Protein 2MT7 (pdb70)

Organism: NCBI:txid118971

Secondary structure (DSSP, 8-state):
----B-TT-B--SSS--BSTT-EE-TTT-BEE---

Sequence (35 aa):
GNDCLGFWSACNPKNDKCCANLVCSSKHKWCKGKLGNDCLGFWSACNPKNDKCCANLVCSSKHKWCKGKLGNDCLGFWSACNPKNDKCCANLVCSSKHKWCKGKLGNDCLGFWSACNPKNDKCCANLVCSSKHKWCKGKLGNDCLGFWSACNPKNDKCCANLVCSSKHKWCKGKLGNDCLGFWSACNPKNDKCCANLVCSSKHKWCKGKLGNDCLGFWSACNPKNDKCCANLVCSSKHKWCKGKLGNDCLGFWSACNPKNDKCCANLVCSSKHKWCKGKLGNDCLGFWSACNPKNDKCCANLVCSSKHKWCKGKLGNDCLGFWSACNPKNDKCCANLVCSSKHKWCKGKLGNDCLGFWSACNPKNDKCCANLVCSSKHKWCKGKLGNDCLGFWSACNPKNDKCCANLVCSSKHKWCKGKLGNDCLGFWSACNPKNDKCCANLVCSSKHKWCKGKLGNDCLGFWSACNPKNDKCCANLVCSSKHKWCKGKLGNDCLGFWSACNPKNDKCCANLVCSSKHKWCKGKLGNDCLGFWSACNPKNDKCCANLVCSSKHKWCKGKLGNDCLGFWSACNPKNDKCCANLVCSSKHKWCKGKLGNDCLGFWSACNPKNDKCCANLVCSSKHKWCKGKLGNDCLGFWSACNPKNDKCCANLVCSSKHKWCKGKLGNDCLGFWSACNPKNDKCCANLVCSSKHKWCKGKL

InterPro domains:
  IPR013140 Huwentoxin, conserved site-1 [PS60021] (4-31)

Foldseek 3Di:
DAFADEEQAAAAQVDHRHPPPFHQDNVSRGGHHDD

B-factor: mean 37.68, std 22.91, range [0.12, 75.34]

Nearest PDB structures (foldseek):
  2mt7-assembly1_A  TM=1.016E+00  e=3.000E-07  Hysterocrates
  5epm-assembly2_D  TM=8.662E-01  e=1.986E-03  Ceratogyrus marshalli
  5i2p-assembly1_A  TM=8.631E-01  e=3.472E-03  Psalmopoeus
  5i1x-assembly1_A  TM=8.156E-01  e=4.282E-03  Psalmopoeus
  6btv-assembly1_A  TM=8.253E-01  e=6.510E-03  Ceratogyrus marshalli

Solvent-accessible surface area: 2968 Å² total; per-residue (Å²): 123,160,94,66,61,44,104,149,33,81,23,74,67,188,88,69,97,19,50,81,149,24,37,14,21,88,187,128,118,64,0,61,28,168,210

Structure (mmCIF, N/CA/C/O backbone):
data_2MT7
#
_entry.id   2MT7
#
loop_
_atom_site.group_PDB
_atom_site.id
_atom_site.type_symbol
_atom_site.label_atom_id
_atom_site.label_alt_id
_atom_site.label_comp_id
_atom_site.label_asym_id
_atom_site.label_entity_id
_atom_site.label_seq_id
_atom_site.pdbx_PDB_ins_code
_atom_site.Cartn_x
_atom_site.Cartn_y
_atom_site.Cartn_z
_atom_site.occupancy
_atom_site.B_iso_or_equiv
_atom_site.auth_seq_id
_atom_site.auth_comp_id
_atom_site.auth_asym_id
_atom_site.auth_atom_id
_atom_site.pdbx_PDB_model_num
ATOM 1 N N . GLY A 1 1 ? 0.462 -0.262 1.412 1.00 44.13 1 GLY A N 1
ATOM 2 C CA . GLY A 1 1 ? 0.944 -0.465 0.058 1.00 43.21 1 GLY A CA 1
ATOM 3 C C . GLY A 1 1 ? 1.013 -1.931 -0.319 1.00 61.33 1 GLY A C 1
ATOM 4 O O . GLY A 1 1 ? 0.027 -2.657 -0.198 1.00 41.02 1 GLY A O 1
ATOM 8 N N . ASN A 1 2 ? 2.181 -2.368 -0.780 1.00 31.35 2 ASN A N 1
ATOM 9 C CA . ASN A 1 2 ? 2.374 -3.758 -1.178 1.00 53.21 2 ASN A CA 1
ATOM 10 C C . ASN A 1 2 ? 2.133 -4.700 -0.002 1.00 44.51 2 ASN A C 1
ATOM 11 O O . ASN A 1 2 ? 2.112 -4.274 1.153 1.00 45.10 2 ASN A O 1
ATOM 22 N N . ASP A 1 3 ? 1.953 -5.980 -0.304 1.00 62.53 3 ASP A N 1
ATOM 23 C CA . ASP A 1 3 ? 1.716 -6.983 0.727 1.00 21.54 3 ASP A CA 1
ATOM 24 C C . ASP A 1 3 ? 2.115 -8.372 0.237 1.00 2.13 3 ASP A C 1
ATOM 25 O O . ASP A 1 3 ? 1.527 -8.902 -0.705 1.00 74.33 3 ASP A O 1
ATOM 34 N N . CYS A 1 4 ? 3.120 -8.955 0.883 1.00 74.44 4 CYS A N 1
ATOM 35 C CA . CYS A 1 4 ? 3.599 -10.281 0.513 1.00 65.45 4 CYS A CA 1
ATOM 36 C C . CYS A 1 4 ? 3.942 -11.102 1.753 1.00 53.21 4 CYS A C 1
ATOM 37 O O . CYS A 1 4 ? 3.851 -10.612 2.879 1.00 5.24 4 CYS A O 1
ATOM 44 N N . LEU A 1 5 ? 4.335 -12.352 1.538 1.00 31.30 5 LEU A N 1
ATOM 45 C CA . LEU A 1 5 ? 4.692 -13.242 2.638 1.00 55.11 5 LEU A CA 1
ATOM 46 C C . LEU A 1 5 ? 6.174 -13.599 2.591 1.00 74.35 5 LEU A C 1
ATOM 47 O O . LEU A 1 5 ? 6.838 -13.402 1.574 1.00 20.31 5 LEU A O 1
ATOM 63 N N . GLY A 1 6 ? 6.685 -14.128 3.698 1.00 64.41 6 GLY A N 1
ATOM 64 C CA . GLY A 1 6 ? 8.085 -14.507 3.761 1.00 71.11 6 GLY A CA 1
ATOM 65 C C . GLY A 1 6 ? 8.320 -15.935 3.308 1.00 2.55 6 GLY A C 1
ATOM 66 O O . GLY A 1 6 ? 7.575 -16.463 2.483 1.00 41.31 6 GLY A O 1
ATOM 70 N N . PHE A 1 7 ? 9.360 -16.561 3.849 1.00 43.03 7 PHE A N 1
ATOM 71 C CA . PHE A 1 7 ? 9.694 -17.935 3.494 1.00 73.53 7 PHE A CA 1
ATOM 72 C C . PHE A 1 7 ? 8.933 -18.924 4.373 1.00 62.02 7 PHE A C 1
ATOM 73 O O . PHE A 1 7 ? 8.598 -18.622 5.518 1.00 51.20 7 PHE A O 1
ATOM 90 N N . TRP A 1 8 ? 8.664 -20.105 3.828 1.00 25.01 8 TRP A N 1
ATOM 91 C CA . TRP A 1 8 ? 7.943 -21.139 4.562 1.00 11.51 8 TRP A CA 1
ATOM 92 C C . TRP A 1 8 ? 6.637 -20.593 5.129 1.00 50.43 8 TRP A C 1
ATOM 93 O O . TRP A 1 8 ? 6.158 -21.054 6.165 1.00 43.13 8 TRP A O 1
ATOM 114 N N . SER A 1 9 ? 6.065 -19.608 4.443 1.00 71.11 9 SER A N 1
ATOM 115 C CA . SER A 1 9 ? 4.815 -18.997 4.881 1.00 64.14 9 SER A CA 1
ATOM 116 C C . SER A 1 9 ? 3.626 -19.603 4.142 1.00 61.51 9 SER A C 1
ATOM 117 O O . SER A 1 9 ? 3.575 -19.593 2.912 1.00 35.55 9 SER A O 1
ATOM 125 N N . ALA A 1 10 ? 2.672 -20.131 4.902 1.00 61.11 10 ALA A N 1
ATOM 126 C CA . ALA A 1 10 ? 1.482 -20.740 4.321 1.00 21.30 10 ALA A CA 1
ATOM 127 C C . ALA A 1 10 ? 0.818 -19.802 3.319 1.00 44.10 10 ALA A C 1
ATOM 128 O O . ALA A 1 10 ? 0.721 -18.597 3.552 1.00 43.44 10 ALA A O 1
ATOM 135 N N . CYS A 1 11 ? 0.363 -20.362 2.203 1.00 43.50 11 CYS A N 1
ATOM 136 C CA . CYS A 1 11 ? -0.291 -19.575 1.164 1.00 25.11 11 CYS A CA 1
ATOM 137 C C . CYS A 1 11 ? -1.250 -20.439 0.351 1.00 50.14 11 CYS A C 1
ATOM 138 O O . CYS A 1 11 ? -1.457 -21.612 0.658 1.00 73.04 11 CYS A O 1
ATOM 145 N N . ASN A 1 12 ? -1.832 -19.849 -0.688 1.00 73.25 12 ASN A N 1
ATOM 146 C CA . ASN A 1 12 ? -2.770 -20.564 -1.546 1.00 72.34 12 ASN A CA 1
ATOM 147 C C . ASN A 1 12 ? -2.157 -20.833 -2.917 1.00 61.52 12 ASN A C 1
ATOM 148 O O . ASN A 1 12 ? -1.456 -19.996 -3.486 1.00 70.55 12 ASN A O 1
ATOM 159 N N . PRO A 1 13 ? -2.426 -22.029 -3.461 1.00 74.45 13 PRO A N 1
ATOM 160 C CA . PRO A 1 13 ? -1.912 -22.436 -4.772 1.00 60.54 13 PRO A CA 1
ATOM 161 C C . PRO A 1 13 ? -2.559 -21.661 -5.915 1.00 63.22 13 PRO A C 1
ATOM 162 O O . PRO A 1 13 ? -2.033 -21.622 -7.028 1.00 55.31 13 PRO A O 1
ATOM 173 N N . LYS A 1 14 ? -3.702 -21.045 -5.634 1.00 3.04 14 LYS A N 1
ATOM 174 C CA . LYS A 1 14 ? -4.420 -20.269 -6.637 1.00 13.40 14 LYS A CA 1
ATOM 175 C C . LYS A 1 14 ? -4.089 -18.784 -6.516 1.00 72.53 14 LYS A C 1
ATOM 176 O O . LYS A 1 14 ? -4.269 -18.020 -7.463 1.00 60.13 14 LYS A O 1
ATOM 195 N N . ASN A 1 15 ? -3.603 -18.384 -5.346 1.00 35.44 15 ASN A N 1
ATOM 196 C CA . ASN A 1 15 ? -3.246 -16.992 -5.102 1.00 53.41 15 ASN A CA 1
ATOM 197 C C . ASN A 1 15 ? -1.937 -16.894 -4.326 1.00 5.51 15 ASN A C 1
ATOM 198 O O . ASN A 1 15 ? -1.936 -16.794 -3.099 1.00 12.22 15 ASN A O 1
ATOM 209 N N . ASP A 1 16 ? -0.823 -16.922 -5.050 1.00 21.04 16 ASP A N 1
ATOM 210 C CA . ASP A 1 16 ? 0.494 -16.835 -4.430 1.00 2.32 16 ASP A CA 1
ATOM 211 C C . ASP A 1 16 ? 0.813 -15.397 -4.031 1.00 71.12 16 ASP A C 1
ATOM 212 O O . ASP A 1 16 ? 1.015 -14.534 -4.886 1.00 24.50 16 ASP A O 1
ATOM 221 N N . LYS A 1 17 ? 0.855 -15.146 -2.727 1.00 52.41 17 LYS A N 1
ATOM 222 C CA . LYS A 1 17 ? 1.149 -13.813 -2.213 1.00 72.15 17 LYS A CA 1
ATOM 223 C C . LYS A 1 17 ? 2.505 -13.786 -1.516 1.00 41.21 17 LYS A C 1
ATOM 224 O O . LYS A 1 17 ? 2.721 -13.008 -0.586 1.00 32.32 17 LYS A O 1
ATOM 243 N N . CYS A 1 18 ? 3.417 -14.638 -1.972 1.00 30.10 18 CYS A N 1
ATOM 244 C CA . CYS A 1 18 ? 4.753 -14.711 -1.393 1.00 70.40 18 CYS A CA 1
ATOM 245 C C . CYS A 1 18 ? 5.632 -13.574 -1.907 1.00 34.41 18 CYS A C 1
ATOM 246 O O . CYS A 1 18 ? 5.283 -12.892 -2.871 1.00 34.13 18 CYS A O 1
ATOM 253 N N . CYS A 1 19 ? 6.774 -13.377 -1.257 1.00 15.52 19 CYS A N 1
ATOM 254 C CA . CYS A 1 19 ? 7.703 -12.323 -1.646 1.00 61.13 19 CYS A CA 1
ATOM 255 C C . CYS A 1 19 ? 9.051 -12.911 -2.056 1.00 14.24 19 CYS A C 1
ATOM 256 O O . CYS A 1 19 ? 9.212 -14.129 -2.129 1.00 55.55 19 CYS A O 1
ATOM 263 N N . ALA A 1 20 ? 10.015 -12.036 -2.320 1.00 44.04 20 ALA A N 1
ATOM 264 C CA . ALA A 1 20 ? 11.349 -12.467 -2.720 1.00 22.42 20 ALA A CA 1
ATOM 265 C C . ALA A 1 20 ? 11.284 -13.432 -3.899 1.00 31.43 20 ALA A C 1
ATOM 266 O O . ALA A 1 20 ? 12.147 -14.295 -4.055 1.00 41.23 20 ALA A O 1
ATOM 273 N N . ASN A 1 21 ? 10.254 -13.281 -4.725 1.00 70.10 21 ASN A N 1
ATOM 274 C CA . ASN A 1 21 ? 10.076 -14.141 -5.890 1.00 13.24 21 ASN A CA 1
ATOM 275 C C . ASN A 1 21 ? 9.908 -15.598 -5.470 1.00 13.25 21 ASN A C 1
ATOM 276 O O . ASN A 1 21 ? 10.296 -16.514 -6.196 1.00 5.42 21 ASN A O 1
ATOM 287 N N . LEU A 1 22 ? 9.326 -15.805 -4.294 1.00 31.35 22 LEU A N 1
ATOM 288 C CA . LEU A 1 22 ? 9.105 -17.151 -3.776 1.00 21.30 22 LEU A CA 1
ATOM 289 C C . LEU A 1 22 ? 8.049 -17.884 -4.597 1.00 14.21 22 LEU A C 1
ATOM 290 O O . LEU A 1 22 ? 7.510 -17.341 -5.562 1.00 2.23 22 LEU A O 1
ATOM 306 N N . VAL A 1 23 ? 7.755 -19.120 -4.206 1.00 13.21 23 VAL A N 1
ATOM 307 C CA . VAL A 1 23 ? 6.760 -19.926 -4.903 1.00 70.12 23 VAL A CA 1
ATOM 308 C C . VAL A 1 23 ? 5.832 -20.627 -3.918 1.00 14.24 23 VAL A C 1
ATOM 309 O O . VAL A 1 23 ? 6.263 -21.082 -2.858 1.00 33.21 23 VAL A O 1
ATOM 322 N N . CYS A 1 24 ? 4.554 -20.710 -4.274 1.00 21.33 24 CYS A N 1
ATOM 323 C CA . CYS A 1 24 ? 3.563 -21.356 -3.422 1.00 12.35 24 CYS A CA 1
ATOM 324 C C . CYS A 1 24 ? 3.352 -22.809 -3.837 1.00 54.30 24 CYS A C 1
ATOM 325 O O . CYS A 1 24 ? 2.597 -23.096 -4.766 1.00 64.14 24 CYS A O 1
ATOM 332 N N . SER A 1 25 ? 4.023 -23.721 -3.141 1.00 40.13 25 SER A N 1
ATOM 333 C CA . SER A 1 25 ? 3.912 -25.144 -3.440 1.00 1.14 25 SER A CA 1
ATOM 334 C C . SER A 1 25 ? 2.475 -25.625 -3.265 1.00 71.22 25 SER A C 1
ATOM 335 O O . SER A 1 25 ? 1.900 -25.518 -2.182 1.00 52.21 25 SER A O 1
ATOM 343 N N . SER A 1 26 ? 1.901 -26.156 -4.340 1.00 33.10 26 SER A N 1
ATOM 344 C CA . SER A 1 26 ? 0.529 -26.651 -4.308 1.00 43.23 26 SER A CA 1
ATOM 345 C C . SER A 1 26 ? 0.422 -27.898 -3.436 1.00 72.14 26 SER A C 1
ATOM 346 O O . SER A 1 26 ? -0.676 -28.350 -3.111 1.00 32.20 26 SER A O 1
ATOM 354 N N . LYS A 1 27 ? 1.570 -28.451 -3.061 1.00 4.40 27 LYS A N 1
ATOM 355 C CA . LYS A 1 27 ? 1.609 -29.645 -2.226 1.00 35.13 27 LYS A CA 1
ATOM 356 C C . LYS A 1 27 ? 1.711 -29.274 -0.750 1.00 4.02 27 LYS A C 1
ATOM 357 O O . LYS A 1 27 ? 0.796 -29.535 0.031 1.00 12.54 27 LYS A O 1
ATOM 376 N N . HIS A 1 28 ? 2.831 -28.663 -0.374 1.00 53.04 28 HIS A N 1
ATOM 377 C CA . HIS A 1 28 ? 3.052 -28.254 1.008 1.00 13.11 28 HIS A CA 1
ATOM 378 C C . HIS A 1 28 ? 2.196 -27.040 1.359 1.00 63.21 28 HIS A C 1
ATOM 379 O O . HIS A 1 28 ? 1.977 -26.740 2.533 1.00 62.03 28 HIS A O 1
ATOM 393 N N . LYS A 1 29 ? 1.716 -26.345 0.334 1.00 53.13 29 LYS A N 1
ATOM 394 C CA . LYS A 1 29 ? 0.884 -25.164 0.532 1.00 31.03 29 LYS A CA 1
ATOM 395 C C . LYS A 1 29 ? 1.617 -24.115 1.362 1.00 24.11 29 LYS A C 1
ATOM 396 O O . LYS A 1 29 ? 1.157 -23.727 2.436 1.00 64.10 29 LYS A O 1
ATOM 415 N N . TRP A 1 30 ? 2.758 -23.660 0.857 1.00 41.11 30 TRP A N 1
ATOM 416 C CA . TRP A 1 30 ? 3.554 -22.654 1.552 1.00 60.33 30 TRP A CA 1
ATOM 417 C C . TRP A 1 30 ? 4.511 -21.958 0.590 1.00 13.33 30 TRP A C 1
ATOM 418 O O . TRP A 1 30 ? 4.687 -22.391 -0.549 1.00 20.34 30 TRP A O 1
ATOM 439 N N . CYS A 1 31 ? 5.127 -20.876 1.055 1.00 33.14 31 CYS A N 1
ATOM 440 C CA . CYS A 1 31 ? 6.066 -20.119 0.237 1.00 52.12 31 CYS A CA 1
ATOM 441 C C . CYS A 1 31 ? 7.463 -20.728 0.307 1.00 21.24 31 CYS A C 1
ATOM 442 O O . CYS A 1 31 ? 8.275 -20.352 1.153 1.00 41.32 31 CYS A O 1
ATOM 449 N N . LYS A 1 32 ? 7.737 -21.672 -0.587 1.00 34.11 32 LYS A N 1
ATOM 450 C CA . LYS A 1 32 ? 9.035 -22.334 -0.629 1.00 2.31 32 LYS A CA 1
ATOM 451 C C . LYS A 1 32 ? 9.887 -21.788 -1.771 1.00 21.44 32 LYS A C 1
ATOM 452 O O . LYS A 1 32 ? 9.462 -20.898 -2.505 1.00 14.43 32 LYS A O 1
ATOM 471 N N . GLY A 1 33 ? 11.093 -22.331 -1.915 1.00 54.41 33 GLY A N 1
ATOM 472 C CA . GLY A 1 33 ? 11.984 -21.886 -2.971 1.00 21.54 33 GLY A CA 1
ATOM 473 C C . GLY A 1 33 ? 11.861 -22.728 -4.226 1.00 1.44 33 GLY A C 1
ATOM 474 O O . GLY A 1 33 ? 12.077 -23.939 -4.194 1.00 32.31 33 GLY A O 1
ATOM 478 N N . LYS A 1 34 ? 11.512 -22.085 -5.335 1.00 12.22 34 LYS A N 1
ATOM 479 C CA . LYS A 1 34 ? 11.359 -22.781 -6.607 1.00 44.40 34 LYS A CA 1
ATOM 480 C C . LYS A 1 34 ? 12.688 -23.375 -7.064 1.00 75.24 34 LYS A C 1
ATOM 481 O O . LYS A 1 34 ? 13.564 -22.661 -7.553 1.00 1.34 34 LYS A O 1
ATOM 500 N N . LEU A 1 35 ? 12.830 -24.686 -6.905 1.00 34.41 35 LEU A N 1
ATOM 501 C CA . LEU A 1 35 ? 14.051 -25.378 -7.303 1.00 51.32 35 LEU A CA 1
ATOM 502 C C . LEU A 1 35 ? 14.131 -25.512 -8.820 1.00 54.25 35 LEU A C 1
ATOM 503 O O . LEU A 1 35 ? 13.298 -26.173 -9.440 1.00 72.30 35 LEU A O 1
ATOM 519 N N . GLY A 1 1 ? 2.117 0.429 0.262 1.00 72.24 1 GLY A N 2
ATOM 520 C CA . GLY A 1 1 ? 3.517 0.077 0.112 1.00 52.30 1 GLY A CA 2
ATOM 521 C C . GLY A 1 1 ? 3.710 -1.229 -0.633 1.00 2.32 1 GLY A C 2
ATOM 522 O O . GLY A 1 1 ? 3.965 -1.233 -1.836 1.00 54.33 1 GLY A O 2
ATOM 526 N N . ASN A 1 2 ? 3.591 -2.341 0.085 1.00 10.22 2 ASN A N 2
ATOM 527 C CA . ASN A 1 2 ? 3.757 -3.660 -0.515 1.00 52.41 2 ASN A CA 2
ATOM 528 C C . ASN A 1 2 ? 2.932 -4.704 0.230 1.00 31.35 2 ASN A C 2
ATOM 529 O O . ASN A 1 2 ? 2.683 -4.574 1.429 1.00 0.21 2 ASN A O 2
ATOM 540 N N . ASP A 1 3 ? 2.512 -5.740 -0.487 1.00 75.20 3 ASP A N 2
ATOM 541 C CA . ASP A 1 3 ? 1.716 -6.809 0.106 1.00 1.22 3 ASP A CA 2
ATOM 542 C C . ASP A 1 3 ? 2.185 -8.174 -0.388 1.00 54.34 3 ASP A C 2
ATOM 543 O O . ASP A 1 3 ? 1.974 -8.532 -1.548 1.00 11.33 3 ASP A O 2
ATOM 552 N N . CYS A 1 4 ? 2.822 -8.932 0.498 1.00 50.44 4 CYS A N 2
ATOM 553 C CA . CYS A 1 4 ? 3.322 -10.257 0.152 1.00 43.42 4 CYS A CA 2
ATOM 554 C C . CYS A 1 4 ? 3.696 -11.041 1.406 1.00 35.42 4 CYS A C 2
ATOM 555 O O . CYS A 1 4 ? 3.610 -10.527 2.522 1.00 30.22 4 CYS A O 2
ATOM 562 N N . LEU A 1 5 ? 4.110 -12.289 1.215 1.00 32.00 5 LEU A N 2
ATOM 563 C CA . LEU A 1 5 ? 4.497 -13.146 2.330 1.00 30.03 5 LEU A CA 2
ATOM 564 C C . LEU A 1 5 ? 5.986 -13.472 2.276 1.00 41.45 5 LEU A C 2
ATOM 565 O O . LEU A 1 5 ? 6.632 -13.299 1.243 1.00 70.53 5 LEU A O 2
ATOM 581 N N . GLY A 1 6 ? 6.525 -13.945 3.395 1.00 31.30 6 GLY A N 2
ATOM 582 C CA . GLY A 1 6 ? 7.933 -14.290 3.453 1.00 45.35 6 GLY A CA 2
ATOM 583 C C . GLY A 1 6 ? 8.197 -15.724 3.040 1.00 31.42 6 GLY A C 2
ATOM 584 O O . GLY A 1 6 ? 7.450 -16.297 2.247 1.00 73.12 6 GLY A O 2
ATOM 588 N N . PHE A 1 7 ? 9.263 -16.307 3.579 1.00 42.25 7 PHE A N 2
ATOM 589 C CA . PHE A 1 7 ? 9.625 -17.683 3.260 1.00 61.01 7 PHE A CA 2
ATOM 590 C C . PHE A 1 7 ? 8.900 -18.663 4.178 1.00 3.42 7 PHE A C 2
ATOM 591 O O . PHE A 1 7 ? 8.575 -18.335 5.320 1.00 65.34 7 PHE A O 2
ATOM 608 N N . TRP A 1 8 ? 8.650 -19.864 3.671 1.00 20.33 8 TRP A N 2
ATOM 609 C CA . TRP A 1 8 ? 7.963 -20.892 4.445 1.00 31.02 8 TRP A CA 2
ATOM 610 C C . TRP A 1 8 ? 6.651 -20.361 5.011 1.00 14.03 8 TRP A C 2
ATOM 611 O O . TRP A 1 8 ? 6.199 -20.798 6.070 1.00 54.23 8 TRP A O 2
ATOM 632 N N . SER A 1 9 ? 6.043 -19.417 4.300 1.00 41.22 9 SER A N 2
ATOM 633 C CA . SER A 1 9 ? 4.784 -18.824 4.734 1.00 13.21 9 SER A CA 2
ATOM 634 C C . SER A 1 9 ? 3.602 -19.483 4.030 1.00 54.44 9 SER A C 2
ATOM 635 O O . SER A 1 9 ? 3.526 -19.496 2.801 1.00 31.15 9 SER A O 2
ATOM 643 N N . ALA A 1 10 ? 2.681 -20.028 4.817 1.00 31.44 10 ALA A N 2
ATOM 644 C CA . ALA A 1 10 ? 1.501 -20.687 4.271 1.00 62.42 10 ALA A CA 2
ATOM 645 C C . ALA A 1 10 ? 0.789 -19.791 3.264 1.00 53.02 10 ALA A C 2
ATOM 646 O O . ALA A 1 10 ? 0.642 -18.588 3.483 1.00 73.21 10 ALA A O 2
ATOM 653 N N . CYS A 1 11 ? 0.348 -20.383 2.159 1.00 63.51 11 CYS A N 2
ATOM 654 C CA . CYS A 1 11 ? -0.348 -19.639 1.117 1.00 40.12 11 CYS A CA 2
ATOM 655 C C . CYS A 1 11 ? -1.299 -20.547 0.342 1.00 23.02 11 CYS A C 2
ATOM 656 O O . CYS A 1 11 ? -1.461 -21.720 0.675 1.00 75.12 11 CYS A O 2
ATOM 663 N N . ASN A 1 12 ? -1.924 -19.995 -0.693 1.00 2.13 12 ASN A N 2
ATOM 664 C CA . ASN A 1 12 ? -2.859 -20.755 -1.515 1.00 4.41 12 ASN A CA 2
ATOM 665 C C . ASN A 1 12 ? -2.259 -21.054 -2.885 1.00 43.34 12 ASN A C 2
ATOM 666 O O . ASN A 1 12 ? -1.584 -20.220 -3.491 1.00 33.32 12 ASN A O 2
ATOM 677 N N . PRO A 1 13 ? -2.510 -22.272 -3.388 1.00 4.30 13 PRO A N 2
ATOM 678 C CA . PRO A 1 13 ? -2.005 -22.709 -4.693 1.00 24.01 13 PRO A CA 2
ATOM 679 C C . PRO A 1 13 ? -2.684 -21.984 -5.850 1.00 20.32 13 PRO A C 2
ATOM 680 O O . PRO A 1 13 ? -2.169 -21.958 -6.968 1.00 31.01 13 PRO A O 2
ATOM 691 N N . LYS A 1 14 ? -3.843 -21.396 -5.574 1.00 71.14 14 LYS A N 2
ATOM 692 C CA . LYS A 1 14 ? -4.593 -20.669 -6.591 1.00 53.24 14 LYS A CA 2
ATOM 693 C C . LYS A 1 14 ? -4.296 -19.174 -6.522 1.00 35.25 14 LYS A C 2
ATOM 694 O O . LYS A 1 14 ? -4.549 -18.437 -7.473 1.00 45.14 14 LYS A O 2
ATOM 713 N N . ASN A 1 15 ? -3.758 -18.735 -5.389 1.00 12.25 15 ASN A N 2
ATOM 714 C CA . ASN A 1 15 ? -3.426 -17.328 -5.195 1.00 52.24 15 ASN A CA 2
ATOM 715 C C . ASN A 1 15 ? -2.110 -17.178 -4.438 1.00 73.50 15 ASN A C 2
ATOM 716 O O . ASN A 1 15 ? -2.096 -17.081 -3.211 1.00 31.02 15 ASN A O 2
ATOM 727 N N . ASP A 1 16 ? -1.007 -17.161 -5.178 1.00 11.22 16 ASP A N 2
ATOM 728 C CA . ASP A 1 16 ? 0.314 -17.022 -4.577 1.00 4.51 16 ASP A CA 2
ATOM 729 C C . ASP A 1 16 ? 0.600 -15.565 -4.224 1.00 61.11 16 ASP A C 2
ATOM 730 O O . ASP A 1 16 ? 0.771 -14.723 -5.106 1.00 61.21 16 ASP A O 2
ATOM 739 N N . LYS A 1 17 ? 0.650 -15.274 -2.929 1.00 33.34 17 LYS A N 2
ATOM 740 C CA . LYS A 1 17 ? 0.915 -13.920 -2.458 1.00 33.15 17 LYS A CA 2
ATOM 741 C C . LYS A 1 17 ? 2.276 -13.838 -1.774 1.00 60.43 17 LYS A C 2
ATOM 742 O O . LYS A 1 17 ? 2.482 -13.024 -0.874 1.00 21.55 17 LYS A O 2
ATOM 761 N N . CYS A 1 18 ? 3.203 -14.685 -2.209 1.00 70.42 18 CYS A N 2
ATOM 762 C CA . CYS A 1 18 ? 4.545 -14.709 -1.641 1.00 2.33 18 CYS A CA 2
ATOM 763 C C . CYS A 1 18 ? 5.388 -13.560 -2.188 1.00 33.10 18 CYS A C 2
ATOM 764 O O . CYS A 1 18 ? 4.996 -12.888 -3.143 1.00 21.04 18 CYS A O 2
ATOM 771 N N . CYS A 1 19 ? 6.547 -13.341 -1.577 1.00 1.32 19 CYS A N 2
ATOM 772 C CA . CYS A 1 19 ? 7.446 -12.274 -2.001 1.00 70.21 19 CYS A CA 2
ATOM 773 C C . CYS A 1 19 ? 8.803 -12.838 -2.412 1.00 2.03 19 CYS A C 2
ATOM 774 O O . CYS A 1 19 ? 8.996 -14.053 -2.450 1.00 5.32 19 CYS A O 2
ATOM 781 N N . ALA A 1 20 ? 9.740 -11.946 -2.718 1.00 30.31 20 ALA A N 2
ATOM 782 C CA . ALA A 1 20 ? 11.079 -12.354 -3.123 1.00 64.02 20 ALA A CA 2
ATOM 783 C C . ALA A 1 20 ? 11.024 -13.353 -4.274 1.00 64.10 20 ALA A C 2
ATOM 784 O O . ALA A 1 20 ? 11.912 -14.192 -4.423 1.00 33.13 20 ALA A O 2
ATOM 791 N N . ASN A 1 21 ? 9.976 -13.257 -5.085 1.00 61.04 21 ASN A N 2
ATOM 792 C CA . ASN A 1 21 ? 9.805 -14.154 -6.223 1.00 1.14 21 ASN A CA 2
ATOM 793 C C . ASN A 1 21 ? 9.672 -15.601 -5.759 1.00 33.22 21 ASN A C 2
ATOM 794 O O . ASN A 1 21 ? 10.068 -16.530 -6.464 1.00 50.13 21 ASN A O 2
ATOM 805 N N . LEU A 1 22 ? 9.111 -15.786 -4.569 1.00 12.21 22 LEU A N 2
ATOM 806 C CA . LEU A 1 22 ? 8.924 -17.120 -4.010 1.00 32.30 22 LEU A CA 2
ATOM 807 C C . LEU A 1 22 ? 7.870 -17.896 -4.794 1.00 21.22 22 LEU A C 2
ATOM 808 O O . LEU A 1 22 ? 7.302 -17.389 -5.761 1.00 10.21 22 LEU A O 2
ATOM 824 N N . VAL A 1 23 ? 7.612 -19.129 -4.369 1.00 23.04 23 VAL A N 2
ATOM 825 C CA . VAL A 1 23 ? 6.624 -19.974 -5.028 1.00 63.22 23 VAL A CA 2
ATOM 826 C C . VAL A 1 23 ? 5.723 -20.663 -4.010 1.00 33.01 23 VAL A C 2
ATOM 827 O O . VAL A 1 23 ? 6.172 -21.058 -2.933 1.00 54.44 23 VAL A O 2
ATOM 840 N N . CYS A 1 24 ? 4.448 -20.805 -4.357 1.00 71.12 24 CYS A N 2
ATOM 841 C CA . CYS A 1 24 ? 3.481 -21.446 -3.474 1.00 63.52 24 CYS A CA 2
ATOM 842 C C . CYS A 1 24 ? 3.299 -22.916 -3.843 1.00 25.13 24 CYS A C 2
ATOM 843 O O . CYS A 1 24 ? 2.538 -23.250 -4.751 1.00 3.42 24 CYS A O 2
ATOM 850 N N . SER A 1 25 ? 4.004 -23.790 -3.131 1.00 72.30 25 SER A N 2
ATOM 851 C CA . SER A 1 25 ? 3.923 -25.224 -3.385 1.00 24.01 25 SER A CA 2
ATOM 852 C C . SER A 1 25 ? 2.500 -25.733 -3.178 1.00 22.44 25 SER A C 2
ATOM 853 O O . SER A 1 25 ? 1.936 -25.606 -2.091 1.00 73.12 25 SER A O 2
ATOM 861 N N . SER A 1 26 ? 1.926 -26.311 -4.228 1.00 42.33 26 SER A N 2
ATOM 862 C CA . SER A 1 26 ? 0.568 -26.836 -4.164 1.00 74.42 26 SER A CA 2
ATOM 863 C C . SER A 1 26 ? 0.500 -28.058 -3.253 1.00 64.53 26 SER A C 2
ATOM 864 O O . SER A 1 26 ? -0.583 -28.526 -2.901 1.00 25.33 26 SER A O 2
ATOM 872 N N . LYS A 1 27 ? 1.666 -28.572 -2.875 1.00 43.53 27 LYS A N 2
ATOM 873 C CA . LYS A 1 27 ? 1.743 -29.738 -2.004 1.00 70.45 27 LYS A CA 2
ATOM 874 C C . LYS A 1 27 ? 1.854 -29.320 -0.542 1.00 2.50 27 LYS A C 2
ATOM 875 O O . LYS A 1 27 ? 0.954 -29.577 0.258 1.00 23.32 27 LYS A O 2
ATOM 894 N N . HIS A 1 28 ? 2.963 -28.671 -0.199 1.00 71.15 28 HIS A N 2
ATOM 895 C CA . HIS A 1 28 ? 3.190 -28.214 1.167 1.00 23.50 28 HIS A CA 2
ATOM 896 C C . HIS A 1 28 ? 2.311 -27.010 1.491 1.00 63.13 28 HIS A C 2
ATOM 897 O O . HIS A 1 28 ? 2.099 -26.679 2.657 1.00 10.53 28 HIS A O 2
ATOM 911 N N . LYS A 1 29 ? 1.803 -26.358 0.451 1.00 60.25 29 LYS A N 2
ATOM 912 C CA . LYS A 1 29 ? 0.947 -25.191 0.623 1.00 54.32 29 LYS A CA 2
ATOM 913 C C . LYS A 1 29 ? 1.665 -24.101 1.412 1.00 13.12 29 LYS A C 2
ATOM 914 O O . LYS A 1 29 ? 1.208 -23.692 2.480 1.00 50.44 29 LYS A O 2
ATOM 933 N N . TRP A 1 30 ? 2.789 -23.635 0.880 1.00 14.30 30 TRP A N 2
ATOM 934 C CA . TRP A 1 30 ? 3.569 -22.591 1.535 1.00 14.30 30 TRP A CA 2
ATOM 935 C C . TRP A 1 30 ? 4.497 -21.901 0.542 1.00 64.11 30 TRP A C 2
ATOM 936 O O . TRP A 1 30 ? 4.671 -22.364 -0.586 1.00 15.00 30 TRP A O 2
ATOM 957 N N . CYS A 1 31 ? 5.093 -20.792 0.967 1.00 24.24 31 CYS A N 2
ATOM 958 C CA . CYS A 1 31 ? 6.005 -20.038 0.115 1.00 31.24 31 CYS A CA 2
ATOM 959 C C . CYS A 1 31 ? 7.417 -20.614 0.186 1.00 55.53 31 CYS A C 2
ATOM 960 O O . CYS A 1 31 ? 8.230 -20.194 1.009 1.00 1.10 31 CYS A O 2
ATOM 967 N N . LYS A 1 32 ? 7.701 -21.577 -0.684 1.00 35.11 32 LYS A N 2
ATOM 968 C CA . LYS A 1 32 ? 9.013 -22.210 -0.723 1.00 64.33 32 LYS A CA 2
ATOM 969 C C . LYS A 1 32 ? 9.838 -21.680 -1.892 1.00 22.32 32 LYS A C 2
ATOM 970 O O . LYS A 1 32 ? 9.383 -20.823 -2.647 1.00 52.22 32 LYS A O 2
ATOM 989 N N . GLY A 1 33 ? 11.055 -22.198 -2.035 1.00 75.20 33 GLY A N 2
ATOM 990 C CA . GLY A 1 33 ? 11.922 -21.766 -3.115 1.00 5.33 33 GLY A CA 2
ATOM 991 C C . GLY A 1 33 ? 11.804 -22.647 -4.342 1.00 70.12 33 GLY A C 2
ATOM 992 O O . GLY A 1 33 ? 12.058 -23.850 -4.279 1.00 71.23 33 GLY A O 2
ATOM 996 N N . LYS A 1 34 ? 11.415 -22.048 -5.463 1.00 64.51 34 LYS A N 2
ATOM 997 C CA . LYS A 1 34 ? 11.263 -22.786 -6.712 1.00 13.04 34 LYS A CA 2
ATOM 998 C C . LYS A 1 34 ? 12.617 -23.250 -7.239 1.00 11.24 34 LYS A C 2
ATOM 999 O O . LYS A 1 34 ? 13.464 -22.434 -7.605 1.00 62.55 34 LYS A O 2
ATOM 1018 N N . LEU A 1 35 ? 12.814 -24.563 -7.275 1.00 40.01 35 LEU A N 2
ATOM 1019 C CA . LEU A 1 35 ? 14.065 -25.136 -7.759 1.00 43.33 35 LEU A CA 2
ATOM 1020 C C . LEU A 1 35 ? 13.928 -25.598 -9.206 1.00 65.43 35 LEU A C 2
ATOM 1021 O O . LEU A 1 35 ? 14.824 -25.388 -10.023 1.00 45.45 35 LEU A O 2
ATOM 1037 N N . GLY A 1 1 ? 1.330 0.000 0.000 1.00 13.00 1 GLY A N 3
ATOM 1038 C CA . GLY A 1 1 ? 2.071 0.001 -1.247 1.00 45.03 1 GLY A CA 3
ATOM 1039 C C . GLY A 1 1 ? 2.339 -1.399 -1.764 1.00 1.32 1 GLY A C 3
ATOM 1040 O O . GLY A 1 1 ? 2.090 -1.695 -2.931 1.00 55.35 1 GLY A O 3
ATOM 1044 N N . ASN A 1 2 ? 2.850 -2.262 -0.892 1.00 3.10 2 ASN A N 3
ATOM 1045 C CA . ASN A 1 2 ? 3.154 -3.638 -1.267 1.00 43.05 2 ASN A CA 3
ATOM 1046 C C . ASN A 1 2 ? 2.567 -4.620 -0.258 1.00 50.31 2 ASN A C 3
ATOM 1047 O O . ASN A 1 2 ? 2.316 -4.266 0.894 1.00 4.31 2 ASN A O 3
ATOM 1058 N N . ASP A 1 3 ? 2.351 -5.854 -0.699 1.00 35.01 3 ASP A N 3
ATOM 1059 C CA . ASP A 1 3 ? 1.794 -6.888 0.166 1.00 63.21 3 ASP A CA 3
ATOM 1060 C C . ASP A 1 3 ? 2.238 -8.275 -0.291 1.00 15.43 3 ASP A C 3
ATOM 1061 O O . ASP A 1 3 ? 1.910 -8.711 -1.395 1.00 2.51 3 ASP A O 3
ATOM 1070 N N . CYS A 1 4 ? 2.985 -8.963 0.565 1.00 21.05 4 CYS A N 3
ATOM 1071 C CA . CYS A 1 4 ? 3.475 -10.299 0.251 1.00 62.44 4 CYS A CA 3
ATOM 1072 C C . CYS A 1 4 ? 3.806 -11.072 1.525 1.00 50.44 4 CYS A C 3
ATOM 1073 O O . CYS A 1 4 ? 3.691 -10.544 2.632 1.00 51.35 4 CYS A O 3
ATOM 1080 N N . LEU A 1 5 ? 4.217 -12.324 1.360 1.00 24.04 5 LEU A N 3
ATOM 1081 C CA . LEU A 1 5 ? 4.566 -13.170 2.497 1.00 73.13 5 LEU A CA 3
ATOM 1082 C C . LEU A 1 5 ? 6.048 -13.529 2.474 1.00 0.12 5 LEU A C 3
ATOM 1083 O O . LEU A 1 5 ? 6.705 -13.432 1.439 1.00 70.24 5 LEU A O 3
ATOM 1099 N N . GLY A 1 6 ? 6.568 -13.946 3.625 1.00 64.04 6 GLY A N 3
ATOM 1100 C CA . GLY A 1 6 ? 7.969 -14.315 3.715 1.00 71.34 6 GLY A CA 3
ATOM 1101 C C . GLY A 1 6 ? 8.217 -15.752 3.302 1.00 63.53 6 GLY A C 3
ATOM 1102 O O . GLY A 1 6 ? 7.548 -16.274 2.410 1.00 34.51 6 GLY A O 3
ATOM 1106 N N . PHE A 1 7 ? 9.184 -16.394 3.950 1.00 72.11 7 PHE A N 3
ATOM 1107 C CA . PHE A 1 7 ? 9.521 -17.779 3.643 1.00 20.32 7 PHE A CA 3
ATOM 1108 C C . PHE A 1 7 ? 8.757 -18.739 4.551 1.00 54.15 7 PHE A C 3
ATOM 1109 O O . PHE A 1 7 ? 8.405 -18.395 5.679 1.00 21.31 7 PHE A O 3
ATOM 1126 N N . TRP A 1 8 ? 8.503 -19.942 4.049 1.00 52.13 8 TRP A N 3
ATOM 1127 C CA . TRP A 1 8 ? 7.779 -20.952 4.813 1.00 5.31 8 TRP A CA 3
ATOM 1128 C C . TRP A 1 8 ? 6.451 -20.402 5.321 1.00 60.02 8 TRP A C 3
ATOM 1129 O O . TRP A 1 8 ? 5.940 -20.841 6.351 1.00 22.01 8 TRP A O 3
ATOM 1150 N N . SER A 1 9 ? 5.896 -19.439 4.591 1.00 22.43 9 SER A N 3
ATOM 1151 C CA . SER A 1 9 ? 4.628 -18.827 4.971 1.00 61.45 9 SER A CA 3
ATOM 1152 C C . SER A 1 9 ? 3.468 -19.470 4.217 1.00 33.41 9 SER A C 3
ATOM 1153 O O . SER A 1 9 ? 3.442 -19.480 2.987 1.00 74.12 9 SER A O 3
ATOM 1161 N N . ALA A 1 10 ? 2.509 -20.007 4.965 1.00 4.14 10 ALA A N 3
ATOM 1162 C CA . ALA A 1 10 ? 1.345 -20.650 4.370 1.00 61.43 10 ALA A CA 3
ATOM 1163 C C . ALA A 1 10 ? 0.685 -19.743 3.337 1.00 61.44 10 ALA A C 3
ATOM 1164 O O . ALA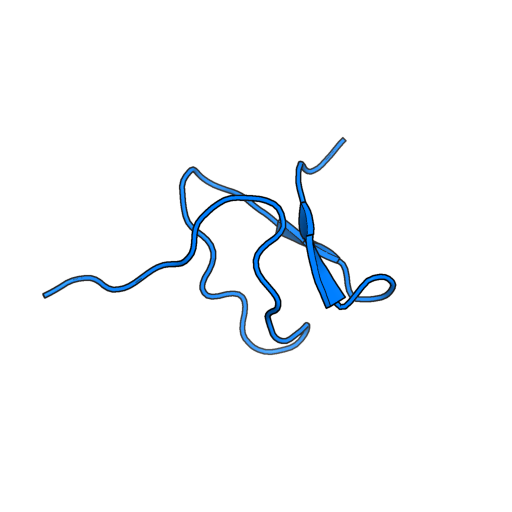 A 1 10 ? 0.547 -18.539 3.551 1.00 40.31 10 ALA A O 3
ATOM 1171 N N . CYS A 1 11 ? 0.279 -20.329 2.215 1.00 65.20 11 CYS A N 3
ATOM 1172 C CA . CYS A 1 11 ? -0.365 -19.574 1.147 1.00 31.33 11 CYS A CA 3
ATOM 1173 C C . CYS A 1 11 ? -1.308 -20.465 0.344 1.00 63.44 11 CYS A C 3
ATOM 1174 O O . CYS A 1 11 ? -1.511 -21.632 0.677 1.00 3.14 11 CYS A O 3
ATOM 1181 N N . ASN A 1 12 ? -1.880 -19.906 -0.718 1.00 34.44 12 ASN A N 3
ATOM 1182 C CA . ASN A 1 12 ? -2.802 -20.650 -1.569 1.00 42.23 12 ASN A CA 3
ATOM 1183 C C . ASN A 1 12 ? -2.167 -20.952 -2.923 1.00 72.33 12 ASN A C 3
ATOM 1184 O O . ASN A 1 12 ? -1.464 -20.126 -3.506 1.00 32.22 12 ASN A O 3
ATOM 1195 N N . PRO A 1 13 ? -2.420 -22.165 -3.438 1.00 14.22 13 PRO A N 3
ATOM 1196 C CA . PRO A 1 13 ? -1.884 -22.604 -4.730 1.00 35.35 13 PRO A CA 3
ATOM 1197 C C . PRO A 1 13 ? -2.520 -21.866 -5.902 1.00 53.14 13 PRO A C 3
ATOM 1198 O O . PRO A 1 13 ? -1.970 -21.837 -7.003 1.00 41.24 13 PRO A O 3
ATOM 1209 N N . LYS A 1 14 ? -3.683 -21.269 -5.660 1.00 25.40 14 LYS A N 3
ATOM 1210 C CA . LYS A 1 14 ? -4.394 -20.529 -6.695 1.00 44.32 14 LYS A CA 3
ATOM 1211 C C . LYS A 1 14 ? -4.069 -19.040 -6.620 1.00 24.22 14 LYS A C 3
ATOM 1212 O O . LYS A 1 14 ? -4.264 -18.303 -7.585 1.00 63.33 14 LYS A O 3
ATOM 1231 N N . ASN A 1 15 ? -3.571 -18.606 -5.467 1.00 2.53 15 ASN A N 3
ATOM 1232 C CA . ASN A 1 15 ? -3.218 -17.205 -5.266 1.00 42.22 15 ASN A CA 3
ATOM 1233 C C . ASN A 1 15 ? -1.921 -17.079 -4.472 1.00 51.22 15 ASN A C 3
ATOM 1234 O O . ASN A 1 15 ? -1.941 -16.935 -3.250 1.00 13.53 15 ASN A O 3
ATOM 1245 N N . ASP A 1 16 ? -0.796 -17.134 -5.176 1.00 4.34 16 ASP A N 3
ATOM 1246 C CA . ASP A 1 16 ? 0.511 -17.024 -4.537 1.00 61.14 16 ASP A CA 3
ATOM 1247 C C . ASP A 1 16 ? 0.816 -15.576 -4.169 1.00 12.45 16 ASP A C 3
ATOM 1248 O O . ASP A 1 16 ? 1.028 -14.733 -5.041 1.00 15.44 16 ASP A O 3
ATOM 1257 N N . LYS A 1 17 ? 0.836 -15.293 -2.870 1.00 55.44 17 LYS A N 3
ATOM 1258 C CA . LYS A 1 17 ? 1.114 -13.946 -2.384 1.00 63.55 17 LYS A CA 3
ATOM 1259 C C . LYS A 1 17 ? 2.463 -13.893 -1.675 1.00 5.31 17 LYS A C 3
ATOM 1260 O O . LYS A 1 17 ? 2.679 -13.063 -0.790 1.00 73.35 17 LYS A O 3
ATOM 1279 N N . CYS A 1 18 ? 3.370 -14.781 -2.069 1.00 11.11 18 CYS A N 3
ATOM 1280 C CA . CYS A 1 18 ? 4.699 -14.834 -1.472 1.00 32.31 18 CYS A CA 3
ATOM 1281 C C . CYS A 1 18 ? 5.576 -13.700 -1.994 1.00 13.32 18 CYS A C 3
ATOM 1282 O O . CYS A 1 18 ? 5.232 -13.033 -2.971 1.00 32.34 18 CYS A O 3
ATOM 1289 N N . CYS A 1 19 ? 6.710 -13.486 -1.336 1.00 43.12 19 CYS A N 3
ATOM 1290 C CA . CYS A 1 19 ? 7.637 -12.433 -1.732 1.00 44.31 19 CYS A CA 3
ATOM 1291 C C . CYS A 1 19 ? 9.007 -13.013 -2.072 1.00 61.31 19 CYS A C 3
ATOM 1292 O O . CYS A 1 19 ? 9.194 -14.230 -2.072 1.00 43.44 19 CYS A O 3
ATOM 1299 N N . ALA A 1 20 ? 9.961 -12.134 -2.361 1.00 20.21 20 ALA A N 3
ATOM 1300 C CA . ALA A 1 20 ? 11.314 -12.559 -2.700 1.00 54.42 20 ALA A CA 3
ATOM 1301 C C . ALA A 1 20 ? 11.301 -13.581 -3.832 1.00 14.41 20 ALA A C 3
ATOM 1302 O O . ALA A 1 20 ? 12.186 -14.430 -3.924 1.00 34.13 20 ALA A O 3
ATOM 1309 N N . ASN A 1 21 ? 10.290 -13.492 -4.691 1.00 64.32 21 ASN A N 3
ATOM 1310 C CA . ASN A 1 21 ? 10.162 -14.411 -5.817 1.00 11.14 21 ASN A CA 3
ATOM 1311 C C . ASN A 1 21 ? 9.971 -15.844 -5.330 1.00 22.21 21 ASN A C 3
ATOM 1312 O O . ASN A 1 21 ? 10.385 -16.797 -5.992 1.00 52.24 21 ASN A O 3
ATOM 1323 N N . LEU A 1 22 ? 9.342 -15.990 -4.169 1.00 61.10 22 LEU A N 3
ATOM 1324 C CA . LEU A 1 22 ? 9.095 -17.307 -3.593 1.00 23.33 22 LEU A CA 3
ATOM 1325 C C . LEU A 1 22 ? 8.069 -18.079 -4.417 1.00 4.41 22 LEU A C 3
ATOM 1326 O O . LEU A 1 22 ? 7.538 -17.567 -5.402 1.00 72.14 22 LEU A O 3
ATOM 1342 N N . VAL A 1 23 ? 7.794 -19.312 -4.005 1.00 72.23 23 VAL A N 3
ATOM 1343 C CA . VAL A 1 23 ? 6.829 -20.153 -4.703 1.00 71.42 23 VAL A CA 3
ATOM 1344 C C . VAL A 1 23 ? 5.863 -20.811 -3.724 1.00 3.04 23 VAL A C 3
ATOM 1345 O O . VAL A 1 23 ? 6.256 -21.231 -2.635 1.00 2.23 23 VAL A O 3
ATOM 1358 N N . CYS A 1 24 ? 4.597 -20.898 -4.118 1.00 23.12 24 CYS A N 3
ATOM 1359 C CA . CYS A 1 24 ? 3.574 -21.505 -3.275 1.00 53.25 24 CYS A CA 3
ATOM 1360 C C . CYS A 1 24 ? 3.376 -22.975 -3.633 1.00 23.10 24 CYS A C 3
ATOM 1361 O O . CYS A 1 24 ? 2.633 -23.306 -4.557 1.00 13.34 24 CYS A O 3
ATOM 1368 N N . SER A 1 25 ? 4.047 -23.853 -2.894 1.00 64.25 25 SER A N 3
ATOM 1369 C CA . SER A 1 25 ? 3.949 -25.288 -3.135 1.00 71.02 25 SER A CA 3
ATOM 1370 C C . SER A 1 25 ? 2.509 -25.768 -2.976 1.00 65.03 25 SER A C 3
ATOM 1371 O O . SER A 1 25 ? 1.906 -25.616 -1.914 1.00 43.52 25 SER A O 3
ATOM 1379 N N . SER A 1 26 ? 1.965 -26.349 -4.041 1.00 1.03 26 SER A N 3
ATOM 1380 C CA . SER A 1 26 ? 0.595 -26.848 -4.022 1.00 63.41 26 SER A CA 3
ATOM 1381 C C . SER A 1 26 ? 0.470 -28.056 -3.098 1.00 71.13 26 SER A C 3
ATOM 1382 O O . SER A 1 26 ? -0.635 -28.497 -2.779 1.00 4.31 26 SER A O 3
ATOM 1390 N N . LYS A 1 27 ? 1.610 -28.588 -2.672 1.00 5.42 27 LYS A N 3
ATOM 1391 C CA . LYS A 1 27 ? 1.631 -29.744 -1.783 1.00 44.44 27 LYS A CA 3
ATOM 1392 C C . LYS A 1 27 ? 1.699 -29.307 -0.324 1.00 4.14 27 LYS A C 3
ATOM 1393 O O . LYS A 1 27 ? 0.766 -29.535 0.447 1.00 3.11 27 LYS A O 3
ATOM 1412 N N . HIS A 1 28 ? 2.809 -28.677 0.050 1.00 54.30 28 HIS A N 3
ATOM 1413 C CA . HIS A 1 28 ? 2.997 -28.206 1.418 1.00 52.14 28 HIS A CA 3
ATOM 1414 C C . HIS A 1 28 ? 2.129 -26.982 1.695 1.00 33.43 28 HIS A C 3
ATOM 1415 O O . HIS A 1 28 ? 1.882 -26.632 2.849 1.00 1.35 28 HIS A O 3
ATOM 1429 N N . LYS A 1 29 ? 1.668 -26.336 0.630 1.00 43.41 29 LYS A N 3
ATOM 1430 C CA . LYS A 1 29 ? 0.827 -25.151 0.757 1.00 22.45 29 LYS A CA 3
ATOM 1431 C C . LYS A 1 29 ? 1.535 -24.066 1.563 1.00 55.14 29 LYS A C 3
ATOM 1432 O O . LYS A 1 29 ? 1.045 -23.637 2.607 1.00 11.14 29 LYS A O 3
ATOM 1451 N N . TRP A 1 30 ? 2.686 -23.626 1.069 1.00 2.22 30 TRP A N 3
ATOM 1452 C CA . TRP A 1 30 ? 3.460 -22.589 1.743 1.00 54.21 30 TRP A CA 3
ATOM 1453 C C . TRP A 1 30 ? 4.438 -21.927 0.779 1.00 24.13 30 TRP A C 3
ATOM 1454 O O . TRP A 1 30 ? 4.646 -22.406 -0.336 1.00 43.42 30 TRP A O 3
ATOM 1475 N N . CYS A 1 31 ? 5.038 -20.824 1.216 1.00 72.42 31 CYS A N 3
ATOM 1476 C CA . CYS A 1 31 ? 5.995 -20.096 0.392 1.00 61.42 31 CYS A CA 3
ATOM 1477 C C . CYS A 1 31 ? 7.392 -20.695 0.524 1.00 64.45 31 CYS A C 3
ATOM 1478 O O . CYS A 1 31 ? 8.180 -20.283 1.375 1.00 14.45 31 CYS A O 3
ATOM 1485 N N . LYS A 1 32 ? 7.694 -21.671 -0.326 1.00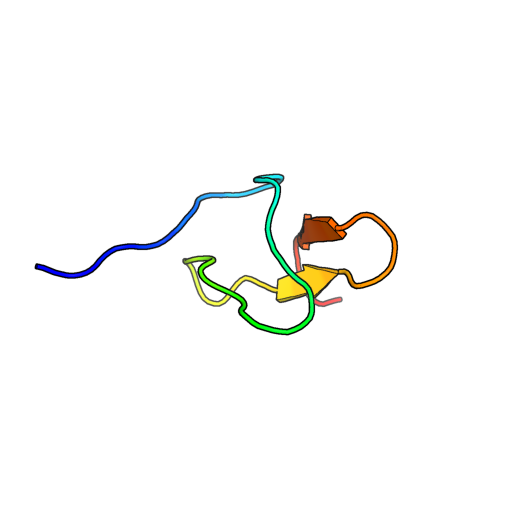 61.41 32 LYS A N 3
ATOM 1486 C CA . LYS A 1 32 ? 8.996 -22.327 -0.307 1.00 61.54 32 LYS A CA 3
ATOM 1487 C C . LYS A 1 32 ? 9.876 -21.822 -1.446 1.00 63.21 32 LYS A C 3
ATOM 1488 O O . LYS A 1 32 ? 9.488 -20.924 -2.192 1.00 61.53 32 LYS A O 3
ATOM 1507 N N . GLY A 1 33 ? 11.064 -22.407 -1.574 1.00 52.54 33 GLY A N 3
ATOM 1508 C CA . GLY A 1 33 ? 11.979 -22.003 -2.626 1.00 4.15 33 GLY A CA 3
ATOM 1509 C C . GLY A 1 33 ? 11.849 -22.860 -3.869 1.00 31.11 33 GLY A C 3
ATOM 1510 O O . GLY A 1 33 ? 11.973 -24.083 -3.805 1.00 64.31 33 GLY A O 3
ATOM 1514 N N . LYS A 1 34 ? 11.595 -22.218 -5.004 1.00 64.12 34 LYS A N 3
ATOM 1515 C CA . LYS A 1 34 ? 11.447 -22.928 -6.269 1.00 30.52 34 LYS A CA 3
ATOM 1516 C C . LYS A 1 34 ? 12.760 -23.587 -6.680 1.00 72.41 34 LYS A C 3
ATOM 1517 O O . LYS A 1 34 ? 13.716 -22.908 -7.056 1.00 23.14 34 LYS A O 3
ATOM 1536 N N . LEU A 1 35 ? 12.799 -24.913 -6.608 1.00 73.33 35 LEU A N 3
ATOM 1537 C CA . LEU A 1 35 ? 13.994 -25.665 -6.975 1.00 3.51 35 LEU A CA 3
ATOM 1538 C C . LEU A 1 35 ? 15.220 -25.128 -6.243 1.00 44.33 35 LEU A C 3
ATOM 1539 O O . LEU A 1 35 ? 16.275 -24.923 -6.845 1.00 34.02 35 LEU A O 3
ATOM 1555 N N . GLY A 1 1 ? 3.009 0.882 -1.303 1.00 31.02 1 GLY A N 4
ATOM 1556 C CA . GLY A 1 1 ? 2.129 -0.173 -0.834 1.00 42.04 1 GLY A CA 4
ATOM 1557 C C . GLY A 1 1 ? 2.595 -1.550 -1.264 1.00 4.10 1 GLY A C 4
ATOM 1558 O O . GLY A 1 1 ? 2.607 -1.865 -2.453 1.00 22.41 1 GLY A O 4
ATOM 1562 N N . ASN A 1 2 ? 2.982 -2.371 -0.293 1.00 61.55 2 ASN A N 4
ATOM 1563 C CA . ASN A 1 2 ? 3.454 -3.722 -0.578 1.00 11.11 2 ASN A CA 4
ATOM 1564 C C . ASN A 1 2 ? 2.704 -4.749 0.265 1.00 4.24 2 ASN A C 4
ATOM 1565 O O . ASN A 1 2 ? 2.441 -4.524 1.447 1.00 55.43 2 ASN A O 4
ATOM 1576 N N . ASP A 1 3 ? 2.365 -5.876 -0.349 1.00 71.53 3 ASP A N 4
ATOM 1577 C CA . ASP A 1 3 ? 1.647 -6.940 0.345 1.00 43.53 3 ASP A CA 4
ATOM 1578 C C . ASP A 1 3 ? 2.098 -8.311 -0.148 1.00 70.03 3 ASP A C 4
ATOM 1579 O O . ASP A 1 3 ? 1.787 -8.712 -1.270 1.00 61.42 3 ASP A O 4
ATOM 1588 N N . CYS A 1 4 ? 2.833 -9.026 0.697 1.00 43.41 4 CYS A N 4
ATOM 1589 C CA . CYS A 1 4 ? 3.329 -10.352 0.348 1.00 52.52 4 CYS A CA 4
ATOM 1590 C C . CYS A 1 4 ? 3.712 -11.136 1.599 1.00 11.04 4 CYS A C 4
ATOM 1591 O O . CYS A 1 4 ? 3.624 -10.625 2.717 1.00 73.41 4 CYS A O 4
ATOM 1598 N N . LEU A 1 5 ? 4.137 -12.379 1.404 1.00 25.13 5 LEU A N 4
ATOM 1599 C CA . LEU A 1 5 ? 4.535 -13.235 2.517 1.00 71.23 5 LEU A CA 4
ATOM 1600 C C . LEU A 1 5 ? 6.020 -13.573 2.440 1.00 4.13 5 LEU A C 4
ATOM 1601 O O . LEU A 1 5 ? 6.643 -13.448 1.386 1.00 15.43 5 LEU A O 4
ATOM 1617 N N . GLY A 1 6 ? 6.583 -14.004 3.565 1.00 32.33 6 GLY A N 4
ATOM 1618 C CA . GLY A 1 6 ? 7.990 -14.356 3.604 1.00 43.43 6 GLY A CA 4
ATOM 1619 C C . GLY A 1 6 ? 8.244 -15.782 3.159 1.00 21.40 6 GLY A C 4
ATOM 1620 O O . GLY A 1 6 ? 7.549 -16.301 2.285 1.00 0.10 6 GLY A O 4
ATOM 1624 N N . PHE A 1 7 ? 9.244 -16.419 3.760 1.00 14.04 7 PHE A N 4
ATOM 1625 C CA . PHE A 1 7 ? 9.589 -17.794 3.419 1.00 5.04 7 PHE A CA 4
ATOM 1626 C C . PHE A 1 7 ? 8.869 -18.779 4.335 1.00 32.11 7 PHE A C 4
ATOM 1627 O O . PHE A 1 7 ? 8.551 -18.459 5.480 1.00 33.35 7 PHE A O 4
ATOM 1644 N N . TRP A 1 8 ? 8.615 -19.977 3.821 1.00 34.15 8 TRP A N 4
ATOM 1645 C CA . TRP A 1 8 ? 7.931 -21.009 4.592 1.00 32.53 8 TRP A CA 4
ATOM 1646 C C . TRP A 1 8 ? 6.613 -20.487 5.154 1.00 4.40 8 TRP A C 4
ATOM 1647 O O . TRP A 1 8 ? 6.145 -20.948 6.195 1.00 71.35 8 TRP A O 4
ATOM 1668 N N . SER A 1 9 ? 6.020 -19.521 4.459 1.00 21.31 9 SER A N 4
ATOM 1669 C CA . SER A 1 9 ? 4.758 -18.933 4.891 1.00 33.34 9 SER A CA 4
ATOM 1670 C C . SER A 1 9 ? 3.581 -19.583 4.170 1.00 34.23 9 SER A C 4
ATOM 1671 O O . SER A 1 9 ? 3.510 -19.575 2.942 1.00 41.02 9 SER A O 4
ATOM 1679 N N . ALA A 1 10 ? 2.658 -20.146 4.944 1.00 3.33 10 ALA A N 4
ATOM 1680 C CA . ALA A 1 10 ? 1.483 -20.798 4.381 1.00 21.50 10 ALA A CA 4
ATOM 1681 C C . ALA A 1 10 ? 0.772 -19.886 3.388 1.00 75.13 10 ALA A C 4
ATOM 1682 O O . ALA A 1 10 ? 0.615 -18.689 3.630 1.00 5.03 10 ALA A O 4
ATOM 1689 N N . CYS A 1 11 ? 0.342 -20.459 2.268 1.00 2.31 11 CYS A N 4
ATOM 1690 C CA . CYS A 1 11 ? -0.352 -19.697 1.237 1.00 70.33 11 CYS A CA 4
ATOM 1691 C C . CYS A 1 11 ? -1.311 -20.590 0.455 1.00 52.14 11 CYS A C 4
ATOM 1692 O O . CYS A 1 11 ? -1.483 -21.765 0.776 1.00 55.21 11 CYS A O 4
ATOM 1699 N N . ASN A 1 12 ? -1.933 -20.023 -0.574 1.00 42.42 12 ASN A N 4
ATOM 1700 C CA . ASN A 1 12 ? -2.875 -20.766 -1.403 1.00 20.35 12 ASN A CA 4
ATOM 1701 C C . ASN A 1 12 ? -2.286 -21.043 -2.782 1.00 44.34 12 ASN A C 4
ATOM 1702 O O . ASN A 1 12 ? -1.615 -20.200 -3.379 1.00 1.25 12 ASN A O 4
ATOM 1713 N N . PRO A 1 13 ? -2.541 -22.252 -3.304 1.00 14.24 13 PRO A N 4
ATOM 1714 C CA . PRO A 1 13 ? -2.047 -22.667 -4.619 1.00 63.44 13 PRO A CA 4
ATOM 1715 C C . PRO A 1 13 ? -2.734 -21.923 -5.759 1.00 1.42 13 PRO A C 4
ATOM 1716 O O . PRO A 1 13 ? -2.231 -21.884 -6.882 1.00 21.00 13 PRO A O 4
ATOM 1727 N N . LYS A 1 14 ? -3.886 -21.331 -5.463 1.00 32.12 14 LYS A N 4
ATOM 1728 C CA . LYS A 1 14 ? -4.643 -20.585 -6.461 1.00 63.25 14 LYS A CA 4
ATOM 1729 C C . LYS A 1 14 ? -4.335 -19.094 -6.375 1.00 12.33 14 LYS A C 4
ATOM 1730 O O . LYS A 1 14 ? -4.576 -18.345 -7.320 1.00 55.24 14 LYS A O 4
ATOM 1749 N N . ASN A 1 15 ? -3.800 -18.670 -5.234 1.00 50.24 15 ASN A N 4
ATOM 1750 C CA . ASN A 1 15 ? -3.459 -17.267 -5.025 1.00 64.41 15 ASN A CA 4
ATOM 1751 C C . ASN A 1 15 ? -2.135 -17.135 -4.279 1.00 25.42 15 ASN A C 4
ATOM 1752 O O . ASN A 1 15 ? -2.110 -17.012 -3.054 1.00 51.31 15 ASN A O 4
ATOM 1763 N N . ASP A 1 16 ? -1.036 -17.162 -5.025 1.00 60.11 16 ASP A N 4
ATOM 1764 C CA . ASP A 1 16 ? 0.292 -17.044 -4.435 1.00 44.31 16 ASP A CA 4
ATOM 1765 C C . ASP A 1 16 ? 0.591 -15.597 -4.054 1.00 33.01 16 ASP A C 4
ATOM 1766 O O . ASP A 1 16 ? 0.758 -14.737 -4.919 1.00 74.21 16 ASP A O 4
ATOM 1775 N N . LYS A 1 17 ? 0.655 -15.335 -2.753 1.00 4.31 17 LYS A N 4
ATOM 1776 C CA . LYS A 1 17 ? 0.934 -13.993 -2.255 1.00 54.44 17 LYS A CA 4
ATOM 1777 C C . LYS A 1 17 ? 2.307 -13.931 -1.595 1.00 43.03 17 LYS A C 4
ATOM 1778 O O . LYS A 1 17 ? 2.546 -13.109 -0.710 1.00 52.44 17 LYS A O 4
ATOM 1797 N N . CYS A 1 18 ? 3.208 -14.805 -2.032 1.00 3.40 18 CYS A N 4
ATOM 1798 C CA . CYS A 1 18 ? 4.559 -14.849 -1.485 1.00 32.23 18 CYS A CA 4
ATOM 1799 C C . CYS A 1 18 ? 5.402 -13.696 -2.021 1.00 54.25 18 CYS A C 4
ATOM 1800 O O . CYS A 1 18 ? 5.018 -13.025 -2.980 1.00 75.11 18 CYS A O 4
ATOM 1807 N N . CYS A 1 19 ? 6.553 -13.471 -1.397 1.00 13.21 19 CYS A N 4
ATOM 1808 C CA . CYS A 1 19 ? 7.451 -12.399 -1.810 1.00 72.40 19 CYS A CA 4
ATOM 1809 C C . CYS A 1 19 ? 8.816 -12.956 -2.204 1.00 41.31 19 CYS A C 4
ATOM 1810 O O . CYS A 1 19 ? 9.020 -14.169 -2.228 1.00 71.14 19 CYS A O 4
ATOM 1817 N N . ALA A 1 20 ? 9.748 -12.059 -2.512 1.00 32.23 20 ALA A N 4
ATOM 1818 C CA . ALA A 1 20 ? 11.094 -12.460 -2.902 1.00 52.41 20 ALA A CA 4
ATOM 1819 C C . ALA A 1 20 ? 11.057 -13.466 -4.047 1.00 32.30 20 ALA A C 4
ATOM 1820 O O . ALA A 1 20 ? 11.948 -14.304 -4.179 1.00 2.35 20 ALA A O 4
ATOM 1827 N N . ASN A 1 21 ? 10.019 -13.379 -4.873 1.00 12.45 21 ASN A N 4
ATOM 1828 C CA . ASN A 1 21 ? 9.865 -14.283 -6.006 1.00 63.40 21 ASN A CA 4
ATOM 1829 C C . ASN A 1 21 ? 9.708 -15.726 -5.534 1.00 5.54 21 ASN A C 4
ATOM 1830 O O . ASN A 1 21 ? 10.112 -16.664 -6.223 1.00 13.44 21 ASN A O 4
ATOM 1841 N N . LEU A 1 22 ? 9.120 -15.895 -4.355 1.00 31.32 22 LEU A N 4
ATOM 1842 C CA . LEU A 1 22 ? 8.908 -17.223 -3.789 1.00 65.34 22 LEU A CA 4
ATOM 1843 C C . LEU A 1 22 ? 7.865 -17.996 -4.590 1.00 64.32 22 LEU A C 4
ATOM 1844 O O . LEU A 1 22 ? 7.290 -17.476 -5.546 1.00 12.43 22 LEU A O 4
ATOM 1860 N N . VAL A 1 23 ? 7.625 -19.242 -4.193 1.00 2.25 23 VAL A N 4
ATOM 1861 C CA . VAL A 1 23 ? 6.649 -20.086 -4.871 1.00 12.13 23 VAL A CA 4
ATOM 1862 C C . VAL A 1 23 ? 5.726 -20.772 -3.870 1.00 12.32 23 VAL A C 4
ATOM 1863 O O . VAL A 1 23 ? 6.162 -21.209 -2.804 1.00 41.24 23 VAL A O 4
ATOM 1876 N N . CYS A 1 24 ? 4.447 -20.863 -4.219 1.00 60.41 24 CYS A N 4
ATOM 1877 C CA . CYS A 1 24 ? 3.460 -21.496 -3.352 1.00 64.21 24 CYS A CA 4
ATOM 1878 C C . CYS A 1 24 ? 3.270 -22.964 -3.725 1.00 5.23 24 CYS A C 4
ATOM 1879 O O . CYS A 1 24 ? 2.501 -23.291 -4.628 1.00 44.05 24 CYS A O 4
ATOM 1886 N N . SER A 1 25 ? 3.977 -23.843 -3.022 1.00 33.34 25 SER A N 4
ATOM 1887 C CA . SER A 1 25 ? 3.889 -25.276 -3.280 1.00 40.32 25 SER A CA 4
ATOM 1888 C C . SER A 1 25 ? 2.462 -25.777 -3.081 1.00 60.32 25 SER A C 4
ATOM 1889 O O . SER A 1 25 ? 1.893 -25.649 -1.997 1.00 72.43 25 SER A O 4
ATOM 1897 N N . SER A 1 26 ? 1.890 -26.349 -4.136 1.00 51.11 26 SER A N 4
ATOM 1898 C CA . SER A 1 26 ? 0.528 -26.867 -4.080 1.00 11.20 26 SER A CA 4
ATOM 1899 C C . SER A 1 26 ? 0.449 -28.090 -3.171 1.00 51.05 26 SER A C 4
ATOM 1900 O O . SER A 1 26 ? -0.638 -28.549 -2.821 1.00 14.11 26 SER A O 4
ATOM 1908 N N . LYS A 1 27 ? 1.610 -28.614 -2.793 1.00 71.14 27 LYS A N 4
ATOM 1909 C CA . LYS A 1 27 ? 1.675 -29.783 -1.925 1.00 23.43 27 LYS A CA 4
ATOM 1910 C C . LYS A 1 27 ? 1.789 -29.368 -0.461 1.00 62.33 27 LYS A C 4
ATOM 1911 O O . LYS A 1 27 ? 0.886 -29.619 0.338 1.00 65.43 27 LYS A O 4
ATOM 1930 N N . HIS A 1 28 ? 2.903 -28.731 -0.117 1.00 5.52 28 HIS A N 4
ATOM 1931 C CA . HIS A 1 28 ? 3.134 -28.279 1.251 1.00 50.42 28 HIS A CA 4
ATOM 1932 C C . HIS A 1 28 ? 2.259 -27.072 1.579 1.00 65.21 28 HIS A C 4
ATOM 1933 O O . HIS A 1 28 ? 2.049 -26.743 2.747 1.00 62.44 28 HIS A O 4
ATOM 1947 N N . LYS A 1 29 ? 1.753 -26.415 0.541 1.00 34.21 29 LYS A N 4
ATOM 1948 C CA . LYS A 1 29 ? 0.900 -25.245 0.718 1.00 64.43 29 LYS A CA 4
ATOM 1949 C C . LYS A 1 29 ? 1.621 -24.163 1.515 1.00 40.45 29 LYS A C 4
ATOM 1950 O O . LYS A 1 29 ? 1.163 -23.757 2.583 1.00 40.44 29 LYS A O 4
ATOM 1969 N N . TRP A 1 30 ? 2.748 -23.699 0.988 1.00 45.21 30 TRP A N 4
ATOM 1970 C CA . TRP A 1 30 ? 3.531 -22.661 1.650 1.00 22.43 30 TRP A CA 4
ATOM 1971 C C . TRP A 1 30 ? 4.466 -21.972 0.663 1.00 5.44 30 TRP A C 4
ATOM 1972 O O . TRP A 1 30 ? 4.641 -22.430 -0.466 1.00 25.31 30 TRP A O 4
ATOM 1993 N N . CYS A 1 31 ? 5.066 -20.867 1.096 1.00 72.22 31 CYS A N 4
ATOM 1994 C CA . CYS A 1 31 ? 5.984 -20.113 0.250 1.00 35.52 31 CYS A CA 4
ATOM 1995 C C . CYS A 1 31 ? 7.393 -20.694 0.325 1.00 10.41 31 CYS A C 4
ATOM 1996 O O . CYS A 1 31 ? 8.203 -20.282 1.156 1.00 33.34 31 CYS A O 4
ATOM 2003 N N . LYS A 1 32 ? 7.680 -21.652 -0.550 1.00 15.23 32 LYS A N 4
ATOM 2004 C CA . LYS A 1 32 ? 8.991 -22.289 -0.585 1.00 53.35 32 LYS A CA 4
ATOM 2005 C C . LYS A 1 32 ? 9.824 -21.753 -1.745 1.00 62.13 32 LYS A C 4
ATOM 2006 O O . LYS A 1 32 ? 9.398 -20.849 -2.463 1.00 63.30 32 LYS A O 4
ATOM 2025 N N . GLY A 1 33 ? 11.014 -22.318 -1.924 1.00 24.44 33 GLY A N 4
ATOM 2026 C CA . GLY A 1 33 ? 11.888 -21.885 -2.999 1.00 33.42 33 GLY A CA 4
ATOM 2027 C C . GLY A 1 33 ? 11.726 -22.725 -4.250 1.00 45.15 33 GLY A C 4
ATOM 2028 O O . GLY A 1 33 ? 11.864 -23.948 -4.209 1.00 44.34 33 GLY A O 4
ATOM 2032 N N . LYS A 1 34 ? 11.432 -22.068 -5.367 1.00 72.44 34 LYS A N 4
ATOM 2033 C CA . LYS A 1 34 ? 11.251 -22.761 -6.638 1.00 33.14 34 LYS A CA 4
ATOM 2034 C C . LYS A 1 34 ? 12.568 -23.354 -7.127 1.00 22.03 34 LYS A C 4
ATOM 2035 O O . LYS A 1 34 ? 13.467 -22.628 -7.553 1.00 42.12 34 LYS A O 4
ATOM 2054 N N . LEU A 1 35 ? 12.676 -24.677 -7.064 1.00 10.54 35 LEU A N 4
ATOM 2055 C CA . LEU A 1 35 ? 13.884 -25.368 -7.502 1.00 13.52 35 LEU A CA 4
ATOM 2056 C C . LEU A 1 35 ? 13.643 -26.106 -8.814 1.00 74.14 35 LEU A C 4
ATOM 2057 O O . LEU A 1 35 ? 14.232 -25.774 -9.843 1.00 13.32 35 LEU A O 4
ATOM 2073 N N . GLY A 1 1 ? 0.761 -0.048 0.853 1.00 43.32 1 GLY A N 5
ATOM 2074 C CA . GLY A 1 1 ? 1.672 -0.140 -0.273 1.00 50.34 1 GLY A CA 5
ATOM 2075 C C . GLY A 1 1 ? 1.842 -1.563 -0.767 1.00 11.21 1 GLY A C 5
ATOM 2076 O O . GLY A 1 1 ? 0.934 -2.129 -1.374 1.00 12.23 1 GLY A O 5
ATOM 2080 N N . ASN A 1 2 ? 3.010 -2.142 -0.507 1.00 53.14 2 ASN A N 5
ATOM 2081 C CA . ASN A 1 2 ? 3.297 -3.507 -0.932 1.00 33.42 2 ASN A CA 5
ATOM 2082 C C . ASN A 1 2 ? 2.579 -4.516 -0.041 1.00 34.35 2 ASN A C 5
ATOM 2083 O O . ASN A 1 2 ? 2.069 -4.167 1.024 1.00 11.03 2 ASN A O 5
ATOM 2094 N N . ASP A 1 3 ? 2.543 -5.768 -0.483 1.00 63.31 3 ASP A N 5
ATOM 2095 C CA . ASP A 1 3 ? 1.890 -6.829 0.275 1.00 55.13 3 ASP A CA 5
ATOM 2096 C C . ASP A 1 3 ? 2.333 -8.202 -0.219 1.00 24.40 3 ASP A C 5
ATOM 2097 O O . ASP A 1 3 ? 2.030 -8.597 -1.345 1.00 75.31 3 ASP A O 5
ATOM 2106 N N . CYS A 1 4 ? 3.055 -8.926 0.630 1.00 10.04 4 CYS A N 5
ATOM 2107 C CA . CYS A 1 4 ? 3.543 -10.255 0.281 1.00 12.32 4 CYS A CA 5
ATOM 2108 C C . CYS A 1 4 ? 3.921 -11.042 1.533 1.00 52.32 4 CYS A C 5
ATOM 2109 O O . CYS A 1 4 ? 3.843 -10.528 2.650 1.00 65.03 4 CYS A O 5
ATOM 2116 N N . LEU A 1 5 ? 4.330 -12.291 1.338 1.00 12.53 5 LEU A N 5
ATOM 2117 C CA . LEU A 1 5 ? 4.721 -13.150 2.451 1.00 53.43 5 LEU A CA 5
ATOM 2118 C C . LEU A 1 5 ? 6.204 -13.497 2.375 1.00 31.31 5 LEU A C 5
ATOM 2119 O O . LEU A 1 5 ? 6.832 -13.358 1.326 1.00 31.14 5 LEU A O 5
ATOM 2135 N N . GLY A 1 6 ? 6.758 -13.953 3.495 1.00 53.11 6 GLY A N 5
ATOM 2136 C CA . GLY A 1 6 ? 8.162 -14.316 3.533 1.00 3.34 6 GLY A CA 5
ATOM 2137 C C . GLY A 1 6 ? 8.405 -15.742 3.082 1.00 63.13 6 GLY A C 5
ATOM 2138 O O . GLY A 1 6 ? 7.706 -16.251 2.205 1.00 23.02 6 GLY A O 5
ATOM 2142 N N . PHE A 1 7 ? 9.400 -16.389 3.680 1.00 60.22 7 PHE A N 5
ATOM 2143 C CA . PHE A 1 7 ? 9.735 -17.765 3.332 1.00 65.11 7 PHE A CA 5
ATOM 2144 C C . PHE A 1 7 ? 9.006 -18.749 4.241 1.00 32.44 7 PHE A C 5
ATOM 2145 O O . PHE A 1 7 ? 8.688 -18.433 5.388 1.00 51.13 7 PHE A O 5
ATOM 2162 N N . TRP A 1 8 ? 8.744 -19.943 3.721 1.00 14.13 8 TRP A N 5
ATOM 2163 C CA . TRP A 1 8 ? 8.051 -20.974 4.486 1.00 52.13 8 TRP A CA 5
ATOM 2164 C C . TRP A 1 8 ? 6.738 -20.443 5.051 1.00 1.10 8 TRP A C 5
ATOM 2165 O O . TRP A 1 8 ? 6.267 -20.905 6.090 1.00 20.11 8 TRP A O 5
ATOM 2186 N N . SER A 1 9 ? 6.152 -19.470 4.361 1.00 51.03 9 SER A N 5
ATOM 2187 C CA . SER A 1 9 ? 4.895 -18.874 4.797 1.00 54.23 9 SER A CA 5
ATOM 2188 C C . SER A 1 9 ? 3.711 -19.514 4.077 1.00 44.20 9 SER A C 5
ATOM 2189 O O . SER A 1 9 ? 3.639 -19.504 2.849 1.00 51.24 9 SER A O 5
ATOM 2197 N N . ALA A 1 10 ? 2.786 -20.070 4.852 1.00 61.11 10 ALA A N 5
ATOM 2198 C CA . ALA A 1 10 ? 1.605 -20.713 4.290 1.00 70.30 10 ALA A CA 5
ATOM 2199 C C . ALA A 1 10 ? 0.895 -19.792 3.304 1.00 51.11 10 ALA A C 5
ATOM 2200 O O . ALA A 1 10 ? 0.726 -18.600 3.563 1.00 34.15 10 ALA A O 5
ATOM 2207 N N . CYS A 1 11 ? 0.482 -20.351 2.171 1.00 12.24 11 CYS A N 5
ATOM 2208 C CA . CYS A 1 11 ? -0.209 -19.580 1.145 1.00 11.41 11 CYS A CA 5
ATOM 2209 C C . CYS A 1 11 ? -1.180 -20.461 0.364 1.00 44.43 11 CYS A C 5
ATOM 2210 O O . CYS A 1 11 ? -1.363 -21.634 0.683 1.00 31.32 11 CYS A O 5
ATOM 2217 N N . ASN A 1 12 ? -1.798 -19.885 -0.662 1.00 51.22 12 ASN A N 5
ATOM 2218 C CA . ASN A 1 12 ? -2.750 -20.617 -1.489 1.00 71.14 12 ASN A CA 5
ATOM 2219 C C . ASN A 1 12 ? -2.167 -20.897 -2.871 1.00 54.35 12 ASN A C 5
ATOM 2220 O O . ASN A 1 12 ? -1.492 -20.059 -3.469 1.00 3.42 12 ASN A O 5
ATOM 2231 N N . PRO A 1 13 ? -2.435 -22.103 -3.393 1.00 62.13 13 PRO A N 5
ATOM 2232 C CA . PRO A 1 13 ? -1.948 -22.521 -4.711 1.00 64.12 13 PRO A CA 5
ATOM 2233 C C . PRO A 1 13 ? -2.632 -21.769 -5.848 1.00 33.35 13 PRO A C 5
ATOM 2234 O O . PRO A 1 13 ? -2.129 -21.727 -6.970 1.00 61.33 13 PRO A O 5
ATOM 2245 N N . LYS A 1 14 ? -3.783 -21.176 -5.549 1.00 51.13 14 LYS A N 5
ATOM 2246 C CA . LYS A 1 14 ? -4.537 -20.423 -6.545 1.00 31.41 14 LYS A CA 5
ATOM 2247 C C . LYS A 1 14 ? -4.209 -18.936 -6.466 1.00 12.13 14 LYS A C 5
ATOM 2248 O O . LYS A 1 14 ? -4.449 -18.187 -7.412 1.00 5.02 14 LYS A O 5
ATOM 2267 N N . ASN A 1 15 ? -3.659 -18.515 -5.331 1.00 70.43 15 ASN A N 5
ATOM 2268 C CA . ASN A 1 15 ? -3.297 -17.117 -5.130 1.00 14.15 15 ASN A CA 5
ATOM 2269 C C . ASN A 1 15 ? -1.977 -17.000 -4.375 1.00 65.01 15 ASN A C 5
ATOM 2270 O O . ASN A 1 15 ? -1.957 -16.902 -3.148 1.00 53.50 15 ASN A O 5
ATOM 2281 N N . ASP A 1 16 ? -0.875 -17.011 -5.117 1.00 62.12 16 ASP A N 5
ATOM 2282 C CA . ASP A 1 16 ? 0.451 -16.905 -4.519 1.00 50.53 16 ASP A CA 5
ATOM 2283 C C . ASP A 1 16 ? 0.758 -15.461 -4.131 1.00 34.51 16 ASP A C 5
ATOM 2284 O O . ASP A 1 16 ? 0.935 -14.600 -4.992 1.00 3.40 16 ASP A O 5
ATOM 2293 N N . LYS A 1 17 ? 0.817 -15.205 -2.829 1.00 1.44 17 LYS A N 5
ATOM 2294 C CA . LYS A 1 17 ? 1.102 -13.866 -2.325 1.00 22.55 17 LYS A CA 5
ATOM 2295 C C . LYS A 1 17 ? 2.473 -13.817 -1.657 1.00 40.04 17 LYS A C 5
ATOM 2296 O O . LYS A 1 17 ? 2.706 -13.015 -0.752 1.00 73.22 17 LYS A O 5
ATOM 2315 N N . CYS A 1 18 ? 3.378 -14.678 -2.111 1.00 1.31 18 CYS A N 5
ATOM 2316 C CA . CYS A 1 18 ? 4.726 -14.732 -1.559 1.00 45.13 18 CYS A CA 5
ATOM 2317 C C . CYS A 1 18 ? 5.578 -13.583 -2.091 1.00 64.14 18 CYS A C 5
ATOM 2318 O O . CYS A 1 18 ? 5.191 -12.894 -3.035 1.00 42.44 18 CYS A O 5
ATOM 2325 N N . CYS A 1 19 ? 6.741 -13.383 -1.479 1.00 72.13 19 CYS A N 5
ATOM 2326 C CA . CYS A 1 19 ? 7.649 -12.319 -1.890 1.00 14.33 19 CYS A CA 5
ATOM 2327 C C . CYS A 1 19 ? 9.008 -12.887 -2.287 1.00 40.54 19 CYS A C 5
ATOM 2328 O O . CYS A 1 19 ? 9.200 -14.102 -2.316 1.00 43.42 19 CYS A O 5
ATOM 2335 N N . ALA A 1 20 ? 9.948 -11.998 -2.593 1.00 53.22 20 ALA A N 5
ATOM 2336 C CA . ALA A 1 20 ? 11.289 -12.409 -2.987 1.00 24.52 20 ALA A CA 5
ATOM 2337 C C . ALA A 1 20 ? 11.241 -13.411 -4.136 1.00 24.24 20 ALA A C 5
ATOM 2338 O O . ALA A 1 20 ? 12.128 -14.253 -4.275 1.00 13.22 20 ALA A O 5
ATOM 2345 N N . ASN A 1 21 ? 10.200 -13.315 -4.956 1.00 1.52 21 ASN A N 5
ATOM 2346 C CA . ASN A 1 21 ? 10.036 -14.214 -6.092 1.00 42.32 21 ASN A CA 5
ATOM 2347 C C . ASN A 1 21 ? 9.869 -15.656 -5.625 1.00 21.33 21 ASN A C 5
ATOM 2348 O O . ASN A 1 21 ? 10.266 -16.595 -6.317 1.00 3.23 21 ASN A O 5
ATOM 2359 N N . LEU A 1 22 ? 9.278 -15.826 -4.447 1.00 44.00 22 LEU A N 5
ATOM 2360 C CA . LEU A 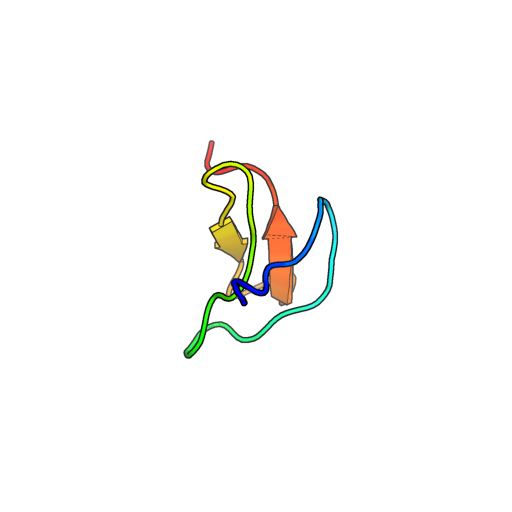1 22 ? 9.057 -17.154 -3.886 1.00 64.52 22 LEU A CA 5
ATOM 2361 C C . LEU A 1 22 ? 8.010 -17.917 -4.690 1.00 74.53 22 LEU A C 5
ATOM 2362 O O . LEU A 1 22 ? 7.446 -17.393 -5.651 1.00 71.20 22 LEU A O 5
ATOM 2378 N N . VAL A 1 23 ? 7.752 -19.159 -4.290 1.00 12.52 23 VAL A N 5
ATOM 2379 C CA . VAL A 1 23 ? 6.769 -19.993 -4.971 1.00 22.13 23 VAL A CA 5
ATOM 2380 C C . VAL A 1 23 ? 5.841 -20.676 -3.972 1.00 4.31 23 VAL A C 5
ATOM 2381 O O . VAL A 1 23 ? 6.273 -21.110 -2.903 1.00 72.05 23 VAL A O 5
ATOM 2394 N N . CYS A 1 24 ? 4.564 -20.768 -4.327 1.00 1.34 24 CYS A N 5
ATOM 2395 C CA . CYS A 1 24 ? 3.573 -21.398 -3.462 1.00 44.42 24 CYS A CA 5
ATOM 2396 C C . CYS A 1 24 ? 3.372 -22.862 -3.843 1.00 1.45 24 CYS A C 5
ATOM 2397 O O . CYS A 1 24 ? 2.595 -23.179 -4.743 1.00 42.42 24 CYS A O 5
ATOM 2404 N N . SER A 1 25 ? 4.077 -23.750 -3.149 1.00 44.33 25 SER A N 5
ATOM 2405 C CA . SER A 1 25 ? 3.979 -25.180 -3.416 1.00 43.01 25 SER A CA 5
ATOM 2406 C C . SER A 1 25 ? 2.549 -25.673 -3.216 1.00 64.02 25 SER A C 5
ATOM 2407 O O . SER A 1 25 ? 1.984 -25.547 -2.130 1.00 55.44 25 SER A O 5
ATOM 2415 N N . SER A 1 26 ? 1.971 -26.236 -4.273 1.00 0.45 26 SER A N 5
ATOM 2416 C CA . SER A 1 26 ? 0.606 -26.745 -4.216 1.00 12.33 26 SER A CA 5
ATOM 2417 C C . SER A 1 26 ? 0.521 -27.972 -3.313 1.00 53.21 26 SER A C 5
ATOM 2418 O O . SER A 1 26 ? -0.569 -28.426 -2.964 1.00 21.23 26 SER A O 5
ATOM 2426 N N . LYS A 1 27 ? 1.679 -28.504 -2.939 1.00 20.24 27 LYS A N 5
ATOM 2427 C CA . LYS A 1 27 ? 1.739 -29.678 -2.076 1.00 33.04 27 LYS A CA 5
ATOM 2428 C C . LYS A 1 27 ? 1.856 -29.271 -0.610 1.00 40.34 27 LYS A C 5
ATOM 2429 O O . LYS A 1 27 ? 0.952 -29.521 0.188 1.00 5.42 27 LYS A O 5
ATOM 2448 N N . HIS A 1 28 ? 2.974 -28.641 -0.264 1.00 1.24 28 HIS A N 5
ATOM 2449 C CA . HIS A 1 28 ? 3.208 -28.197 1.106 1.00 41.21 28 HIS A CA 5
ATOM 2450 C C . HIS A 1 28 ? 2.342 -26.986 1.440 1.00 42.21 28 HIS A C 5
ATOM 2451 O O . HIS A 1 28 ? 2.135 -26.661 2.609 1.00 11.22 28 HIS A O 5
ATOM 2465 N N . LYS A 1 29 ? 1.839 -26.321 0.405 1.00 4.23 29 LYS A N 5
ATOM 2466 C CA . LYS A 1 29 ? 0.995 -25.146 0.588 1.00 44.25 29 LYS A CA 5
ATOM 2467 C C . LYS A 1 29 ? 1.723 -24.073 1.392 1.00 52.15 29 LYS A C 5
ATOM 2468 O O . LYS A 1 29 ? 1.267 -23.671 2.462 1.00 23.23 29 LYS A O 5
ATOM 2487 N N . TRP A 1 30 ? 2.853 -23.613 0.868 1.00 41.40 30 TRP A N 5
ATOM 2488 C CA . TRP A 1 30 ? 3.642 -22.585 1.537 1.00 3.43 30 TRP A CA 5
ATOM 2489 C C . TRP A 1 30 ? 4.582 -21.894 0.555 1.00 54.21 30 TRP A C 5
ATOM 2490 O O . TRP A 1 30 ? 4.753 -22.346 -0.578 1.00 3.34 30 TRP A O 5
ATOM 2511 N N . CYS A 1 31 ? 5.188 -20.796 0.995 1.00 60.32 31 CYS A N 5
ATOM 2512 C CA . CYS A 1 31 ? 6.110 -20.043 0.154 1.00 3.53 31 CYS A CA 5
ATOM 2513 C C . CYS A 1 31 ? 7.516 -20.632 0.225 1.00 41.12 31 CYS A C 5
ATOM 2514 O O . CYS A 1 31 ? 8.330 -20.229 1.056 1.00 12.31 31 CYS A O 5
ATOM 2521 N N . LYS A 1 32 ? 7.795 -21.589 -0.654 1.00 0.22 32 LYS A N 5
ATOM 2522 C CA . LYS A 1 32 ? 9.102 -22.234 -0.694 1.00 40.10 32 LYS A CA 5
ATOM 2523 C C . LYS A 1 32 ? 9.937 -21.699 -1.853 1.00 23.20 32 LYS A C 5
ATOM 2524 O O . LYS A 1 32 ? 9.516 -20.790 -2.567 1.00 2.25 32 LYS A O 5
ATOM 2543 N N . GLY A 1 33 ? 11.124 -22.272 -2.035 1.00 54.54 33 GLY A N 5
ATOM 2544 C CA . GLY A 1 33 ? 11.998 -21.840 -3.110 1.00 40.01 33 GLY A CA 5
ATOM 2545 C C . GLY A 1 33 ? 11.833 -22.676 -4.363 1.00 73.44 33 GLY A C 5
ATOM 2546 O O . GLY A 1 33 ? 11.971 -23.899 -4.326 1.00 33.31 33 GLY A O 5
ATOM 2550 N N . LYS A 1 34 ? 11.534 -22.017 -5.478 1.00 24.03 34 LYS A N 5
ATOM 2551 C CA . LYS A 1 34 ? 11.349 -22.707 -6.749 1.00 1.40 34 LYS A CA 5
ATOM 2552 C C . LYS A 1 34 ? 12.581 -23.532 -7.105 1.00 23.22 34 LYS A C 5
ATOM 2553 O O . LYS A 1 34 ? 13.604 -22.990 -7.526 1.00 71.13 34 LYS A O 5
ATOM 2572 N N . LEU A 1 35 ? 12.477 -24.845 -6.934 1.00 63.50 35 LEU A N 5
ATOM 2573 C CA . LEU A 1 35 ? 13.583 -25.747 -7.239 1.00 2.41 35 LEU A CA 5
ATOM 2574 C C . LEU A 1 35 ? 13.645 -26.047 -8.733 1.00 43.41 35 LEU A C 5
ATOM 2575 O O . LEU A 1 35 ? 12.621 -26.066 -9.416 1.00 3.32 35 LEU A O 5
ATOM 2591 N N . GLY A 1 1 ? 1.480 0.116 0.696 1.00 11.35 1 GLY A N 6
ATOM 2592 C CA . GLY A 1 1 ? 2.530 0.093 -0.305 1.00 75.05 1 GLY A CA 6
ATOM 2593 C C . GLY A 1 1 ? 2.707 -1.278 -0.927 1.00 41.03 1 GLY A C 6
ATOM 2594 O O . GLY A 1 1 ? 2.253 -1.524 -2.044 1.00 11.22 1 GLY A O 6
ATOM 2598 N N . ASN A 1 2 ? 3.371 -2.173 -0.203 1.00 44.13 2 ASN A N 6
ATOM 2599 C CA . ASN A 1 2 ? 3.610 -3.526 -0.692 1.00 21.11 2 ASN A CA 6
ATOM 2600 C C . ASN A 1 2 ? 2.713 -4.530 0.026 1.00 3.02 2 ASN A C 6
ATOM 2601 O O . ASN A 1 2 ? 2.066 -4.200 1.020 1.00 5.14 2 ASN A O 6
ATOM 2612 N N . ASP A 1 3 ? 2.680 -5.756 -0.484 1.00 24.11 3 ASP A N 6
ATOM 2613 C CA . ASP A 1 3 ? 1.865 -6.809 0.109 1.00 35.33 3 ASP A CA 6
ATOM 2614 C C . ASP A 1 3 ? 2.316 -8.184 -0.374 1.00 50.25 3 ASP A C 6
ATOM 2615 O O . ASP A 1 3 ? 2.079 -8.558 -1.523 1.00 71.24 3 ASP A O 6
ATOM 2624 N N . CYS A 1 4 ? 2.969 -8.931 0.509 1.00 33.41 4 CYS A N 6
ATOM 2625 C CA . CYS A 1 4 ? 3.455 -10.264 0.173 1.00 3.10 4 CYS A CA 6
ATOM 2626 C C . CYS A 1 4 ? 3.818 -11.044 1.433 1.00 20.51 4 CYS A C 6
ATOM 2627 O O . CYS A 1 4 ? 3.734 -10.523 2.546 1.00 52.22 4 CYS A O 6
ATOM 2634 N N . LEU A 1 5 ? 4.222 -12.297 1.251 1.00 52.23 5 LEU A N 6
ATOM 2635 C CA . LEU A 1 5 ? 4.598 -13.150 2.372 1.00 22.42 5 LEU A CA 6
ATOM 2636 C C . LEU A 1 5 ? 6.085 -13.490 2.324 1.00 54.45 5 LEU A C 6
ATOM 2637 O O . LEU A 1 5 ? 6.737 -13.321 1.294 1.00 32.11 5 LEU A O 6
ATOM 2653 N N . GLY A 1 6 ? 6.614 -13.971 3.444 1.00 33.04 6 GLY A N 6
ATOM 2654 C CA . GLY A 1 6 ? 8.019 -14.329 3.508 1.00 52.45 6 GLY A CA 6
ATOM 2655 C C . GLY A 1 6 ? 8.269 -15.768 3.104 1.00 24.00 6 GLY A C 6
ATOM 2656 O O . GLY A 1 6 ? 7.519 -16.338 2.312 1.00 34.21 6 GLY A O 6
ATOM 2660 N N . PHE A 1 7 ? 9.329 -16.357 3.648 1.00 31.50 7 PHE A N 6
ATOM 2661 C CA . PHE A 1 7 ? 9.678 -17.739 3.338 1.00 44.10 7 PHE A CA 6
ATOM 2662 C C . PHE A 1 7 ? 8.939 -18.706 4.257 1.00 34.51 7 PHE A C 6
ATOM 2663 O O . PHE A 1 7 ? 8.610 -18.370 5.395 1.00 64.12 7 PHE A O 6
ATOM 2680 N N . TRP A 1 8 ? 8.679 -19.908 3.755 1.00 65.31 8 TRP A N 6
ATOM 2681 C CA . TRP A 1 8 ? 7.978 -20.925 4.530 1.00 32.21 8 TRP A CA 6
ATOM 2682 C C . TRP A 1 8 ? 6.669 -20.377 5.088 1.00 72.50 8 TRP A C 6
ATOM 2683 O O . TRP A 1 8 ? 6.207 -20.805 6.146 1.00 70.32 8 TRP A O 6
ATOM 2704 N N . SER A 1 9 ? 6.075 -19.429 4.370 1.00 22.21 9 SER A N 6
ATOM 2705 C CA . SER A 1 9 ? 4.820 -18.821 4.796 1.00 4.32 9 SER A CA 6
ATOM 2706 C C . SER A 1 9 ? 3.634 -19.472 4.092 1.00 61.01 9 SER A C 6
ATOM 2707 O O . SER A 1 9 ? 3.561 -19.490 2.864 1.00 61.34 9 SER A O 6
ATOM 2715 N N . ALA A 1 10 ? 2.707 -20.006 4.880 1.00 54.11 10 ALA A N 6
ATOM 2716 C CA . ALA A 1 10 ? 1.522 -20.657 4.333 1.00 3.34 10 ALA A CA 6
ATOM 2717 C C . ALA A 1 10 ? 0.821 -19.759 3.320 1.00 15.54 10 ALA A C 6
ATOM 2718 O O . ALA A 1 10 ? 0.681 -18.554 3.535 1.00 33.11 10 ALA A O 6
ATOM 2725 N N . CYS A 1 11 ? 0.381 -20.351 2.215 1.00 21.54 11 CYS A N 6
ATOM 2726 C CA . CYS A 1 11 ? -0.305 -19.605 1.168 1.00 74.42 11 CYS A CA 6
ATOM 2727 C C . CYS A 1 11 ? -1.261 -20.509 0.393 1.00 2.25 11 CYS A C 6
ATOM 2728 O O . CYS A 1 11 ? -1.437 -21.678 0.732 1.00 21.31 11 CYS A O 6
ATOM 2735 N N . ASN A 1 12 ? -1.875 -19.957 -0.648 1.00 42.21 12 ASN A N 6
ATOM 2736 C CA . ASN A 1 12 ? -2.813 -20.712 -1.471 1.00 24.22 12 ASN A CA 6
ATOM 2737 C C . ASN A 1 12 ? -2.211 -21.019 -2.839 1.00 32.11 12 ASN A C 6
ATOM 2738 O O . ASN A 1 12 ? -1.530 -20.192 -3.445 1.00 3.22 12 ASN A O 6
ATOM 2749 N N . PRO A 1 13 ? -2.469 -22.237 -3.339 1.00 3.12 13 PRO A N 6
ATOM 2750 C CA . PRO A 1 13 ? -1.963 -22.681 -4.641 1.00 72.11 13 PRO A CA 6
ATOM 2751 C C . PRO A 1 13 ? -2.635 -21.955 -5.802 1.00 22.22 13 PRO A C 6
ATOM 2752 O O . PRO A 1 13 ? -2.125 -21.950 -6.923 1.00 12.34 13 PRO A O 6
ATOM 2763 N N . LYS A 1 14 ? -3.781 -21.343 -5.527 1.00 13.44 14 LYS A N 6
ATOM 2764 C CA . LYS A 1 14 ? -4.523 -20.611 -6.547 1.00 62.41 14 LYS A CA 6
ATOM 2765 C C . LYS A 1 14 ? -4.213 -19.119 -6.481 1.00 22.43 14 LYS A C 6
ATOM 2766 O O . LYS A 1 14 ? -4.442 -18.385 -7.441 1.00 30.13 14 LYS A O 6
ATOM 2785 N N . ASN A 1 15 ? -3.689 -18.679 -5.341 1.00 40.54 15 ASN A N 6
ATOM 2786 C CA . ASN A 1 15 ? -3.347 -17.274 -5.151 1.00 5.22 15 ASN A CA 6
ATOM 2787 C C . ASN A 1 15 ? -2.029 -17.133 -4.395 1.00 2.20 15 ASN A C 6
ATOM 2788 O O . ASN A 1 15 ? -2.014 -17.012 -3.170 1.00 22.12 15 ASN A O 6
ATOM 2799 N N . ASP A 1 16 ? -0.925 -17.149 -5.134 1.00 1.42 16 ASP A N 6
ATOM 2800 C CA . ASP A 1 16 ? 0.398 -17.021 -4.534 1.00 43.22 16 ASP A CA 6
ATOM 2801 C C . ASP A 1 16 ? 0.699 -15.566 -4.186 1.00 61.33 16 ASP A C 6
ATOM 2802 O O . ASP A 1 16 ? 0.877 -14.729 -5.071 1.00 43.20 16 ASP A O 6
ATOM 2811 N N . LYS A 1 17 ? 0.753 -15.272 -2.892 1.00 22.03 17 LYS A N 6
ATOM 2812 C CA . LYS A 1 17 ? 1.032 -13.919 -2.425 1.00 64.21 17 LYS A CA 6
ATOM 2813 C C . LYS A 1 17 ? 2.396 -13.849 -1.745 1.00 11.31 17 LYS A C 6
ATOM 2814 O O . LYS A 1 17 ? 2.616 -13.024 -0.857 1.00 63.32 17 LYS A O 6
ATOM 2833 N N . CYS A 1 18 ? 3.308 -14.717 -2.167 1.00 64.34 18 CYS A N 6
ATOM 2834 C CA . CYS A 1 18 ? 4.651 -14.753 -1.600 1.00 71.43 18 CYS A CA 6
ATOM 2835 C C . CYS A 1 18 ? 5.507 -13.619 -2.156 1.00 61.24 18 CYS A C 6
ATOM 2836 O O . CYS A 1 18 ? 5.135 -12.966 -3.132 1.00 14.15 18 CYS A O 6
ATOM 2843 N N . CYS A 1 19 ? 6.656 -13.391 -1.530 1.00 4.03 19 CYS A N 6
ATOM 2844 C CA . CYS A 1 19 ? 7.566 -12.337 -1.960 1.00 44.53 19 CYS A CA 6
ATOM 2845 C C . CYS A 1 19 ? 8.920 -12.916 -2.360 1.00 61.24 19 CYS A C 6
ATOM 2846 O O . CYS A 1 19 ? 9.101 -14.133 -2.390 1.00 45.02 19 CYS A O 6
ATOM 2853 N N . ALA A 1 20 ? 9.867 -12.036 -2.667 1.00 42.21 20 ALA A N 6
ATOM 2854 C CA . ALA A 1 20 ? 11.205 -12.459 -3.063 1.00 34.20 20 ALA A CA 6
ATOM 2855 C C . ALA A 1 20 ? 11.146 -13.463 -4.210 1.00 13.33 20 ALA A C 6
ATOM 2856 O O . ALA A 1 20 ? 12.026 -14.311 -4.351 1.00 11.54 20 ALA A O 6
ATOM 2863 N N . ASN A 1 21 ? 10.102 -13.361 -5.026 1.00 40.43 21 ASN A N 6
ATOM 2864 C CA . ASN A 1 21 ? 9.928 -14.261 -6.160 1.00 40.24 21 ASN A CA 6
ATOM 2865 C C . ASN A 1 21 ? 9.779 -15.705 -5.691 1.00 1.21 21 ASN A C 6
ATOM 2866 O O . ASN A 1 21 ? 10.167 -16.640 -6.392 1.00 21.41 21 ASN A O 6
ATOM 2877 N N . LEU A 1 22 ? 9.214 -15.879 -4.501 1.00 43.12 22 LEU A N 6
ATOM 2878 C CA . LEU A 1 22 ? 9.013 -17.209 -3.937 1.00 72.11 22 LEU A CA 6
ATOM 2879 C C . LEU A 1 22 ? 7.953 -17.978 -4.720 1.00 12.52 22 LEU A C 6
ATOM 2880 O O . LEU A 1 22 ? 7.391 -17.468 -5.689 1.00 55.22 22 LEU A O 6
ATOM 2896 N N . VAL A 1 23 ? 7.683 -19.207 -4.291 1.00 50.51 23 VAL A N 6
ATOM 2897 C CA . VAL A 1 23 ? 6.688 -20.045 -4.949 1.00 51.54 23 VAL A CA 6
ATOM 2898 C C . VAL A 1 23 ? 5.775 -20.717 -3.930 1.00 53.33 23 VAL A C 6
ATOM 2899 O O . VAL A 1 23 ? 6.215 -21.110 -2.850 1.00 0.24 23 VAL A O 6
ATOM 2912 N N . CYS A 1 24 ? 4.500 -20.846 -4.282 1.00 33.45 24 CYS A N 6
ATOM 2913 C CA . CYS A 1 24 ? 3.522 -21.471 -3.398 1.00 65.24 24 CYS A CA 6
ATOM 2914 C C . CYS A 1 24 ? 3.325 -22.941 -3.759 1.00 11.22 24 CYS A C 6
ATOM 2915 O O . CYS A 1 24 ? 2.561 -23.271 -4.666 1.00 44.01 24 CYS A O 6
ATOM 2922 N N . SER A 1 25 ? 4.019 -23.819 -3.041 1.00 55.32 25 SER A N 6
ATOM 2923 C CA . SER A 1 25 ? 3.923 -25.253 -3.287 1.00 54.11 25 SER A CA 6
ATOM 2924 C C . SER A 1 25 ? 2.493 -25.745 -3.083 1.00 53.52 25 SER A C 6
ATOM 2925 O O . SER A 1 25 ? 1.925 -25.605 -2.000 1.00 22.01 25 SER A O 6
ATOM 2933 N N . SER A 1 26 ? 1.916 -26.321 -4.133 1.00 43.43 26 SER A N 6
ATOM 2934 C CA . SER A 1 26 ? 0.551 -26.830 -4.072 1.00 64.02 26 SER A CA 6
ATOM 2935 C C . SER A 1 26 ? 0.466 -28.046 -3.155 1.00 20.13 26 SER A C 6
ATOM 2936 O O . SER A 1 26 ? -0.624 -28.499 -2.804 1.00 2.35 26 SER A O 6
ATOM 2944 N N . LYS A 1 27 ? 1.624 -28.571 -2.770 1.00 22.13 27 LYS A N 6
ATOM 2945 C CA . LYS A 1 27 ? 1.684 -29.734 -1.892 1.00 75.00 27 LYS A CA 6
ATOM 2946 C C . LYS A 1 27 ? 1.795 -29.308 -0.432 1.00 30.34 27 LYS A C 6
ATOM 2947 O O . LYS A 1 27 ? 0.889 -29.550 0.367 1.00 63.41 27 LYS A O 6
ATOM 2966 N N . HIS A 1 28 ? 2.910 -28.672 -0.089 1.00 4.32 28 HIS A N 6
ATOM 2967 C CA . HIS A 1 28 ? 3.139 -28.210 1.276 1.00 72.21 28 HIS A CA 6
ATOM 2968 C C . HIS A 1 28 ? 2.272 -26.994 1.590 1.00 22.55 28 HIS A C 6
ATOM 2969 O O . HIS A 1 28 ? 2.060 -26.654 2.755 1.00 60.34 28 HIS A O 6
ATOM 2983 N N . LYS A 1 29 ? 1.774 -26.343 0.545 1.00 3.53 29 LYS A N 6
ATOM 2984 C CA . LYS A 1 29 ? 0.930 -25.165 0.709 1.00 43.23 29 LYS A CA 6
ATOM 2985 C C . LYS A 1 29 ? 1.658 -24.079 1.495 1.00 50.24 29 LYS A C 6
ATOM 2986 O O . LYS A 1 29 ? 1.202 -23.659 2.558 1.00 4.22 29 LYS A O 6
ATOM 3005 N N . TRP A 1 30 ? 2.789 -23.628 0.964 1.00 73.14 30 TRP A N 6
ATOM 3006 C CA . TRP A 1 30 ? 3.578 -22.589 1.616 1.00 62.34 30 TRP A CA 6
ATOM 3007 C C . TRP A 1 30 ? 4.518 -21.915 0.622 1.00 71.52 30 TRP A C 6
ATOM 3008 O O . TRP A 1 30 ? 4.690 -22.387 -0.503 1.00 13.51 30 TRP A O 6
ATOM 3029 N N . CYS A 1 31 ? 5.125 -20.811 1.043 1.00 15.12 31 CYS A N 6
ATOM 3030 C CA . CYS A 1 31 ? 6.047 -20.072 0.190 1.00 2.32 31 CYS A CA 6
ATOM 3031 C C . CYS A 1 31 ? 7.452 -20.662 0.269 1.00 42.03 31 CYS A C 6
ATOM 3032 O O . CYS A 1 31 ? 8.267 -20.246 1.092 1.00 25.44 31 CYS A O 6
ATOM 3039 N N . LYS A 1 32 ? 7.729 -21.634 -0.594 1.00 54.44 32 LYS A N 6
ATOM 3040 C CA . LYS A 1 32 ? 9.035 -22.281 -0.626 1.00 34.34 32 LYS A CA 6
ATOM 3041 C C . LYS A 1 32 ? 9.869 -21.767 -1.794 1.00 61.23 32 LYS A C 6
ATOM 3042 O O . LYS A 1 32 ? 9.427 -20.908 -2.555 1.00 15.51 32 LYS A O 6
ATOM 3061 N N . GLY A 1 33 ? 11.079 -22.301 -1.932 1.00 2.02 33 GLY A N 6
ATOM 3062 C CA . GLY A 1 33 ? 11.955 -21.885 -3.011 1.00 44.51 33 GLY A CA 6
ATOM 3063 C C . GLY A 1 33 ? 11.823 -22.765 -4.238 1.00 55.31 33 GLY A C 6
ATOM 3064 O O . GLY A 1 33 ? 12.036 -23.975 -4.169 1.00 73.35 33 GLY A O 6
ATOM 3068 N N . LYS A 1 34 ? 11.468 -22.157 -5.365 1.00 14.51 34 LYS A N 6
ATOM 3069 C CA . LYS A 1 34 ? 11.306 -22.892 -6.614 1.00 14.25 34 LYS A CA 6
ATOM 3070 C C . LYS A 1 34 ? 12.649 -23.409 -7.119 1.00 12.23 34 LYS A C 6
ATOM 3071 O O . LYS A 1 34 ? 13.491 -22.635 -7.576 1.00 22.11 34 LYS A O 6
ATOM 3090 N N . LEU A 1 35 ? 12.842 -24.720 -7.035 1.00 21.43 35 LEU A N 6
ATOM 3091 C CA . LEU A 1 35 ? 14.083 -25.341 -7.485 1.00 70.21 35 LEU A CA 6
ATOM 3092 C C . LEU A 1 35 ? 14.051 -25.594 -8.989 1.00 41.51 35 LEU A C 6
ATOM 3093 O O . LEU A 1 35 ? 13.028 -25.388 -9.642 1.00 11.03 35 LEU A O 6
ATOM 3109 N N . GLY A 1 1 ? -0.194 -0.174 -0.543 1.00 61.25 1 GLY A N 7
ATOM 3110 C CA . GLY A 1 1 ? 1.227 -0.346 -0.785 1.00 12.23 1 GLY A CA 7
ATOM 3111 C C . GLY A 1 1 ? 1.583 -1.770 -1.163 1.00 52.31 1 GLY A C 7
ATOM 3112 O O . GLY A 1 1 ? 0.857 -2.419 -1.915 1.00 44.23 1 GLY A O 7
ATOM 3116 N N . ASN A 1 2 ? 2.704 -2.256 -0.642 1.00 24.24 2 ASN A N 7
ATOM 3117 C CA . ASN A 1 2 ? 3.157 -3.612 -0.931 1.00 74.12 2 ASN A CA 7
ATOM 3118 C C . ASN A 1 2 ? 2.491 -4.619 0.003 1.00 44.42 2 ASN A C 7
ATOM 3119 O O . ASN A 1 2 ? 2.183 -4.304 1.152 1.00 33.24 2 ASN A O 7
ATOM 3130 N N . ASP A 1 3 ? 2.274 -5.829 -0.499 1.00 64.21 3 ASP A N 7
ATOM 3131 C CA . ASP A 1 3 ? 1.647 -6.883 0.290 1.00 25.02 3 ASP A CA 7
ATOM 3132 C C . ASP A 1 3 ? 2.098 -8.260 -0.187 1.00 31.32 3 ASP A C 7
ATOM 3133 O O . ASP A 1 3 ? 1.713 -8.712 -1.266 1.00 12.03 3 ASP A O 7
ATOM 3142 N N . CYS A 1 4 ? 2.916 -8.923 0.623 1.00 5.14 4 CYS A N 7
ATOM 3143 C CA . CYS A 1 4 ? 3.421 -10.248 0.285 1.00 44.14 4 CYS A CA 7
ATOM 3144 C C . CYS A 1 4 ? 3.769 -11.036 1.544 1.00 1.02 4 CYS A C 7
ATOM 3145 O O . CYS A 1 4 ? 3.658 -10.526 2.660 1.00 55.22 4 CYS A O 7
ATOM 3152 N N . LEU A 1 5 ? 4.191 -12.282 1.358 1.00 1.31 5 LEU A N 7
ATOM 3153 C CA . LEU A 1 5 ? 4.556 -13.141 2.479 1.00 60.43 5 LEU A CA 7
ATOM 3154 C C . LEU A 1 5 ? 6.045 -13.469 2.451 1.00 25.12 5 LEU A C 7
ATOM 3155 O O . LEU A 1 5 ? 6.711 -13.294 1.432 1.00 44.52 5 LEU A O 7
ATOM 3171 N N . GLY A 1 6 ? 6.562 -13.949 3.579 1.00 52.32 6 GLY A N 7
ATOM 3172 C CA . GLY A 1 6 ? 7.969 -14.296 3.662 1.00 55.41 6 GLY A CA 7
ATOM 3173 C C . GLY A 1 6 ? 8.237 -15.731 3.254 1.00 51.54 6 GLY A C 7
ATOM 3174 O O . GLY A 1 6 ? 7.504 -16.301 2.445 1.00 20.14 6 GLY A O 7
ATOM 3178 N N . PHE A 1 7 ? 9.291 -16.316 3.812 1.00 44.51 7 PHE A N 7
ATOM 3179 C CA . PHE A 1 7 ? 9.657 -17.692 3.499 1.00 33.21 7 PHE A CA 7
ATOM 3180 C C . PHE A 1 7 ? 8.909 -18.671 4.399 1.00 33.32 7 PHE A C 7
ATOM 3181 O O . PHE A 1 7 ? 8.558 -18.345 5.533 1.00 2.41 7 PHE A O 7
ATOM 3198 N N . TRP A 1 8 ? 8.668 -19.872 3.885 1.00 14.22 8 TRP A N 7
ATOM 3199 C CA . TRP A 1 8 ? 7.961 -20.899 4.642 1.00 55.02 8 TRP A CA 7
ATOM 3200 C C . TRP A 1 8 ? 6.640 -20.364 5.184 1.00 51.41 8 TRP A C 7
ATOM 3201 O O . TRP A 1 8 ? 6.173 -20.790 6.240 1.00 61.51 8 TRP A O 7
ATOM 3222 N N . SER A 1 9 ? 6.042 -19.427 4.455 1.00 50.32 9 SER A N 7
ATOM 3223 C CA . SER A 1 9 ? 4.776 -18.831 4.865 1.00 1.43 9 SER A CA 7
ATOM 3224 C C . SER A 1 9 ? 3.606 -19.486 4.138 1.00 31.12 9 SER A C 7
ATOM 3225 O O . SER A 1 9 ? 3.554 -19.500 2.909 1.00 63.32 9 SER A O 7
ATOM 3233 N N . ALA A 1 10 ? 2.668 -20.028 4.908 1.00 20.21 10 ALA A N 7
ATOM 3234 C CA . ALA A 1 10 ? 1.497 -20.684 4.339 1.00 42.21 10 ALA A CA 7
ATOM 3235 C C . ALA A 1 10 ? 0.806 -19.785 3.319 1.00 3.11 10 ALA A C 7
ATOM 3236 O O . ALA A 1 10 ? 0.648 -18.584 3.541 1.00 21.01 10 ALA A O 7
ATOM 3243 N N . CYS A 1 11 ? 0.397 -20.373 2.200 1.00 31.11 11 CYS A N 7
ATOM 3244 C CA . CYS A 1 11 ? -0.276 -19.626 1.145 1.00 52.22 11 CYS A CA 7
ATOM 3245 C C . CYS A 1 11 ? -1.211 -20.532 0.348 1.00 43.40 11 CYS A C 7
ATOM 3246 O O . CYS A 1 11 ? -1.382 -21.705 0.675 1.00 61.12 11 CYS A O 7
ATOM 3253 N N . ASN A 1 12 ? -1.812 -19.977 -0.699 1.00 54.04 12 ASN A N 7
ATOM 3254 C CA . ASN A 1 12 ? -2.730 -20.734 -1.543 1.00 61.21 12 ASN A CA 7
ATOM 3255 C C . ASN A 1 12 ? -2.104 -21.025 -2.904 1.00 4.43 12 ASN A C 7
ATOM 3256 O O . ASN A 1 12 ? -1.421 -20.186 -3.493 1.00 13.15 12 ASN A O 7
ATOM 3267 N N . PRO A 1 13 ? -2.340 -22.241 -3.416 1.00 75.25 13 PRO A N 7
ATOM 3268 C CA . PRO A 1 13 ? -1.810 -22.670 -4.714 1.00 22.42 13 PRO A CA 7
ATOM 3269 C C . PRO A 1 13 ? -2.470 -21.943 -5.880 1.00 14.33 13 PRO A C 7
ATOM 3270 O O . PRO A 1 13 ? -1.946 -21.929 -6.994 1.00 34.02 13 PRO A O 7
ATOM 3281 N N . LYS A 1 14 ? -3.624 -21.338 -5.617 1.00 2.15 14 LYS A N 7
ATOM 3282 C CA . LYS A 1 14 ? -4.356 -20.606 -6.643 1.00 72.01 14 LYS A CA 7
ATOM 3283 C C . LYS A 1 14 ? -4.059 -19.112 -6.563 1.00 23.10 14 LYS A C 7
ATOM 3284 O O . LYS A 1 14 ? -4.278 -18.374 -7.522 1.00 64.05 14 LYS A O 7
ATOM 3303 N N . ASN A 1 15 ? -3.557 -18.674 -5.413 1.00 34.03 15 ASN A N 7
ATOM 3304 C CA . ASN A 1 15 ? -3.229 -17.268 -5.208 1.00 40.23 15 ASN A CA 7
ATOM 3305 C C . ASN A 1 15 ? -1.926 -17.121 -4.428 1.00 32.40 15 ASN A C 7
ATOM 3306 O O . ASN A 1 15 ? -1.934 -17.006 -3.202 1.00 73.13 15 ASN A O 7
ATOM 3317 N N . ASP A 1 16 ? -0.809 -17.126 -5.147 1.00 20.24 16 ASP A N 7
ATOM 3318 C CA . ASP A 1 16 ? 0.502 -16.992 -4.523 1.00 22.25 16 ASP A CA 7
ATOM 3319 C C . ASP A 1 16 ? 0.784 -15.538 -4.158 1.00 24.02 16 ASP A C 7
ATOM 3320 O O . ASP A 1 16 ? 0.971 -14.692 -5.033 1.00 24.14 16 ASP A O 7
ATOM 3329 N N . LYS A 1 17 ? 0.813 -15.254 -2.860 1.00 54.42 17 LYS A N 7
ATOM 3330 C CA . LYS A 1 17 ? 1.072 -13.902 -2.378 1.00 72.21 17 LYS A CA 7
ATOM 3331 C C . LYS A 1 17 ? 2.422 -13.826 -1.673 1.00 44.33 17 LYS A C 7
ATOM 3332 O O . LYS A 1 17 ? 2.619 -13.009 -0.773 1.00 30.11 17 LYS A O 7
ATOM 3351 N N . CYS A 1 18 ? 3.351 -14.680 -2.089 1.00 61.25 18 CYS A N 7
ATOM 3352 C CA . CYS A 1 18 ? 4.684 -14.709 -1.499 1.00 72.13 18 CYS A CA 7
ATOM 3353 C C . CYS A 1 18 ? 5.539 -13.563 -2.032 1.00 25.32 18 CYS A C 7
ATOM 3354 O O . CYS A 1 18 ? 5.178 -12.905 -3.007 1.00 55.43 18 CYS A O 7
ATOM 3361 N N . CYS A 1 19 ? 6.676 -13.331 -1.384 1.00 65.15 19 CYS A N 7
ATOM 3362 C CA . CYS A 1 19 ? 7.585 -12.266 -1.791 1.00 54.41 19 CYS A CA 7
ATOM 3363 C C . CYS A 1 19 ? 8.949 -12.831 -2.174 1.00 43.34 19 CYS A C 7
ATOM 3364 O O . CYS A 1 19 ? 9.141 -14.046 -2.212 1.00 1.31 19 CYS A O 7
ATOM 3371 N N . ALA A 1 20 ? 9.894 -11.940 -2.458 1.00 70.01 20 ALA A N 7
ATOM 3372 C CA . ALA A 1 20 ? 11.241 -12.349 -2.836 1.00 71.11 20 ALA A CA 7
ATOM 3373 C C . ALA A 1 20 ? 11.209 -13.343 -3.992 1.00 73.01 20 ALA A C 7
ATOM 3374 O O . ALA A 1 20 ? 12.099 -14.181 -4.127 1.00 42.05 20 ALA A O 7
ATOM 3381 N N . ASN A 1 21 ? 10.176 -13.244 -4.823 1.00 41.10 21 ASN A N 7
ATOM 3382 C CA . ASN A 1 21 ? 10.028 -14.136 -5.967 1.00 55.23 21 ASN A CA 7
ATOM 3383 C C . ASN A 1 21 ? 9.886 -15.585 -5.513 1.00 21.34 21 ASN A C 7
ATOM 3384 O O . ASN A 1 21 ? 10.295 -16.511 -6.215 1.00 42.31 21 ASN A O 7
ATOM 3395 N N . LEU A 1 22 ? 9.304 -15.775 -4.334 1.00 30.42 22 LEU A N 7
ATOM 3396 C CA . LEU A 1 22 ? 9.107 -17.112 -3.784 1.00 62.54 22 LEU A CA 7
ATOM 3397 C C . LEU A 1 22 ? 8.068 -17.885 -4.591 1.00 24.11 22 LEU A C 7
ATOM 3398 O O . LEU A 1 22 ? 7.520 -17.375 -5.568 1.00 3.31 22 LEU A O 7
ATOM 3414 N N . VAL A 1 23 ? 7.801 -19.119 -4.174 1.00 14.41 23 VAL A N 7
ATOM 3415 C CA . VAL A 1 23 ? 6.825 -19.961 -4.855 1.00 52.11 23 VAL A CA 7
ATOM 3416 C C . VAL A 1 23 ? 5.899 -20.647 -3.857 1.00 23.41 23 VAL A C 7
ATOM 3417 O O . VAL A 1 23 ? 6.324 -21.044 -2.771 1.00 53.01 23 VAL A O 7
ATOM 3430 N N . CYS A 1 24 ? 4.632 -20.785 -4.232 1.00 30.34 24 CYS A N 7
ATOM 3431 C CA . CYS A 1 24 ? 3.644 -21.424 -3.370 1.00 65.11 24 CYS A CA 7
ATOM 3432 C C . CYS A 1 24 ? 3.465 -22.893 -3.744 1.00 51.42 24 CYS A C 7
ATOM 3433 O O . CYS A 1 24 ? 2.715 -23.223 -4.663 1.00 0.41 24 CYS A O 7
ATOM 3440 N N . SER A 1 25 ? 4.158 -23.770 -3.026 1.00 4.35 25 SER A N 7
ATOM 3441 C CA . SER A 1 25 ? 4.079 -25.203 -3.284 1.00 13.33 25 SER A CA 7
ATOM 3442 C C . SER A 1 25 ? 2.650 -25.707 -3.109 1.00 74.52 25 SER A C 7
ATOM 3443 O O . SER A 1 25 ? 2.062 -25.582 -2.035 1.00 21.02 25 SER A O 7
ATOM 3451 N N . SER A 1 26 ? 2.096 -26.279 -4.174 1.00 43.11 26 SER A N 7
ATOM 3452 C CA . SER A 1 26 ? 0.735 -26.800 -4.141 1.00 53.23 26 SER A CA 7
ATOM 3453 C C . SER A 1 26 ? 0.643 -28.024 -3.236 1.00 22.31 26 SER A C 7
ATOM 3454 O O . SER A 1 26 ? -0.449 -28.488 -2.907 1.00 1.13 26 SER A O 7
ATOM 3462 N N . LYS A 1 27 ? 1.799 -28.544 -2.836 1.00 73.43 27 LYS A N 7
ATOM 3463 C CA . LYS A 1 27 ? 1.852 -29.714 -1.968 1.00 22.41 27 LYS A CA 7
ATOM 3464 C C . LYS A 1 27 ? 1.936 -29.301 -0.502 1.00 41.31 27 LYS A C 7
ATOM 3465 O O . LYS A 1 27 ? 1.019 -29.556 0.279 1.00 21.50 27 LYS A O 7
ATOM 3484 N N . HIS A 1 28 ? 3.041 -28.659 -0.135 1.00 51.13 28 HIS A N 7
ATOM 3485 C CA . HIS A 1 28 ? 3.243 -28.208 1.237 1.00 41.21 28 HIS A CA 7
ATOM 3486 C C . HIS A 1 28 ? 2.361 -27.003 1.548 1.00 13.42 28 HIS A C 7
ATOM 3487 O O . HIS A 1 28 ? 2.127 -26.675 2.712 1.00 75.03 28 HIS A O 7
ATOM 3501 N N . LYS A 1 29 ? 1.874 -26.346 0.501 1.00 41.41 29 LYS A N 7
ATOM 3502 C CA . LYS A 1 29 ? 1.017 -25.177 0.661 1.00 1.10 29 LYS A CA 7
ATOM 3503 C C . LYS A 1 29 ? 1.722 -24.092 1.469 1.00 51.11 29 LYS A C 7
ATOM 3504 O O . LYS A 1 29 ? 1.245 -23.686 2.529 1.00 64.21 29 LYS A O 7
ATOM 3523 N N . TRP A 1 30 ? 2.857 -23.626 0.961 1.00 51.13 30 TRP A N 7
ATOM 3524 C CA . TRP A 1 30 ? 3.626 -22.586 1.635 1.00 22.32 30 TRP A CA 7
ATOM 3525 C C . TRP A 1 30 ? 4.576 -21.895 0.663 1.00 13.43 30 TRP A C 7
ATOM 3526 O O . TRP A 1 30 ? 4.770 -22.353 -0.463 1.00 32.21 30 TRP A O 7
ATOM 3547 N N . CYS A 1 31 ? 5.166 -20.789 1.105 1.00 13.01 31 CYS A N 7
ATOM 3548 C CA . CYS A 1 31 ? 6.095 -20.033 0.274 1.00 24.53 31 CYS A CA 7
ATOM 3549 C C . CYS A 1 31 ? 7.505 -20.610 0.373 1.00 72.14 31 CYS A C 7
ATOM 3550 O O . CYS A 1 31 ? 8.302 -20.192 1.212 1.00 1.43 31 CYS A O 7
ATOM 3557 N N . LYS A 1 32 ? 7.805 -21.573 -0.492 1.00 25.42 32 LYS A N 7
ATOM 3558 C CA . LYS A 1 32 ? 9.118 -22.208 -0.505 1.00 43.32 32 LYS A CA 7
ATOM 3559 C C . LYS A 1 32 ? 9.967 -21.677 -1.656 1.00 70.54 32 LYS A C 7
ATOM 3560 O O . LYS A 1 32 ? 9.529 -20.816 -2.418 1.00 71.41 32 LYS A O 7
ATOM 3579 N N . GLY A 1 33 ? 11.184 -22.199 -1.778 1.00 30.21 33 GLY A N 7
ATOM 3580 C CA . GLY A 1 33 ? 12.074 -21.767 -2.840 1.00 12.12 33 GLY A CA 7
ATOM 3581 C C . GLY A 1 33 ? 11.968 -22.639 -4.075 1.00 45.33 33 GLY A C 7
ATOM 3582 O O . GLY A 1 33 ? 12.185 -23.849 -4.011 1.00 43.01 33 GLY A O 7
ATOM 3586 N N . LYS A 1 34 ? 11.633 -22.024 -5.204 1.00 52.14 34 LYS A N 7
ATOM 3587 C CA . LYS A 1 34 ? 11.498 -22.751 -6.461 1.00 41.11 34 LYS A CA 7
ATOM 3588 C C . LYS A 1 34 ? 12.840 -23.325 -6.904 1.00 42.54 34 LYS A C 7
ATOM 3589 O O . LYS A 1 34 ? 13.698 -22.602 -7.414 1.00 73.14 34 LYS A O 7
ATOM 3608 N N . LEU A 1 35 ? 13.016 -24.627 -6.708 1.00 55.42 35 LEU A N 7
ATOM 3609 C CA . LEU A 1 35 ? 14.253 -25.298 -7.089 1.00 43.15 35 LEU A CA 7
ATOM 3610 C C . LEU A 1 35 ? 14.483 -25.203 -8.594 1.00 72.54 35 LEU A C 7
ATOM 3611 O O . LEU A 1 35 ? 13.547 -24.984 -9.363 1.00 34.12 35 LEU A O 7
ATOM 3627 N N . GLY A 1 1 ? 3.420 -0.777 2.949 1.00 40.32 1 GLY A N 8
ATOM 3628 C CA . GLY A 1 1 ? 3.721 -0.642 1.536 1.00 73.05 1 GLY A CA 8
ATOM 3629 C C . GLY A 1 1 ? 3.190 -1.802 0.717 1.00 63.32 1 GLY A C 8
ATOM 3630 O O . GLY A 1 1 ? 1.980 -1.974 0.583 1.00 15.13 1 GLY A O 8
ATOM 3634 N N . ASN A 1 2 ? 4.099 -2.600 0.166 1.00 63.12 2 ASN A N 8
ATOM 3635 C CA . ASN A 1 2 ? 3.716 -3.749 -0.647 1.00 30.15 2 ASN A CA 8
ATOM 3636 C C . ASN A 1 2 ? 2.978 -4.787 0.194 1.00 63.35 2 ASN A C 8
ATOM 3637 O O . ASN A 1 2 ? 2.957 -4.706 1.422 1.00 43.22 2 ASN A O 8
ATOM 3648 N N . ASP A 1 3 ? 2.375 -5.762 -0.477 1.00 61.51 3 ASP A N 8
ATOM 3649 C CA . ASP A 1 3 ? 1.638 -6.818 0.207 1.00 75.31 3 ASP A CA 8
ATOM 3650 C C . ASP A 1 3 ? 2.085 -8.194 -0.276 1.00 74.44 3 ASP A C 8
ATOM 3651 O O . ASP A 1 3 ? 1.730 -8.624 -1.375 1.00 11.05 3 ASP A O 8
ATOM 3660 N N . CYS A 1 4 ? 2.866 -8.881 0.550 1.00 2.03 4 CYS A N 8
ATOM 3661 C CA . CYS A 1 4 ? 3.364 -10.208 0.208 1.00 51.23 4 CYS A CA 8
ATOM 3662 C C . CYS A 1 4 ? 3.731 -10.992 1.464 1.00 32.22 4 CYS A C 8
ATOM 3663 O O . CYS A 1 4 ? 3.640 -10.478 2.580 1.00 53.44 4 CYS A O 8
ATOM 3670 N N . LEU A 1 5 ? 4.146 -12.240 1.276 1.00 50.15 5 LEU A N 8
ATOM 3671 C CA . LEU A 1 5 ? 4.528 -13.097 2.393 1.00 15.50 5 LEU A CA 8
ATOM 3672 C C . LEU A 1 5 ? 6.015 -13.431 2.340 1.00 72.14 5 LEU A C 8
ATOM 3673 O O . LEU A 1 5 ? 6.660 -13.275 1.304 1.00 51.32 5 LEU A O 8
ATOM 3689 N N . GLY A 1 6 ? 6.553 -13.895 3.464 1.00 53.22 6 GLY A N 8
ATOM 3690 C CA . GLY A 1 6 ? 7.959 -14.246 3.523 1.00 64.40 6 GLY A CA 8
ATOM 3691 C C . GLY A 1 6 ? 8.215 -15.684 3.117 1.00 63.15 6 GLY A C 8
ATOM 3692 O O . GLY A 1 6 ? 7.468 -16.255 2.322 1.00 53.31 6 GLY A O 8
ATOM 3696 N N . PHE A 1 7 ? 9.276 -16.272 3.661 1.00 14.42 7 PHE A N 8
ATOM 3697 C CA . PHE A 1 7 ? 9.630 -17.651 3.349 1.00 70.25 7 PHE A CA 8
ATOM 3698 C C . PHE A 1 7 ? 8.892 -18.623 4.264 1.00 30.24 7 PHE A C 8
ATOM 3699 O O . PHE A 1 7 ? 8.565 -18.292 5.404 1.00 25.12 7 PHE A O 8
ATOM 3716 N N . TRP A 1 8 ? 8.632 -19.823 3.757 1.00 3.22 8 TRP A N 8
ATOM 3717 C CA . TRP A 1 8 ? 7.932 -20.843 4.529 1.00 62.52 8 TRP A CA 8
ATOM 3718 C C . TRP A 1 8 ? 6.628 -20.296 5.099 1.00 64.12 8 TRP A C 8
ATOM 3719 O O . TRP A 1 8 ? 6.204 -20.686 6.187 1.00 51.54 8 TRP A O 8
ATOM 3740 N N . SER A 1 9 ? 5.997 -19.391 4.357 1.00 20.35 9 SER A N 8
ATOM 3741 C CA . SER A 1 9 ? 4.743 -18.788 4.792 1.00 55.13 9 SER A CA 8
ATOM 3742 C C . SER A 1 9 ? 3.555 -19.437 4.087 1.00 20.15 9 SER A C 8
ATOM 3743 O O . SER A 1 9 ? 3.484 -19.459 2.859 1.00 22.31 9 SER A O 8
ATOM 3751 N N . ALA A 1 10 ? 2.624 -19.965 4.876 1.00 42.04 10 ALA A N 8
ATOM 3752 C CA . ALA A 1 10 ? 1.438 -20.613 4.329 1.00 25.22 10 ALA A CA 8
ATOM 3753 C C . ALA A 1 10 ? 0.739 -19.714 3.316 1.00 13.40 10 ALA A C 8
ATOM 3754 O O . ALA A 1 10 ? 0.575 -18.515 3.544 1.00 14.31 10 ALA A O 8
ATOM 3761 N N . CYS A 1 11 ? 0.329 -20.299 2.196 1.00 74.11 11 CYS A N 8
ATOM 3762 C CA . CYS A 1 11 ? -0.353 -19.551 1.146 1.00 3.25 11 CYS A CA 8
ATOM 3763 C C . CYS A 1 11 ? -1.298 -20.455 0.360 1.00 42.41 11 CYS A C 8
ATOM 3764 O O . CYS A 1 11 ? -1.473 -21.626 0.693 1.00 41.15 11 CYS A O 8
ATOM 3771 N N . ASN A 1 12 ? -1.904 -19.901 -0.685 1.00 51.31 12 ASN A N 8
ATOM 3772 C CA . ASN A 1 12 ? -2.832 -20.656 -1.519 1.00 63.23 12 ASN A CA 8
ATOM 3773 C C . ASN A 1 12 ? -2.222 -20.943 -2.888 1.00 72.22 12 ASN A C 8
ATOM 3774 O O . ASN A 1 12 ? -1.545 -20.104 -3.482 1.00 23.00 12 ASN A O 8
ATOM 3785 N N . PRO A 1 13 ? -2.468 -22.157 -3.403 1.00 30.45 13 PRO A N 8
ATOM 3786 C CA . PRO A 1 13 ? -1.954 -22.583 -4.708 1.00 23.25 13 PRO A CA 8
ATOM 3787 C C . PRO A 1 13 ? -2.626 -21.850 -5.863 1.00 50.30 13 PRO A C 8
ATOM 3788 O O . PRO A 1 13 ? -2.097 -21.802 -6.974 1.00 0.23 13 PRO A O 8
ATOM 3799 N N . LYS A 1 14 ? -3.795 -21.278 -5.595 1.00 33.53 14 LYS A N 8
ATOM 3800 C CA . LYS A 1 14 ? -4.540 -20.545 -6.611 1.00 73.22 14 LYS A CA 8
ATOM 3801 C C . LYS A 1 14 ? -4.243 -19.051 -6.532 1.00 20.23 14 LYS A C 8
ATOM 3802 O O . LYS A 1 14 ? -4.489 -18.309 -7.481 1.00 54.31 14 LYS A O 8
ATOM 3821 N N . ASN A 1 15 ? -3.711 -18.618 -5.394 1.00 23.05 15 ASN A N 8
ATOM 3822 C CA . ASN A 1 15 ? -3.379 -17.212 -5.191 1.00 61.41 15 ASN A CA 8
ATOM 3823 C C . ASN A 1 15 ? -2.067 -17.068 -4.425 1.00 52.24 15 ASN A C 8
ATOM 3824 O O . ASN A 1 15 ? -2.062 -16.946 -3.200 1.00 61.23 15 ASN A O 8
ATOM 3835 N N . ASP A 1 16 ? -0.958 -17.082 -5.156 1.00 2.51 16 ASP A N 8
ATOM 3836 C CA . ASP A 1 16 ? 0.361 -16.950 -4.546 1.00 74.34 16 ASP A CA 8
ATOM 3837 C C . ASP A 1 16 ? 0.649 -15.497 -4.183 1.00 42.04 16 ASP A C 8
ATOM 3838 O O . ASP A 1 16 ? 0.828 -14.650 -5.059 1.00 75.44 16 ASP A O 8
ATOM 3847 N N . LYS A 1 17 ? 0.693 -15.214 -2.886 1.00 33.11 17 LYS A N 8
ATOM 3848 C CA . LYS A 1 17 ? 0.960 -13.864 -2.405 1.00 54.43 17 LYS A CA 8
ATOM 3849 C C . LYS A 1 17 ? 2.320 -13.789 -1.719 1.00 60.14 17 LYS A C 8
ATOM 3850 O O . LYS A 1 17 ? 2.530 -12.974 -0.821 1.00 13.14 17 LYS A O 8
ATOM 3869 N N . CYS A 1 18 ? 3.242 -14.644 -2.150 1.00 1.32 18 CYS A N 8
ATOM 3870 C CA . CYS A 1 18 ? 4.583 -14.674 -1.578 1.00 70.44 18 CYS A CA 8
ATOM 3871 C C . CYS A 1 18 ? 5.432 -13.528 -2.121 1.00 31.21 18 CYS A C 8
ATOM 3872 O O . CYS A 1 18 ? 5.048 -12.856 -3.079 1.00 25.41 18 CYS A O 8
ATOM 3879 N N . CYS A 1 19 ? 6.587 -13.311 -1.502 1.00 3.33 19 CYS A N 8
ATOM 3880 C CA . CYS A 1 19 ? 7.492 -12.247 -1.921 1.00 14.32 19 CYS A CA 8
ATOM 3881 C C . CYS A 1 19 ? 8.851 -12.814 -2.320 1.00 51.20 19 CYS A C 8
ATOM 3882 O O . CYS A 1 19 ? 9.042 -14.029 -2.354 1.00 42.12 19 CYS A O 8
ATOM 3889 N N . ALA A 1 20 ? 9.792 -11.924 -2.621 1.00 35.41 20 ALA A N 8
ATOM 3890 C CA . ALA A 1 20 ? 11.133 -12.335 -3.015 1.00 62.43 20 ALA A CA 8
ATOM 3891 C C . ALA A 1 20 ? 11.085 -13.333 -4.168 1.00 23.25 20 ALA A C 8
ATOM 3892 O O . ALA A 1 20 ? 11.973 -14.173 -4.311 1.00 40.53 20 ALA A O 8
ATOM 3899 N N . ASN A 1 21 ? 10.042 -13.236 -4.986 1.00 3.34 21 ASN A N 8
ATOM 3900 C CA . ASN A 1 21 ? 9.878 -14.131 -6.125 1.00 23.21 21 ASN A CA 8
ATOM 3901 C C . ASN A 1 21 ? 9.735 -15.578 -5.663 1.00 71.22 21 ASN A C 8
ATOM 3902 O O . ASN A 1 21 ? 10.127 -16.508 -6.369 1.00 23.51 21 ASN A O 8
ATOM 3913 N N . LEU A 1 22 ? 9.170 -15.761 -4.475 1.00 12.10 22 LEU A N 8
ATOM 3914 C CA . LEU A 1 22 ? 8.973 -17.095 -3.918 1.00 42.12 22 LEU A CA 8
ATOM 3915 C C . LEU A 1 22 ? 7.917 -17.864 -4.706 1.00 1.40 22 LEU A C 8
ATOM 3916 O O . LEU A 1 22 ? 7.351 -17.350 -5.671 1.00 42.20 22 LEU A O 8
ATOM 3932 N N . VAL A 1 23 ? 7.655 -19.097 -4.286 1.00 72.45 23 VAL A N 8
ATOM 3933 C CA . VAL A 1 23 ? 6.664 -19.936 -4.950 1.00 62.14 23 VAL A CA 8
ATOM 3934 C C . VAL A 1 23 ? 5.750 -20.614 -3.936 1.00 72.13 23 VAL A C 8
ATOM 3935 O O . VAL A 1 23 ? 6.187 -21.004 -2.853 1.00 73.01 23 VAL A O 8
ATOM 3948 N N . CYS A 1 24 ? 4.478 -20.752 -4.295 1.00 33.44 24 CYS A N 8
ATOM 3949 C CA . CYS A 1 24 ? 3.500 -21.384 -3.417 1.00 13.53 24 CYS A CA 8
ATOM 3950 C C . CYS A 1 24 ? 3.305 -22.852 -3.785 1.00 44.43 24 CYS A C 8
ATOM 3951 O O . CYS A 1 24 ? 2.547 -23.178 -4.698 1.00 34.01 24 CYS A O 8
ATOM 3958 N N . SER A 1 25 ? 3.996 -23.732 -3.069 1.00 25.34 25 SER A N 8
ATOM 3959 C CA . SER A 1 25 ? 3.903 -25.165 -3.322 1.00 61.30 25 SER A CA 8
ATOM 3960 C C . SER A 1 25 ? 2.474 -25.661 -3.121 1.00 41.41 25 SER A C 8
ATOM 3961 O O . SER A 1 25 ? 1.905 -25.526 -2.038 1.00 24.23 25 SER A O 8
ATOM 3969 N N . SER A 1 26 ? 1.900 -26.234 -4.174 1.00 12.12 26 SER A N 8
ATOM 3970 C CA . SER A 1 26 ? 0.536 -26.746 -4.116 1.00 32.33 26 SER A CA 8
ATOM 3971 C C . SER A 1 26 ? 0.452 -27.966 -3.203 1.00 1.00 26 SER A C 8
ATOM 3972 O O . SER A 1 26 ? -0.637 -28.421 -2.853 1.00 70.45 26 SER A O 8
ATOM 3980 N N . LYS A 1 27 ? 1.611 -28.491 -2.820 1.00 1.00 27 LYS A N 8
ATOM 3981 C CA . LYS A 1 27 ? 1.672 -29.657 -1.947 1.00 20.11 27 LYS A CA 8
ATOM 3982 C C . LYS A 1 27 ? 1.783 -29.237 -0.485 1.00 14.13 27 LYS A C 8
ATOM 3983 O O . LYS A 1 27 ? 0.877 -29.483 0.313 1.00 62.53 27 LYS A O 8
ATOM 4002 N N . HIS A 1 28 ? 2.897 -28.600 -0.139 1.00 41.14 28 HIS A N 8
ATOM 4003 C CA . HIS A 1 28 ? 3.125 -28.143 1.227 1.00 34.41 28 HIS A CA 8
ATOM 4004 C C . HIS A 1 28 ? 2.254 -26.932 1.547 1.00 30.13 28 HIS A C 8
ATOM 4005 O O . HIS A 1 28 ? 2.041 -26.598 2.713 1.00 51.21 28 HIS A O 8
ATOM 4019 N N . LYS A 1 29 ? 1.754 -26.277 0.505 1.00 34.21 29 LYS A N 8
ATOM 4020 C CA . LYS A 1 29 ? 0.906 -25.103 0.674 1.00 74.11 29 LYS A CA 8
ATOM 4021 C C . LYS A 1 29 ? 1.629 -24.019 1.467 1.00 33.31 29 LYS A C 8
ATOM 4022 O O . LYS A 1 29 ? 1.171 -23.608 2.533 1.00 52.50 29 LYS A O 8
ATOM 4041 N N . TRP A 1 30 ? 2.758 -23.561 0.940 1.00 61.02 30 TRP A N 8
ATOM 4042 C CA . TRP A 1 30 ? 3.543 -22.523 1.599 1.00 62.42 30 TRP A CA 8
ATOM 4043 C C . TRP A 1 30 ? 4.481 -21.840 0.610 1.00 63.10 30 TRP A C 8
ATOM 4044 O O . TRP A 1 30 ? 4.656 -22.304 -0.517 1.00 50.34 30 TRP A O 8
ATOM 4065 N N . CYS A 1 31 ? 5.083 -20.736 1.039 1.00 45.24 31 CYS A N 8
ATOM 4066 C CA . CYS A 1 31 ? 6.004 -19.988 0.191 1.00 61.01 31 CYS A CA 8
ATOM 4067 C C . CYS A 1 31 ? 7.412 -20.573 0.268 1.00 14.32 31 CYS A C 8
ATOM 4068 O O . CYS A 1 31 ? 8.224 -20.157 1.094 1.00 5.22 31 CYS A O 8
ATOM 4075 N N . LYS A 1 32 ? 7.693 -21.540 -0.598 1.00 52.23 32 LYS A N 8
ATOM 4076 C CA . LYS A 1 32 ? 9.002 -22.182 -0.631 1.00 15.21 32 LYS A CA 8
ATOM 4077 C C . LYS A 1 32 ? 9.835 -21.660 -1.797 1.00 11.41 32 LYS A C 8
ATOM 4078 O O . LYS A 1 32 ? 9.390 -20.797 -2.553 1.00 62.11 32 LYS A O 8
ATOM 4097 N N . GLY A 1 33 ? 11.046 -22.190 -1.937 1.00 43.31 33 GLY A N 8
ATOM 4098 C CA . GLY A 1 33 ? 11.921 -21.765 -3.014 1.00 64.42 33 GLY A CA 8
ATOM 4099 C C . GLY A 1 33 ? 11.789 -22.638 -4.247 1.00 0.14 33 GLY A C 8
ATOM 4100 O O . GLY A 1 33 ? 11.990 -23.851 -4.183 1.00 11.03 33 GLY A O 8
ATOM 4104 N N . LYS A 1 34 ? 11.448 -22.021 -5.373 1.00 2.42 34 LYS A N 8
ATOM 4105 C CA . LYS A 1 34 ? 11.288 -22.748 -6.626 1.00 42.13 34 LYS A CA 8
ATOM 4106 C C . LYS A 1 34 ? 12.619 -23.332 -7.090 1.00 52.23 34 LYS A C 8
ATOM 4107 O O . LYS A 1 34 ? 13.487 -22.610 -7.583 1.00 70.31 34 LYS A O 8
ATOM 4126 N N . LEU A 1 35 ? 12.772 -24.642 -6.931 1.00 43.30 35 LEU A N 8
ATOM 4127 C CA . LEU A 1 35 ? 13.997 -25.323 -7.335 1.00 62.23 35 LEU A CA 8
ATOM 4128 C C . LEU A 1 35 ? 13.759 -26.184 -8.572 1.00 12.21 35 LEU A C 8
ATOM 4129 O O . LEU A 1 35 ? 12.842 -27.004 -8.602 1.00 73.14 35 LEU A O 8
ATOM 4145 N N . GLY A 1 1 ? 1.427 0.035 0.107 1.00 43.13 1 GLY A N 9
ATOM 4146 C CA . GLY A 1 1 ? 2.376 0.108 -0.989 1.00 0.10 1 GLY A CA 9
ATOM 4147 C C . GLY A 1 1 ? 2.753 -1.260 -1.522 1.00 31.13 1 GLY A C 9
ATOM 4148 O O . GLY A 1 1 ? 3.035 -1.415 -2.709 1.00 3.11 1 GLY A O 9
ATOM 4152 N N . ASN A 1 2 ? 2.759 -2.255 -0.641 1.00 20.33 2 ASN A N 9
ATOM 4153 C CA . ASN A 1 2 ? 3.107 -3.617 -1.029 1.00 34.51 2 ASN A CA 9
ATOM 4154 C C . ASN A 1 2 ? 2.513 -4.629 -0.053 1.00 64.32 2 ASN A C 9
ATOM 4155 O O . ASN A 1 2 ? 2.331 -4.334 1.128 1.00 33.51 2 ASN A O 9
ATOM 4166 N N . ASP A 1 3 ? 2.215 -5.822 -0.555 1.00 63.44 3 ASP A N 9
ATOM 4167 C CA . ASP A 1 3 ? 1.644 -6.879 0.272 1.00 63.24 3 ASP A CA 9
ATOM 4168 C C . ASP A 1 3 ? 2.098 -8.253 -0.213 1.00 14.13 3 ASP A C 9
ATOM 4169 O O . ASP A 1 3 ? 1.722 -8.696 -1.299 1.00 15.55 3 ASP A O 9
ATOM 4178 N N . CYS A 1 4 ? 2.908 -8.923 0.599 1.00 5.13 4 CYS A N 9
ATOM 4179 C CA . CYS A 1 4 ? 3.415 -10.246 0.254 1.00 1.41 4 CYS A CA 9
ATOM 4180 C C . CYS A 1 4 ? 3.744 -11.047 1.510 1.00 32.14 4 CYS A C 9
ATOM 4181 O O . CYS A 1 4 ? 3.619 -10.547 2.629 1.00 30.54 4 CYS A O 9
ATOM 4188 N N . LEU A 1 5 ? 4.165 -12.292 1.318 1.00 74.23 5 LEU A N 9
ATOM 4189 C CA . LEU A 1 5 ? 4.512 -13.164 2.435 1.00 42.14 5 LEU A CA 9
ATOM 4190 C C . LEU A 1 5 ? 6.002 -13.490 2.428 1.00 62.03 5 LEU A C 9
ATOM 4191 O O . LEU A 1 5 ? 6.682 -13.313 1.418 1.00 41.12 5 LEU A O 9
ATOM 4207 N N . GLY A 1 6 ? 6.503 -13.970 3.562 1.00 2.10 6 GLY A N 9
ATOM 4208 C CA . GLY A 1 6 ? 7.909 -14.315 3.664 1.00 20.45 6 GLY A CA 9
ATOM 4209 C C . GLY A 1 6 ? 8.185 -15.749 3.255 1.00 2.44 6 GLY A C 9
ATOM 4210 O O . GLY A 1 6 ? 7.465 -16.317 2.434 1.00 24.11 6 GLY A O 9
ATOM 4214 N N . PHE A 1 7 ? 9.232 -16.334 3.828 1.00 73.43 7 PHE A N 9
ATOM 4215 C CA . PHE A 1 7 ? 9.603 -17.710 3.516 1.00 42.42 7 PHE A CA 9
ATOM 4216 C C . PHE A 1 7 ? 8.839 -18.693 4.397 1.00 15.22 7 PHE A C 9
ATOM 4217 O O . PHE A 1 7 ? 8.469 -18.372 5.527 1.00 73.13 7 PHE A O 9
ATOM 4234 N N . TRP A 1 8 ? 8.605 -19.890 3.872 1.00 30.12 8 TRP A N 9
ATOM 4235 C CA . TRP A 1 8 ? 7.884 -20.921 4.611 1.00 53.35 8 TRP A CA 9
ATOM 4236 C C . TRP A 1 8 ? 6.555 -20.387 5.133 1.00 13.51 8 TRP A C 9
ATOM 4237 O O . TRP A 1 8 ? 6.082 -20.801 6.191 1.00 34.02 8 TRP A O 9
ATOM 4258 N N . SER A 1 9 ? 5.957 -19.465 4.385 1.00 52.20 9 SER A N 9
ATOM 4259 C CA . SER A 1 9 ? 4.683 -18.872 4.775 1.00 3.55 9 SER A CA 9
ATOM 4260 C C . SER A 1 9 ? 3.526 -19.529 4.030 1.00 62.32 9 SER A C 9
ATOM 4261 O O . SER A 1 9 ? 3.489 -19.534 2.800 1.00 60.32 9 SER A O 9
ATOM 4269 N N . ALA A 1 10 ? 2.583 -20.084 4.784 1.00 1.35 10 ALA A N 9
ATOM 4270 C CA . ALA A 1 10 ? 1.424 -20.743 4.197 1.00 55.35 10 ALA A CA 9
ATOM 4271 C C . ALA A 1 10 ? 0.734 -19.838 3.181 1.00 42.11 10 ALA A C 9
ATOM 4272 O O . ALA A 1 10 ? 0.519 -18.652 3.435 1.00 23.43 10 ALA A O 9
ATOM 4279 N N . CYS A 1 11 ? 0.390 -20.404 2.029 1.00 43.22 11 CYS A N 9
ATOM 4280 C CA . CYS A 1 11 ? -0.274 -19.648 0.973 1.00 22.54 11 CYS A CA 9
ATOM 4281 C C . CYS A 1 11 ? -1.199 -20.549 0.160 1.00 13.21 11 CYS A C 9
ATOM 4282 O O . CYS A 1 11 ? -1.377 -21.723 0.479 1.00 33.44 11 CYS A O 9
ATOM 4289 N N . ASN A 1 12 ? -1.786 -19.988 -0.893 1.00 23.32 12 ASN A N 9
ATOM 4290 C CA . ASN A 1 12 ? -2.693 -20.740 -1.752 1.00 52.22 12 ASN A CA 9
ATOM 4291 C C . ASN A 1 12 ? -2.049 -21.027 -3.105 1.00 3.20 12 ASN A C 9
ATOM 4292 O O . ASN A 1 12 ? -1.354 -20.189 -3.680 1.00 4.34 12 ASN A O 9
ATOM 4303 N N . PRO A 1 13 ? -2.284 -22.240 -3.627 1.00 53.43 13 PRO A N 9
ATOM 4304 C CA . PRO A 1 13 ? -1.737 -22.665 -4.919 1.00 30.11 13 PRO A CA 9
ATOM 4305 C C . PRO A 1 13 ? -2.377 -21.928 -6.091 1.00 22.34 13 PRO A C 9
ATOM 4306 O O . PRO A 1 13 ? -1.852 -21.937 -7.204 1.00 72.34 13 PRO A O 9
ATOM 4317 N N . LYS A 1 14 ? -3.513 -21.290 -5.833 1.00 13.03 14 LYS A N 9
ATOM 4318 C CA . LYS A 1 14 ? -4.225 -20.546 -6.865 1.00 42.11 14 LYS A CA 9
ATOM 4319 C C . LYS A 1 14 ? -3.936 -19.052 -6.756 1.00 61.10 14 LYS A C 9
ATOM 4320 O O . LYS A 1 14 ? -4.120 -18.303 -7.715 1.00 22.44 14 LYS A O 9
ATOM 4339 N N . ASN A 1 15 ? -3.481 -18.626 -5.582 1.00 34.10 15 ASN A N 9
ATOM 4340 C CA . ASN A 1 15 ? -3.166 -17.221 -5.348 1.00 71.45 15 ASN A CA 9
ATOM 4341 C C . ASN A 1 15 ? -1.868 -17.079 -4.559 1.00 72.22 15 ASN A C 9
ATOM 4342 O O . ASN A 1 15 ? -1.885 -16.952 -3.335 1.00 30.02 15 ASN A O 9
ATOM 4353 N N . ASP A 1 16 ? -0.745 -17.101 -5.269 1.00 15.11 16 ASP A N 9
ATOM 4354 C CA . ASP A 1 16 ? 0.562 -16.973 -4.636 1.00 11.44 16 ASP A CA 9
ATOM 4355 C C . ASP A 1 16 ? 0.849 -15.519 -4.272 1.00 21.34 16 ASP A C 9
ATOM 4356 O O . ASP A 1 16 ? 1.047 -14.676 -5.147 1.00 13.05 16 ASP A O 9
ATOM 4365 N N . LYS A 1 17 ? 0.870 -15.233 -2.974 1.00 52.33 17 LYS A N 9
ATOM 4366 C CA . LYS A 1 17 ? 1.133 -13.882 -2.493 1.00 13.22 17 LYS A CA 9
ATOM 4367 C C . LYS A 1 17 ? 2.476 -13.813 -1.773 1.00 14.43 17 LYS A C 9
ATOM 4368 O O . LYS A 1 17 ? 2.674 -12.983 -0.885 1.00 54.50 17 LYS A O 9
ATOM 4387 N N . CYS A 1 18 ? 3.396 -14.689 -2.162 1.00 1.45 18 CYS A N 9
ATOM 4388 C CA . CYS A 1 18 ? 4.721 -14.727 -1.554 1.00 50.34 18 CYS A CA 9
ATOM 4389 C C . CYS A 1 18 ? 5.589 -13.584 -2.072 1.00 5.42 18 CYS A C 9
ATOM 4390 O O . CYS A 1 18 ? 5.269 -12.952 -3.079 1.00 71.54 18 CYS A O 9
ATOM 4397 N N . CYS A 1 19 ? 6.691 -13.323 -1.376 1.00 12.14 19 CYS A N 9
ATOM 4398 C CA . CYS A 1 19 ? 7.606 -12.257 -1.763 1.00 5.41 19 CYS A CA 9
ATOM 4399 C C . CYS A 1 19 ? 8.977 -12.822 -2.127 1.00 14.44 19 CYS A C 9
ATOM 4400 O O . CYS A 1 19 ? 9.166 -14.037 -2.174 1.00 54.32 19 CYS A O 9
ATOM 4407 N N . ALA A 1 20 ? 9.929 -11.931 -2.382 1.00 40.41 20 ALA A N 9
ATOM 4408 C CA . ALA A 1 20 ? 11.282 -12.340 -2.739 1.00 12.40 20 ALA A CA 9
ATOM 4409 C C . ALA A 1 20 ? 11.268 -13.326 -3.902 1.00 43.42 20 ALA A C 9
ATOM 4410 O O . ALA A 1 20 ? 12.152 -14.174 -4.019 1.00 54.22 20 ALA A O 9
ATOM 4417 N N . ASN A 1 21 ? 10.260 -13.208 -4.760 1.00 32.12 21 ASN A N 9
ATOM 4418 C CA . ASN A 1 21 ? 10.131 -14.091 -5.914 1.00 10.33 21 ASN A CA 9
ATOM 4419 C C . ASN A 1 21 ? 9.987 -15.544 -5.473 1.00 61.33 21 ASN A C 9
ATOM 4420 O O . ASN A 1 21 ? 10.411 -16.463 -6.177 1.00 0.54 21 ASN A O 9
ATOM 4431 N N . LEU A 1 22 ? 9.386 -15.746 -4.306 1.00 23.31 22 LEU A N 9
ATOM 4432 C CA . LEU A 1 22 ? 9.185 -17.088 -3.771 1.00 22.50 22 LEU A CA 9
ATOM 4433 C C . LEU A 1 22 ? 8.163 -17.858 -4.601 1.00 53.00 22 LEU A C 9
ATOM 4434 O O . LEU A 1 22 ? 7.631 -17.342 -5.584 1.00 72.12 22 LEU A O 9
ATOM 4450 N N . VAL A 1 23 ? 7.890 -19.095 -4.197 1.00 44.22 23 VAL A N 9
ATOM 4451 C CA . VAL A 1 23 ? 6.929 -19.935 -4.901 1.00 51.34 23 VAL A CA 9
ATOM 4452 C C . VAL A 1 23 ? 5.985 -20.627 -3.925 1.00 13.33 23 VAL A C 9
ATOM 4453 O O . VAL A 1 23 ? 6.387 -21.024 -2.831 1.00 1.43 23 VAL A O 9
ATOM 4466 N N . CYS A 1 24 ? 4.726 -20.769 -4.327 1.00 43.11 24 CYS A N 9
ATOM 4467 C CA . CYS A 1 24 ? 3.723 -21.413 -3.488 1.00 70.23 24 CYS A CA 9
ATOM 4468 C C . CYS A 1 24 ? 3.553 -22.880 -3.873 1.00 21.20 24 CYS A C 9
ATOM 4469 O O . CYS A 1 24 ? 2.825 -23.206 -4.811 1.00 25.53 24 CYS A O 9
ATOM 4476 N N . SER A 1 25 ? 4.230 -23.760 -3.142 1.00 35.13 25 SER A N 9
ATOM 4477 C CA . SER A 1 25 ? 4.157 -25.192 -3.408 1.00 13.02 25 SER A CA 9
ATOM 4478 C C . SER A 1 25 ? 2.725 -25.699 -3.262 1.00 63.51 25 SER A C 9
ATOM 4479 O O . SER A 1 25 ? 2.118 -25.581 -2.198 1.00 23.12 25 SER A O 9
ATOM 4487 N N . SER A 1 26 ? 2.192 -26.265 -4.340 1.00 61.32 26 SER A N 9
ATOM 4488 C CA . SER A 1 26 ? 0.831 -26.788 -4.335 1.00 52.00 26 SER A CA 9
ATOM 4489 C C . SER A 1 26 ? 0.725 -28.018 -3.439 1.00 35.03 26 SER A C 9
ATOM 4490 O O . SER A 1 26 ? -0.373 -28.486 -3.133 1.00 43.42 26 SER A O 9
ATOM 4498 N N . LYS A 1 27 ? 1.873 -28.538 -3.020 1.00 63.11 27 LYS A N 9
ATOM 4499 C CA . LYS A 1 27 ? 1.913 -29.713 -2.158 1.00 34.13 27 LYS A CA 9
ATOM 4500 C C . LYS A 1 27 ? 1.968 -29.308 -0.688 1.00 54.12 27 LYS A C 9
ATOM 4501 O O . LYS A 1 27 ? 1.036 -29.570 0.074 1.00 63.13 27 LYS A O 9
ATOM 4520 N N . HIS A 1 28 ? 3.064 -28.666 -0.297 1.00 32.14 28 HIS A N 9
ATOM 4521 C CA . HIS A 1 28 ? 3.239 -28.223 1.082 1.00 53.41 28 HIS A CA 9
ATOM 4522 C C . HIS A 1 28 ? 2.350 -27.020 1.383 1.00 53.44 28 HIS A C 9
ATOM 4523 O O . HIS A 1 28 ? 2.093 -26.699 2.543 1.00 15.30 28 HIS A O 9
ATOM 4537 N N . LYS A 1 29 ? 1.883 -26.357 0.330 1.00 43.14 29 LYS A N 9
ATOM 4538 C CA . LYS A 1 29 ? 1.023 -25.190 0.479 1.00 13.55 29 LYS A CA 9
ATOM 4539 C C . LYS A 1 29 ? 1.711 -24.109 1.307 1.00 41.43 29 LYS A C 9
ATOM 4540 O O . LYS A 1 29 ? 1.215 -23.710 2.360 1.00 32.24 29 LYS A O 9
ATOM 4559 N N . TRP A 1 30 ? 2.854 -23.638 0.822 1.00 43.20 30 TRP A N 9
ATOM 4560 C CA . TRP A 1 30 ? 3.610 -22.601 1.517 1.00 74.32 30 TRP A CA 9
ATOM 4561 C C . TRP A 1 30 ? 4.576 -21.902 0.567 1.00 75.24 30 TRP A C 9
ATOM 4562 O O . TRP A 1 30 ? 4.791 -22.353 -0.559 1.00 33.42 30 TRP A O 9
ATOM 4583 N N . CYS A 1 31 ? 5.156 -20.798 1.026 1.00 73.42 31 CYS A N 9
ATOM 4584 C CA . CYS A 1 31 ? 6.099 -20.036 0.217 1.00 70.44 31 CYS A CA 9
ATOM 4585 C C . CYS A 1 31 ? 7.507 -20.612 0.336 1.00 2.13 31 CYS A C 9
ATOM 4586 O O . CYS A 1 31 ? 8.289 -20.197 1.192 1.00 43.12 31 CYS A O 9
ATOM 4593 N N . LYS A 1 32 ? 7.824 -21.570 -0.528 1.00 31.43 32 LYS A N 9
ATOM 4594 C CA . LYS A 1 32 ? 9.137 -22.203 -0.522 1.00 25.13 32 LYS A CA 9
ATOM 4595 C C . LYS A 1 32 ? 10.005 -21.666 -1.655 1.00 45.21 32 LYS A C 9
ATOM 4596 O O . LYS A 1 32 ? 9.581 -20.799 -2.418 1.00 75.31 32 LYS A O 9
ATOM 4615 N N . GLY A 1 33 ? 11.224 -22.187 -1.760 1.00 21.41 33 GLY A N 9
ATOM 4616 C CA . GLY A 1 33 ? 12.132 -21.749 -2.804 1.00 14.41 33 GLY A CA 9
ATOM 4617 C C . GLY A 1 33 ? 12.047 -22.613 -4.046 1.00 41.34 33 GLY A C 9
ATOM 4618 O O . GLY A 1 33 ? 12.257 -23.824 -3.985 1.00 33.40 33 GLY A O 9
ATOM 4622 N N . LYS A 1 34 ? 11.737 -21.990 -5.178 1.00 45.34 34 LYS A N 9
ATOM 4623 C CA . LYS A 1 34 ? 11.625 -22.709 -6.442 1.00 12.31 34 LYS A CA 9
ATOM 4624 C C . LYS A 1 34 ? 12.987 -23.222 -6.899 1.00 54.43 34 LYS A C 9
ATOM 4625 O O . LYS A 1 34 ? 13.853 -22.442 -7.298 1.00 21.13 34 LYS A O 9
ATOM 4644 N N . LEU A 1 35 ? 13.168 -24.536 -6.841 1.00 64.21 35 LEU A N 9
ATOM 4645 C CA . LEU A 1 35 ? 14.425 -25.154 -7.251 1.00 51.42 35 LEU A CA 9
ATOM 4646 C C . LEU A 1 35 ? 14.701 -24.897 -8.729 1.00 50.21 35 LEU A C 9
ATOM 4647 O O . LEU A 1 35 ? 15.841 -24.654 -9.125 1.00 52.11 35 LEU A O 9
ATOM 4663 N N . GLY A 1 1 ? 0.612 0.605 -2.038 1.00 41.54 1 GLY A N 10
ATOM 4664 C CA . GLY A 1 1 ? 1.227 -0.226 -1.020 1.00 44.15 1 GLY A CA 10
ATOM 4665 C C . GLY A 1 1 ? 1.495 -1.636 -1.507 1.00 73.34 1 GLY A C 10
ATOM 4666 O O . GLY A 1 1 ? 0.944 -2.065 -2.521 1.00 5.32 1 GLY A O 10
ATOM 4670 N N . ASN A 1 2 ? 2.344 -2.359 -0.784 1.00 74.42 2 ASN A N 10
ATOM 4671 C CA . ASN A 1 2 ? 2.685 -3.729 -1.150 1.00 32.41 2 ASN A CA 10
ATOM 4672 C C . ASN A 1 2 ? 2.385 -4.689 -0.003 1.00 21.34 2 ASN A C 10
ATOM 4673 O O . ASN A 1 2 ? 2.492 -4.326 1.169 1.00 40.42 2 ASN A O 10
ATOM 4684 N N . ASP A 1 3 ? 2.010 -5.916 -0.348 1.00 23.13 3 ASP A N 10
ATOM 4685 C CA . ASP A 1 3 ? 1.697 -6.930 0.653 1.00 53.32 3 ASP A CA 10
ATOM 4686 C C . ASP A 1 3 ? 2.113 -8.316 0.171 1.00 3.11 3 ASP A C 10
ATOM 4687 O O . ASP A 1 3 ? 1.555 -8.844 -0.791 1.00 65.13 3 ASP A O 10
ATOM 4696 N N . CYS A 1 4 ? 3.098 -8.900 0.846 1.00 51.03 4 CYS A N 10
ATOM 4697 C CA . CYS A 1 4 ? 3.591 -10.224 0.487 1.00 43.04 4 CYS A CA 10
ATOM 4698 C C . CYS A 1 4 ? 3.924 -11.037 1.734 1.00 23.22 4 CYS A C 10
ATOM 4699 O O . CYS A 1 4 ? 3.806 -10.547 2.858 1.00 22.21 4 CYS A O 10
ATOM 4706 N N . LEU A 1 5 ? 4.341 -12.282 1.528 1.00 1.44 5 LEU A N 10
ATOM 4707 C CA . LEU A 1 5 ? 4.692 -13.164 2.636 1.00 40.01 5 LEU A CA 10
ATOM 4708 C C . LEU A 1 5 ? 6.177 -13.511 2.606 1.00 0.01 5 LEU A C 10
ATOM 4709 O O . LEU A 1 5 ? 6.845 -13.337 1.588 1.00 63.21 5 LEU A O 10
ATOM 4725 N N . GLY A 1 6 ? 6.687 -14.005 3.730 1.00 10.24 6 GLY A N 10
ATOM 4726 C CA . GLY A 1 6 ? 8.089 -14.371 3.811 1.00 0.31 6 GLY A CA 10
ATOM 4727 C C . GLY A 1 6 ? 8.340 -15.803 3.385 1.00 72.54 6 GLY A C 10
ATOM 4728 O O . GLY A 1 6 ? 7.603 -16.353 2.566 1.00 72.21 6 GLY A O 10
ATOM 4732 N N . PHE A 1 7 ? 9.384 -16.410 3.939 1.00 20.13 7 PHE A N 10
ATOM 4733 C CA . PHE A 1 7 ? 9.732 -17.787 3.609 1.00 20.35 7 PHE A CA 10
ATOM 4734 C C . PHE A 1 7 ? 8.962 -18.768 4.488 1.00 33.34 7 PHE A C 10
ATOM 4735 O O . PHE A 1 7 ? 8.607 -18.454 5.624 1.00 13.53 7 PHE A O 10
ATOM 4752 N N . TRP A 1 8 ? 8.707 -19.957 3.954 1.00 33.11 8 TRP A N 10
ATOM 4753 C CA . TRP A 1 8 ? 7.978 -20.985 4.689 1.00 12.31 8 TRP A CA 10
ATOM 4754 C C . TRP A 1 8 ? 6.666 -20.434 5.238 1.00 24.23 8 TRP A C 10
ATOM 4755 O O . TRP A 1 8 ? 6.208 -20.845 6.304 1.00 31.41 8 TRP A O 10
ATOM 4776 N N . SER A 1 9 ? 6.067 -19.502 4.504 1.00 31.32 9 SER A N 10
ATOM 4777 C CA . SER A 1 9 ? 4.809 -18.893 4.921 1.00 62.15 9 SER A CA 10
ATOM 4778 C C . SER A 1 9 ? 3.632 -19.515 4.176 1.00 34.44 9 SER A C 10
ATOM 4779 O O . SER A 1 9 ? 3.592 -19.518 2.946 1.00 12.25 9 SER A O 10
ATOM 4787 N N . ALA A 1 10 ? 2.674 -20.043 4.932 1.00 1.44 10 ALA A N 10
ATOM 4788 C CA . ALA A 1 10 ? 1.494 -20.666 4.346 1.00 23.21 10 ALA A CA 10
ATOM 4789 C C . ALA A 1 10 ? 0.832 -19.741 3.331 1.00 73.42 10 ALA A C 10
ATOM 4790 O O . ALA A 1 10 ? 0.684 -18.543 3.571 1.00 3.30 10 ALA A O 10
ATOM 4797 N N . CYS A 1 11 ? 0.434 -20.305 2.195 1.00 63.10 11 CYS A N 10
ATOM 4798 C CA . CYS A 1 11 ? -0.212 -19.531 1.142 1.00 63.32 11 CYS A CA 10
ATOM 4799 C C . CYS A 1 11 ? -1.149 -20.410 0.319 1.00 54.24 11 CYS A C 10
ATOM 4800 O O . CYS A 1 11 ? -1.348 -21.584 0.629 1.00 54.44 11 CYS A O 10
ATOM 4807 N N . ASN A 1 12 ? -1.722 -19.832 -0.732 1.00 54.12 12 ASN A N 10
ATOM 4808 C CA . ASN A 1 12 ? -2.639 -20.562 -1.600 1.00 54.43 12 ASN A CA 10
ATOM 4809 C C . ASN A 1 12 ? -2.003 -20.830 -2.961 1.00 12.31 12 ASN A C 10
ATOM 4810 O O . ASN A 1 12 ? -1.306 -19.986 -3.525 1.00 23.22 12 ASN A O 10
ATOM 4821 N N . PRO A 1 13 ? -2.249 -22.032 -3.502 1.00 63.03 13 PRO A N 10
ATOM 4822 C CA . PRO A 1 13 ? -1.710 -22.439 -4.804 1.00 34.04 13 PRO A CA 10
ATOM 4823 C C . PRO A 1 13 ? -2.351 -21.679 -5.960 1.00 13.34 13 PRO A C 10
ATOM 4824 O O . PRO A 1 13 ? -1.801 -21.620 -7.059 1.00 63.43 13 PRO A O 10
ATOM 4835 N N . LYS A 1 14 ? -3.518 -21.096 -5.704 1.00 61.41 14 LYS A N 10
ATOM 4836 C CA . LYS A 1 14 ? -4.234 -20.337 -6.723 1.00 31.55 14 LYS A CA 10
ATOM 4837 C C . LYS A 1 14 ? -3.916 -18.849 -6.616 1.00 72.41 14 LYS A C 10
ATOM 4838 O O . LYS A 1 14 ? -4.115 -18.093 -7.566 1.00 31.41 14 LYS A O 10
ATOM 4857 N N . ASN A 1 15 ? -3.420 -18.437 -5.454 1.00 51.53 15 ASN A N 10
ATOM 4858 C CA . ASN A 1 15 ? -3.074 -17.039 -5.225 1.00 3.44 15 ASN A CA 10
ATOM 4859 C C . ASN A 1 15 ? -1.780 -16.923 -4.424 1.00 70.02 15 ASN A C 10
ATOM 4860 O O . ASN A 1 15 ? -1.804 -16.824 -3.197 1.00 41.13 15 ASN A O 10
ATOM 4871 N N . ASP A 1 16 ? -0.653 -16.936 -5.127 1.00 41.01 16 ASP A N 10
ATOM 4872 C CA . ASP A 1 16 ? 0.651 -16.831 -4.483 1.00 2.11 16 ASP A CA 10
ATOM 4873 C C . ASP A 1 16 ? 0.942 -15.390 -4.076 1.00 13.31 16 ASP A C 10
ATOM 4874 O O . ASP A 1 16 ? 1.148 -14.523 -4.925 1.00 53.43 16 ASP A O 10
ATOM 4883 N N . LYS A 1 17 ? 0.956 -15.140 -2.771 1.00 33.31 17 LYS A N 10
ATOM 4884 C CA . LYS A 1 17 ? 1.221 -13.805 -2.249 1.00 51.35 17 LYS A CA 10
ATOM 4885 C C . LYS A 1 17 ? 2.568 -13.757 -1.536 1.00 42.20 17 LYS A C 10
ATOM 4886 O O . LYS A 1 17 ? 2.768 -12.961 -0.618 1.00 1.11 17 LYS A O 10
ATOM 4905 N N . CYS A 1 18 ? 3.490 -14.612 -1.965 1.00 23.24 18 CYS A N 10
ATOM 4906 C CA . CYS A 1 18 ? 4.819 -14.667 -1.368 1.00 64.10 18 CYS A CA 10
ATOM 4907 C C . CYS A 1 18 ? 5.689 -13.518 -1.870 1.00 60.23 18 CYS A C 10
ATOM 4908 O O . CYS A 1 18 ? 5.336 -12.831 -2.829 1.00 42.03 18 CYS A O 10
ATOM 4915 N N . CYS A 1 19 ? 6.828 -13.316 -1.216 1.00 13.40 19 CYS A N 10
ATOM 4916 C CA . CYS A 1 19 ? 7.749 -12.251 -1.594 1.00 53.25 19 CYS A CA 10
ATOM 4917 C C . CYS A 1 19 ? 9.112 -12.821 -1.975 1.00 41.34 19 CYS A C 10
ATOM 4918 O O . CYS A 1 19 ? 9.294 -14.036 -2.034 1.00 32.45 19 CYS A O 10
ATOM 4925 N N . ALA A 1 20 ? 10.067 -11.933 -2.234 1.00 30.23 20 ALA A N 10
ATOM 4926 C CA . ALA A 1 20 ? 11.414 -12.347 -2.607 1.00 31.14 20 ALA A CA 10
ATOM 4927 C C . ALA A 1 20 ? 11.384 -13.318 -3.782 1.00 43.33 20 ALA A C 10
ATOM 4928 O O . ALA A 1 20 ? 12.270 -14.159 -3.927 1.00 32.32 20 ALA A O 10
ATOM 4935 N N . ASN A 1 21 ? 10.359 -13.195 -4.620 1.00 4.34 21 ASN A N 10
ATOM 4936 C CA . ASN A 1 21 ? 10.214 -14.063 -5.782 1.00 40.25 21 ASN A CA 10
ATOM 4937 C C . ASN A 1 21 ? 10.053 -15.519 -5.357 1.00 65.25 21 ASN A C 10
ATOM 4938 O O . ASN A 1 21 ? 10.456 -16.435 -6.076 1.00 20.20 21 ASN A O 10
ATOM 4949 N N . LEU A 1 22 ? 9.462 -15.726 -4.186 1.00 24.01 22 LEU A N 10
ATOM 4950 C CA . LEU A 1 22 ? 9.247 -17.071 -3.664 1.00 63.44 22 LEU A CA 10
ATOM 4951 C C . LEU A 1 22 ? 8.204 -17.816 -4.492 1.00 3.22 22 LEU A C 10
ATOM 4952 O O . LEU A 1 22 ? 7.670 -17.281 -5.464 1.00 24.22 22 LEU A O 10
ATOM 4968 N N . VAL A 1 23 ? 7.917 -19.053 -4.098 1.00 50.44 23 VAL A N 10
ATOM 4969 C CA . VAL A 1 23 ? 6.935 -19.870 -4.801 1.00 42.24 23 VAL A CA 10
ATOM 4970 C C . VAL A 1 23 ? 5.993 -20.560 -3.822 1.00 74.21 23 VAL A C 10
ATOM 4971 O O . VAL A 1 23 ? 6.402 -20.978 -2.739 1.00 22.32 23 VAL A O 10
ATOM 4984 N N . CYS A 1 24 ? 4.727 -20.677 -4.210 1.00 61.02 24 CYS A N 10
ATOM 4985 C CA . CYS A 1 24 ? 3.724 -21.317 -3.367 1.00 42.15 24 CYS A CA 10
ATOM 4986 C C . CYS A 1 24 ? 3.528 -22.776 -3.768 1.00 75.14 24 CYS A C 10
ATOM 4987 O O . CYS A 1 24 ? 2.786 -23.079 -4.703 1.00 35.34 24 CYS A O 10
ATOM 4994 N N . SER A 1 25 ? 4.198 -23.675 -3.055 1.00 75.50 25 SER A N 10
ATOM 4995 C CA . SER A 1 25 ? 4.100 -25.103 -3.338 1.00 54.41 25 SER A CA 10
ATOM 4996 C C . SER A 1 25 ? 2.662 -25.590 -3.183 1.00 2.12 25 SER A C 10
ATOM 4997 O O . SER A 1 25 ? 2.069 -25.475 -2.111 1.00 33.45 25 SER A O 10
ATOM 5005 N N . SER A 1 26 ? 2.109 -26.134 -4.262 1.00 33.01 26 SER A N 10
ATOM 5006 C CA . SER A 1 26 ? 0.740 -26.636 -4.248 1.00 54.21 26 SER A CA 10
ATOM 5007 C C . SER A 1 26 ? 0.624 -27.875 -3.366 1.00 61.31 26 SER A C 10
ATOM 5008 O O . SER A 1 26 ? -0.477 -28.330 -3.054 1.00 62.05 26 SER A O 10
ATOM 5016 N N . LYS A 1 27 ? 1.769 -28.418 -2.967 1.00 22.14 27 LYS A N 10
ATOM 5017 C CA . LYS A 1 27 ? 1.800 -29.604 -2.119 1.00 73.44 27 LYS A CA 10
ATOM 5018 C C . LYS A 1 27 ? 1.877 -29.219 -0.646 1.00 13.44 27 LYS A C 10
ATOM 5019 O O . LYS A 1 27 ? 0.950 -29.476 0.123 1.00 14.20 27 LYS A O 10
ATOM 5038 N N . HIS A 1 28 ? 2.987 -28.599 -0.258 1.00 0.01 28 HIS A N 10
ATOM 5039 C CA . HIS A 1 28 ? 3.184 -28.176 1.124 1.00 54.30 28 HIS A CA 10
ATOM 5040 C C . HIS A 1 28 ? 2.317 -26.963 1.449 1.00 34.13 28 HIS A C 10
ATOM 5041 O O . HIS A 1 28 ? 2.077 -26.653 2.616 1.00 32.15 28 HIS A O 10
ATOM 5055 N N . LYS A 1 29 ? 1.849 -26.280 0.410 1.00 45.11 29 LYS A N 10
ATOM 5056 C CA . LYS A 1 29 ? 1.009 -25.101 0.584 1.00 73.43 29 LYS A CA 10
ATOM 5057 C C . LYS A 1 29 ? 1.723 -24.041 1.416 1.00 61.23 29 LYS A C 10
ATOM 5058 O O . LYS A 1 29 ? 1.245 -23.648 2.480 1.00 61.12 29 LYS A O 10
ATOM 5077 N N . TRP A 1 30 ? 2.868 -23.582 0.924 1.00 70.35 30 TRP A N 10
ATOM 5078 C CA . TRP A 1 30 ? 3.647 -22.566 1.622 1.00 61.02 30 TRP A CA 10
ATOM 5079 C C . TRP A 1 30 ? 4.613 -21.870 0.669 1.00 74.12 30 TRP A C 10
ATOM 5080 O O . TRP A 1 30 ? 4.808 -22.311 -0.464 1.00 51.23 30 TRP A O 10
ATOM 5101 N N . CYS A 1 31 ? 5.215 -20.781 1.134 1.00 13.14 31 CYS A N 10
ATOM 5102 C CA . CYS A 1 31 ? 6.160 -20.023 0.323 1.00 21.35 31 CYS A CA 10
ATOM 5103 C C . CYS A 1 31 ? 7.561 -20.621 0.421 1.00 50.32 31 CYS A C 10
ATOM 5104 O O . CYS A 1 31 ? 8.358 -20.228 1.273 1.00 32.24 31 CYS A O 10
ATOM 5111 N N . LYS A 1 32 ? 7.855 -21.572 -0.459 1.00 33.32 32 LYS A N 10
ATOM 5112 C CA . LYS A 1 32 ? 9.159 -22.224 -0.475 1.00 11.03 32 LYS A CA 10
ATOM 5113 C C . LYS A 1 32 ? 10.023 -21.685 -1.610 1.00 52.33 32 LYS A C 10
ATOM 5114 O O . LYS A 1 32 ? 9.602 -20.803 -2.358 1.00 44.20 32 LYS A O 10
ATOM 5133 N N . GLY A 1 33 ? 11.233 -22.222 -1.734 1.00 73.03 33 GLY A N 10
ATOM 5134 C CA . GLY A 1 33 ? 12.136 -21.783 -2.782 1.00 54.11 33 GLY A CA 10
ATOM 5135 C C . GLY A 1 33 ? 12.023 -22.627 -4.036 1.00 22.41 33 GLY A C 10
ATOM 5136 O O . GLY A 1 33 ? 12.198 -23.845 -3.991 1.00 74.42 33 GLY A O 10
ATOM 5140 N N . LYS A 1 34 ? 11.729 -21.981 -5.159 1.00 2.54 34 LYS A N 10
ATOM 5141 C CA . LYS A 1 34 ? 11.593 -22.679 -6.431 1.00 53.13 34 LYS A CA 10
ATOM 5142 C C . LYS A 1 34 ? 12.893 -23.383 -6.808 1.00 14.32 34 LYS A C 10
ATOM 5143 O O . LYS A 1 34 ? 13.837 -22.751 -7.283 1.00 63.11 34 LYS A O 10
ATOM 5162 N N . LEU A 1 35 ? 12.934 -24.693 -6.594 1.00 72.11 35 LEU A N 10
ATOM 5163 C CA . LEU A 1 35 ? 14.118 -25.483 -6.913 1.00 32.53 35 LEU A CA 10
ATOM 5164 C C . LEU A 1 35 ? 14.434 -25.413 -8.403 1.00 65.32 35 LEU A C 10
ATOM 5165 O O . LEU A 1 35 ? 13.624 -24.939 -9.199 1.00 12.03 35 LEU A O 10
ATOM 5181 N N . GLY A 1 1 ? 3.751 0.811 -0.435 1.00 55.52 1 GLY A N 11
ATOM 5182 C CA . GLY A 1 1 ? 2.617 -0.067 -0.659 1.00 42.11 1 GLY A CA 11
ATOM 5183 C C . GLY A 1 1 ? 3.035 -1.437 -1.155 1.00 53.02 1 GLY A C 11
ATOM 5184 O O . GLY A 1 1 ? 3.083 -1.680 -2.360 1.00 50.22 1 GLY A O 11
ATOM 5188 N N . ASN A 1 2 ? 3.339 -2.335 -0.223 1.00 51.45 2 ASN A N 11
ATOM 5189 C CA . ASN A 1 2 ? 3.757 -3.687 -0.573 1.00 30.40 2 ASN A CA 11
ATOM 5190 C C . ASN A 1 2 ? 2.939 -4.724 0.191 1.00 74.13 2 ASN A C 11
ATOM 5191 O O . ASN A 1 2 ? 2.719 -4.593 1.395 1.00 4.50 2 ASN A O 11
ATOM 5202 N N . ASP A 1 3 ? 2.490 -5.754 -0.518 1.00 23.52 3 ASP A N 11
ATOM 5203 C CA . ASP A 1 3 ? 1.697 -6.815 0.093 1.00 65.20 3 ASP A CA 11
ATOM 5204 C C . ASP A 1 3 ? 2.171 -8.187 -0.378 1.00 11.05 3 ASP A C 11
ATOM 5205 O O . ASP A 1 3 ? 1.950 -8.571 -1.526 1.00 64.34 3 ASP A O 11
ATOM 5214 N N . CYS A 1 4 ? 2.824 -8.921 0.517 1.00 14.04 4 CYS A N 11
ATOM 5215 C CA . CYS A 1 4 ? 3.330 -10.249 0.195 1.00 61.43 4 CYS A CA 11
ATOM 5216 C C . CYS A 1 4 ? 3.672 -11.024 1.464 1.00 22.30 4 CYS A C 11
ATOM 5217 O O . CYS A 1 4 ? 3.547 -10.505 2.574 1.00 25.42 4 CYS A O 11
ATOM 5224 N N . LEU A 1 5 ? 4.104 -12.269 1.292 1.00 3.42 5 LEU A N 11
ATOM 5225 C CA . LEU A 1 5 ? 4.465 -13.116 2.423 1.00 23.24 5 LEU A CA 11
ATOM 5226 C C . LEU A 1 5 ? 5.955 -13.443 2.405 1.00 1.35 5 LEU A C 11
ATOM 5227 O O . LEU A 1 5 ? 6.627 -13.269 1.390 1.00 40.23 5 LEU A O 11
ATOM 5243 N N . GLY A 1 6 ? 6.465 -13.919 3.537 1.00 21.52 6 GLY A N 11
ATOM 5244 C CA . GLY A 1 6 ? 7.872 -14.265 3.629 1.00 35.05 6 GLY A CA 11
ATOM 5245 C C . GLY A 1 6 ? 8.143 -15.703 3.232 1.00 14.53 6 GLY A C 11
ATOM 5246 O O . GLY A 1 6 ? 7.415 -16.278 2.423 1.00 63.42 6 GLY A O 11
ATOM 5250 N N . PHE A 1 7 ? 9.193 -16.284 3.802 1.00 43.15 7 PHE A N 11
ATOM 5251 C CA . PHE A 1 7 ? 9.561 -17.663 3.500 1.00 13.41 7 PHE A CA 11
ATOM 5252 C C . PHE A 1 7 ? 8.807 -18.636 4.402 1.00 51.21 7 PHE A C 11
ATOM 5253 O O . PHE A 1 7 ? 8.451 -18.302 5.532 1.00 22.52 7 PHE A O 11
ATOM 5270 N N . TRP A 1 8 ? 8.567 -19.839 3.893 1.00 11.22 8 TRP A N 11
ATOM 5271 C CA . TRP A 1 8 ? 7.855 -20.861 4.652 1.00 52.01 8 TRP A CA 11
ATOM 5272 C C . TRP A 1 8 ? 6.533 -20.321 5.185 1.00 14.44 8 TRP A C 11
ATOM 5273 O O . TRP A 1 8 ? 6.069 -20.730 6.250 1.00 55.44 8 TRP A O 11
ATOM 5294 N N . SER A 1 9 ? 5.930 -19.400 4.440 1.00 43.15 9 SER A N 11
ATOM 5295 C CA . SER A 1 9 ? 4.663 -18.801 4.840 1.00 35.12 9 SER A CA 11
ATOM 5296 C C . SER A 1 9 ? 3.496 -19.459 4.110 1.00 60.34 9 SER A C 11
ATOM 5297 O O . SER A 1 9 ? 3.451 -19.479 2.880 1.00 50.40 9 SER A O 11
ATOM 5305 N N . ALA A 1 10 ? 2.554 -19.998 4.877 1.00 52.23 10 ALA A N 11
ATOM 5306 C CA . ALA A 1 10 ? 1.386 -20.655 4.304 1.00 72.31 10 ALA A CA 11
ATOM 5307 C C . ALA A 1 10 ? 0.701 -19.760 3.277 1.00 75.31 10 ALA A C 11
ATOM 5308 O O . ALA A 1 10 ? 0.529 -18.561 3.499 1.00 64.31 10 ALA A O 11
ATOM 5315 N N . CYS A 1 11 ? 0.311 -20.350 2.152 1.00 54.13 11 CYS A N 11
ATOM 5316 C CA . CYS A 1 11 ? -0.355 -19.606 1.089 1.00 31.21 11 CYS A CA 11
ATOM 5317 C C . CYS A 1 11 ? -1.283 -20.515 0.288 1.00 61.10 11 CYS A C 11
ATOM 5318 O O . CYS A 1 11 ? -1.459 -21.687 0.619 1.00 3.33 11 CYS A O 11
ATOM 5325 N N . ASN A 1 12 ? -1.874 -19.965 -0.768 1.00 64.42 12 ASN A N 11
ATOM 5326 C CA . ASN A 1 12 ? -2.784 -20.726 -1.617 1.00 4.01 12 ASN A CA 11
ATOM 5327 C C . ASN A 1 12 ? -2.146 -21.021 -2.971 1.00 40.22 12 ASN A C 11
ATOM 5328 O O . ASN A 1 12 ? -1.458 -20.184 -3.557 1.00 33.12 12 ASN A O 11
ATOM 5339 N N . PRO A 1 13 ? -2.379 -22.239 -3.482 1.00 41.23 13 PRO A N 11
ATOM 5340 C CA . PRO A 1 13 ? -1.837 -22.672 -4.774 1.00 35.23 13 PRO A CA 11
ATOM 5341 C C . PRO A 1 13 ? -2.488 -21.948 -5.947 1.00 42.25 13 PRO A C 11
ATOM 5342 O O . PRO A 1 13 ? -1.943 -21.919 -7.051 1.00 54.34 13 PRO A O 11
ATOM 5353 N N . LYS A 1 14 ? -3.656 -21.363 -5.702 1.00 65.23 14 LYS A N 11
ATOM 5354 C CA . LYS A 1 14 ? -4.380 -20.637 -6.738 1.00 14.40 14 LYS A CA 11
ATOM 5355 C C . LYS A 1 14 ? -4.085 -19.142 -6.662 1.00 63.14 14 LYS A C 11
ATOM 5356 O O . LYS A 1 14 ? -4.294 -18.409 -7.628 1.00 63.20 14 LYS A O 11
ATOM 5375 N N . ASN A 1 15 ? -3.596 -18.698 -5.509 1.00 50.21 15 ASN A N 11
ATOM 5376 C CA . ASN A 1 15 ? -3.271 -17.290 -5.308 1.00 63.34 15 ASN A CA 11
ATOM 5377 C C . ASN A 1 15 ? -1.974 -17.139 -4.518 1.00 55.12 15 ASN A C 11
ATOM 5378 O O . ASN A 1 15 ? -1.993 -17.013 -3.294 1.00 11.24 15 ASN A O 11
ATOM 5389 N N . ASP A 1 16 ? -0.851 -17.152 -5.227 1.00 51.20 16 ASP A N 11
ATOM 5390 C CA . ASP A 1 16 ? 0.455 -17.014 -4.593 1.00 31.33 16 ASP A CA 11
ATOM 5391 C C . ASP A 1 16 ? 0.730 -15.559 -4.226 1.00 22.42 16 ASP A C 11
ATOM 5392 O O . ASP A 1 16 ? 0.921 -14.713 -5.099 1.00 42.21 16 ASP A O 11
ATOM 5401 N N . LYS A 1 17 ? 0.748 -15.275 -2.928 1.00 22.20 17 LYS A N 11
ATOM 5402 C CA . LYS A 1 17 ? 1.000 -13.923 -2.444 1.00 21.12 17 LYS A CA 11
ATOM 5403 C C . LYS A 1 17 ? 2.348 -13.842 -1.734 1.00 51.53 17 LYS A C 11
ATOM 5404 O O . LYS A 1 17 ? 2.539 -13.023 -0.834 1.00 34.51 17 LYS A O 11
ATOM 5423 N N . CYS A 1 18 ? 3.281 -14.693 -2.146 1.00 72.34 18 CYS A N 11
ATOM 5424 C CA . CYS A 1 18 ? 4.612 -14.717 -1.552 1.00 34.34 18 CYS A CA 11
ATOM 5425 C C . CYS A 1 18 ? 5.466 -13.570 -2.083 1.00 13.21 18 CYS A C 11
ATOM 5426 O O . CYS A 1 18 ? 5.098 -12.904 -3.051 1.00 14.41 18 CYS A O 11
ATOM 5433 N N . CYS A 1 19 ? 6.608 -13.345 -1.443 1.00 43.30 19 CYS A N 11
ATOM 5434 C CA . CYS A 1 19 ? 7.516 -12.279 -1.849 1.00 52.55 19 CYS A CA 11
ATOM 5435 C C . CYS A 1 19 ? 8.887 -12.841 -2.213 1.00 41.52 19 CYS A C 11
ATOM 5436 O O . CYS A 1 19 ? 9.085 -14.055 -2.236 1.00 43.24 19 CYS A O 11
ATOM 5443 N N . ALA A 1 20 ? 9.830 -11.948 -2.496 1.00 41.13 20 ALA A N 11
ATOM 5444 C CA . ALA A 1 20 ? 11.183 -12.354 -2.857 1.00 11.15 20 ALA A CA 11
ATOM 5445 C C . ALA A 1 20 ? 11.168 -13.357 -4.005 1.00 54.21 20 ALA A C 11
ATOM 5446 O O . ALA A 1 20 ? 12.063 -14.191 -4.125 1.00 23.44 20 ALA A O 11
ATOM 5453 N N . ASN A 1 21 ? 10.143 -13.269 -4.848 1.00 23.14 21 ASN A N 11
ATOM 5454 C CA . ASN A 1 21 ? 10.011 -14.170 -5.986 1.00 61.45 21 ASN A CA 11
ATOM 5455 C C . ASN A 1 21 ? 9.862 -15.616 -5.522 1.00 12.12 21 ASN A C 11
ATOM 5456 O O . ASN A 1 21 ? 10.273 -16.548 -6.214 1.00 44.11 21 ASN A O 11
ATOM 5467 N N . LEU A 1 22 ? 9.270 -15.795 -4.346 1.00 22.30 22 LEU A N 11
ATOM 5468 C CA . LEU A 1 22 ? 9.065 -17.128 -3.788 1.00 3.50 22 LEU A CA 11
ATOM 5469 C C . LEU A 1 22 ? 8.030 -17.903 -4.596 1.00 61.13 22 LEU A C 11
ATOM 5470 O O . LEU A 1 22 ? 7.485 -17.396 -5.577 1.00 4.22 22 LEU A O 11
ATOM 5486 N N . VAL A 1 23 ? 7.762 -19.136 -4.177 1.00 14.41 23 VAL A N 11
ATOM 5487 C CA . VAL A 1 23 ? 6.789 -19.981 -4.860 1.00 1.45 23 VAL A CA 11
ATOM 5488 C C . VAL A 1 23 ? 5.856 -20.659 -3.863 1.00 72.44 23 VAL A C 11
ATOM 5489 O O . VAL A 1 23 ? 6.272 -21.048 -2.771 1.00 54.33 23 VAL A O 11
ATOM 5502 N N . CYS A 1 24 ? 4.591 -20.800 -4.247 1.00 24.31 24 CYS A N 11
ATOM 5503 C CA . CYS A 1 24 ? 3.597 -21.433 -3.388 1.00 42.53 24 CYS A CA 11
ATOM 5504 C C . CYS A 1 24 ? 3.419 -22.903 -3.754 1.00 74.14 24 CYS A C 11
ATOM 5505 O O . CYS A 1 24 ? 2.678 -23.238 -4.679 1.00 1.10 24 CYS A O 11
ATOM 5512 N N . SER A 1 25 ? 4.102 -23.777 -3.022 1.00 42.31 25 SER A N 11
ATOM 5513 C CA . SER A 1 25 ? 4.022 -25.211 -3.271 1.00 63.34 25 SER A CA 11
ATOM 5514 C C . SER A 1 25 ? 2.591 -25.713 -3.104 1.00 3.14 25 SER A C 11
ATOM 5515 O O . SER A 1 25 ? 1.996 -25.579 -2.034 1.00 42.24 25 SER A O 11
ATOM 5523 N N . SER A 1 26 ? 2.045 -26.291 -4.168 1.00 60.53 26 SER A N 11
ATOM 5524 C CA . SER A 1 26 ? 0.682 -26.810 -4.142 1.00 25.44 26 SER A CA 11
ATOM 5525 C C . SER A 1 26 ? 0.583 -28.028 -3.228 1.00 72.31 26 SER A C 11
ATOM 5526 O O . SER A 1 26 ? -0.512 -28.488 -2.904 1.00 32.14 26 SER A O 11
ATOM 5534 N N . LYS A 1 27 ? 1.735 -28.547 -2.816 1.00 52.23 27 LYS A N 11
ATOM 5535 C CA . LYS A 1 27 ? 1.780 -29.711 -1.939 1.00 43.31 27 LYS A CA 11
ATOM 5536 C C . LYS A 1 27 ? 1.854 -29.287 -0.476 1.00 2.52 27 LYS A C 11
ATOM 5537 O O . LYS A 1 27 ? 0.931 -29.536 0.300 1.00 1.54 27 LYS A O 11
ATOM 5556 N N . HIS A 1 28 ? 2.957 -28.644 -0.106 1.00 1.54 28 HIS A N 11
ATOM 5557 C CA . HIS A 1 28 ? 3.150 -28.183 1.265 1.00 52.21 28 HIS A CA 11
ATOM 5558 C C . HIS A 1 28 ? 2.267 -26.974 1.561 1.00 61.11 28 HIS A C 11
ATOM 5559 O O . HIS A 1 28 ? 2.025 -26.638 2.720 1.00 0.42 28 HIS A O 11
ATOM 5573 N N . LYS A 1 29 ? 1.789 -26.324 0.505 1.00 1.03 29 LYS A N 11
ATOM 5574 C CA . LYS A 1 29 ? 0.933 -25.153 0.651 1.00 52.24 29 LYS A CA 11
ATOM 5575 C C . LYS A 1 29 ? 1.633 -24.063 1.456 1.00 22.32 29 LYS A C 11
ATOM 5576 O O . LYS A 1 29 ? 1.150 -23.650 2.510 1.00 55.21 29 LYS A O 11
ATOM 5595 N N . TRP A 1 30 ? 2.772 -23.602 0.953 1.00 24.20 30 TRP A N 11
ATOM 5596 C CA . TRP A 1 30 ? 3.538 -22.559 1.626 1.00 22.10 30 TRP A CA 11
ATOM 5597 C C . TRP A 1 30 ? 4.496 -21.875 0.656 1.00 31.55 30 TRP A C 11
ATOM 5598 O O . TRP A 1 30 ? 4.698 -22.342 -0.465 1.00 21.41 30 TRP A O 11
ATOM 5619 N N . CYS A 1 31 ? 5.084 -20.767 1.095 1.00 71.42 31 CYS A N 11
ATOM 5620 C CA . CYS A 1 31 ? 6.021 -20.019 0.266 1.00 53.14 31 CYS A CA 11
ATOM 5621 C C . CYS A 1 31 ? 7.428 -20.598 0.377 1.00 3.43 31 CYS A C 11
ATOM 5622 O O . CYS A 1 31 ? 8.220 -20.176 1.221 1.00 62.05 31 CYS A O 11
ATOM 5629 N N . LYS A 1 32 ? 7.733 -21.566 -0.480 1.00 24.14 32 LYS A N 11
ATOM 5630 C CA . LYS A 1 32 ? 9.045 -22.203 -0.480 1.00 41.10 32 LYS A CA 11
ATOM 5631 C C . LYS A 1 32 ? 9.903 -21.680 -1.628 1.00 22.52 32 LYS A C 11
ATOM 5632 O O . LYS A 1 32 ? 9.471 -20.825 -2.399 1.00 42.11 32 LYS A O 11
ATOM 5651 N N . GLY A 1 33 ? 11.121 -22.203 -1.735 1.00 43.55 33 GLY A N 11
ATOM 5652 C CA . GLY A 1 33 ? 12.020 -21.777 -2.793 1.00 32.42 33 GLY A CA 11
ATOM 5653 C C . GLY A 1 33 ? 11.920 -22.654 -4.026 1.00 1.33 33 GLY A C 11
ATOM 5654 O O . GLY A 1 33 ? 12.114 -23.867 -3.952 1.00 23.22 33 GLY A O 11
ATOM 5658 N N . LYS A 1 34 ? 11.615 -22.039 -5.163 1.00 73.03 34 LYS A N 11
ATOM 5659 C CA . LYS A 1 34 ? 11.489 -22.770 -6.419 1.00 35.14 34 LYS A CA 11
ATOM 5660 C C . LYS A 1 34 ? 12.820 -23.396 -6.820 1.00 45.20 34 LYS A C 11
ATOM 5661 O O . LYS A 1 34 ? 13.718 -22.709 -7.310 1.00 21.11 34 LYS A O 11
ATOM 5680 N N . LEU A 1 35 ? 12.942 -24.702 -6.611 1.00 60.00 35 LEU A N 11
ATOM 5681 C CA . LEU A 1 35 ? 14.164 -25.421 -6.953 1.00 24.02 35 LEU A CA 11
ATOM 5682 C C . LEU A 1 35 ? 14.566 -25.155 -8.400 1.00 4.41 35 LEU A C 11
ATOM 5683 O O . LEU A 1 35 ? 15.593 -24.529 -8.665 1.00 31.14 35 LEU A O 11
ATOM 5699 N N . GLY A 1 1 ? 2.610 1.076 -2.092 1.00 62.02 1 GLY A N 12
ATOM 5700 C CA . GLY A 1 1 ? 2.066 0.042 -1.232 1.00 74.31 1 GLY A CA 12
ATOM 5701 C C . GLY A 1 1 ? 2.531 -1.346 -1.628 1.00 14.31 1 GLY A C 12
ATOM 5702 O O . GLY A 1 1 ? 2.559 -1.684 -2.810 1.00 64.12 1 GLY A O 12
ATOM 5706 N N . ASN A 1 2 ? 2.897 -2.151 -0.636 1.00 4.42 2 ASN A N 12
ATOM 5707 C CA . ASN A 1 2 ? 3.366 -3.509 -0.887 1.00 11.31 2 ASN A CA 12
ATOM 5708 C C . ASN A 1 2 ? 2.573 -4.519 -0.063 1.00 53.33 2 ASN A C 12
ATOM 5709 O O . ASN A 1 2 ? 2.059 -4.195 1.008 1.00 71.04 2 ASN A O 12
ATOM 5720 N N . ASP A 1 3 ? 2.478 -5.743 -0.570 1.00 40.13 3 ASP A N 12
ATOM 5721 C CA . ASP A 1 3 ? 1.749 -6.802 0.119 1.00 41.54 3 ASP A CA 12
ATOM 5722 C C . ASP A 1 3 ? 2.211 -8.176 -0.355 1.00 20.22 3 ASP A C 12
ATOM 5723 O O . ASP A 1 3 ? 1.928 -8.584 -1.482 1.00 32.24 3 ASP A O 12
ATOM 5732 N N . CYS A 1 4 ? 2.925 -8.886 0.513 1.00 73.13 4 CYS A N 12
ATOM 5733 C CA . CYS A 1 4 ? 3.428 -10.214 0.184 1.00 31.30 4 CYS A CA 12
ATOM 5734 C C . CYS A 1 4 ? 3.790 -10.987 1.449 1.00 63.00 4 CYS A C 12
ATOM 5735 O O . CYS A 1 4 ? 3.688 -10.465 2.560 1.00 40.42 4 CYS A O 12
ATOM 5742 N N . LEU A 1 5 ? 4.214 -12.234 1.273 1.00 41.42 5 LEU A N 12
ATOM 5743 C CA . LEU A 1 5 ? 4.593 -13.080 2.399 1.00 14.55 5 LEU A CA 12
ATOM 5744 C C . LEU A 1 5 ? 6.081 -13.412 2.355 1.00 15.01 5 LEU A C 12
ATOM 5745 O O . LEU A 1 5 ? 6.735 -13.239 1.328 1.00 23.21 5 LEU A O 12
ATOM 5761 N N . GLY A 1 6 ? 6.608 -13.892 3.477 1.00 22.51 6 GLY A N 12
ATOM 5762 C CA . GLY A 1 6 ? 8.015 -14.244 3.544 1.00 13.23 6 GLY A CA 12
ATOM 5763 C C . GLY A 1 6 ? 8.273 -15.682 3.141 1.00 31.02 6 GLY A C 12
ATOM 5764 O O . GLY A 1 6 ? 7.525 -16.256 2.350 1.00 71.51 6 GLY A O 12
ATOM 5768 N N . PHE A 1 7 ? 9.336 -16.266 3.685 1.00 12.51 7 PHE A N 12
ATOM 5769 C CA . PHE A 1 7 ? 9.693 -17.645 3.375 1.00 33.14 7 PHE A CA 12
ATOM 5770 C C . PHE A 1 7 ? 8.949 -18.617 4.287 1.00 52.03 7 PHE A C 12
ATOM 5771 O O . PHE A 1 7 ? 8.612 -18.284 5.423 1.00 75.32 7 PHE A O 12
ATOM 5788 N N . TRP A 1 8 ? 8.696 -19.818 3.780 1.00 64.14 8 TRP A N 12
ATOM 5789 C CA . TRP A 1 8 ? 7.992 -20.839 4.547 1.00 12.21 8 TRP A CA 12
ATOM 5790 C C . TRP A 1 8 ? 6.685 -20.291 5.111 1.00 45.10 8 TRP A C 12
ATOM 5791 O O . TRP A 1 8 ? 6.261 -20.673 6.202 1.00 50.35 8 TRP A O 12
ATOM 5812 N N . SER A 1 9 ? 6.052 -19.394 4.361 1.00 21.44 9 SER A N 12
ATOM 5813 C CA . SER A 1 9 ? 4.795 -18.791 4.789 1.00 22.42 9 SER A CA 12
ATOM 5814 C C . SER A 1 9 ? 3.612 -19.440 4.077 1.00 13.33 9 SER A C 12
ATOM 5815 O O . SER A 1 9 ? 3.544 -19.453 2.849 1.00 70.23 9 SER A O 12
ATOM 5823 N N . ALA A 1 10 ? 2.681 -19.976 4.859 1.00 32.53 10 ALA A N 12
ATOM 5824 C CA . ALA A 1 10 ? 1.499 -20.625 4.305 1.00 13.22 10 ALA A CA 12
ATOM 5825 C C . ALA A 1 10 ? 0.800 -19.722 3.294 1.00 3.22 10 ALA A C 12
ATOM 5826 O O . ALA A 1 10 ? 0.624 -18.527 3.532 1.00 53.51 10 ALA A O 12
ATOM 5833 N N . CYS A 1 11 ? 0.405 -20.300 2.165 1.00 64.20 11 CYS A N 12
ATOM 5834 C CA . CYS A 1 11 ? -0.273 -19.548 1.116 1.00 2.14 11 CYS A CA 12
ATOM 5835 C C . CYS A 1 11 ? -1.213 -20.449 0.321 1.00 20.44 11 CYS A C 12
ATOM 5836 O O . CYS A 1 11 ? -1.387 -21.623 0.647 1.00 44.01 11 CYS A O 12
ATOM 5843 N N . ASN A 1 12 ? -1.817 -19.891 -0.723 1.00 24.31 12 ASN A N 12
ATOM 5844 C CA . ASN A 1 12 ? -2.739 -20.644 -1.565 1.00 34.24 12 ASN A CA 12
ATOM 5845 C C . ASN A 1 12 ? -2.122 -20.927 -2.931 1.00 21.33 12 ASN A C 12
ATOM 5846 O O . ASN A 1 12 ? -1.441 -20.086 -3.518 1.00 73.33 12 ASN A O 12
ATOM 5857 N N . PRO A 1 13 ? -2.365 -22.140 -3.450 1.00 25.12 13 PRO A N 12
ATOM 5858 C CA . PRO A 1 13 ? -1.843 -22.562 -4.753 1.00 64.10 13 PRO A CA 12
ATOM 5859 C C . PRO A 1 13 ? -2.508 -21.826 -5.910 1.00 55.43 13 PRO A C 12
ATOM 5860 O O . PRO A 1 13 ? -1.966 -21.761 -7.014 1.00 24.15 13 PRO A O 12
ATOM 5871 N N . LYS A 1 14 ? -3.688 -21.271 -5.652 1.00 42.40 14 LYS A N 12
ATOM 5872 C CA . LYS A 1 14 ? -4.428 -20.536 -6.671 1.00 71.53 14 LYS A CA 12
ATOM 5873 C C . LYS A 1 14 ? -4.126 -19.043 -6.594 1.00 23.42 14 LYS A C 12
ATOM 5874 O O . LYS A 1 14 ? -4.354 -18.304 -7.550 1.00 74.11 14 LYS A O 12
ATOM 5893 N N . ASN A 1 15 ? -3.609 -18.607 -5.449 1.00 70.55 15 ASN A N 12
ATOM 5894 C CA . ASN A 1 15 ? -3.274 -17.202 -5.248 1.00 73.32 15 ASN A CA 12
ATOM 5895 C C . ASN A 1 15 ? -1.968 -17.060 -4.474 1.00 4.12 15 ASN A C 12
ATOM 5896 O O . ASN A 1 15 ? -1.970 -16.936 -3.249 1.00 33.21 15 ASN A O 12
ATOM 5907 N N . ASP A 1 16 ? -0.853 -17.078 -5.197 1.00 12.24 16 ASP A N 12
ATOM 5908 C CA . ASP A 1 16 ? 0.461 -16.949 -4.578 1.00 43.13 16 ASP A CA 12
ATOM 5909 C C . ASP A 1 16 ? 0.747 -15.497 -4.205 1.00 75.45 16 ASP A C 12
ATOM 5910 O O . ASP A 1 16 ? 0.930 -14.646 -5.076 1.00 13.14 16 ASP A O 12
ATOM 5919 N N . LYS A 1 17 ? 0.782 -15.222 -2.906 1.00 52.42 17 LYS A N 12
ATOM 5920 C CA . LYS A 1 17 ? 1.045 -13.874 -2.416 1.00 54.35 17 LYS A CA 12
ATOM 5921 C C . LYS A 1 17 ? 2.404 -13.800 -1.729 1.00 22.12 17 LYS A C 12
ATOM 5922 O O . LYS A 1 17 ? 2.611 -12.990 -0.824 1.00 71.35 17 LYS A O 12
ATOM 5941 N N . CYS A 1 18 ? 3.329 -14.649 -2.164 1.00 31.31 18 CYS A N 12
ATOM 5942 C CA . CYS A 1 18 ? 4.669 -14.680 -1.592 1.00 24.35 18 CYS A CA 12
ATOM 5943 C C . CYS A 1 18 ? 5.519 -13.535 -2.134 1.00 1.41 18 CYS A C 12
ATOM 5944 O O . CYS A 1 18 ? 5.140 -12.868 -3.097 1.00 51.31 18 CYS A O 12
ATOM 5951 N N . CYS A 1 19 ? 6.670 -13.312 -1.509 1.00 4.01 19 CYS A N 12
ATOM 5952 C CA . CYS A 1 19 ? 7.575 -12.248 -1.927 1.00 52.21 19 CYS A CA 12
ATOM 5953 C C . CYS A 1 19 ? 8.939 -12.813 -2.313 1.00 74.40 19 CYS A C 12
ATOM 5954 O O . CYS A 1 19 ? 9.133 -14.028 -2.342 1.00 34.25 19 CYS A O 12
ATOM 5961 N N . ALA A 1 20 ? 9.880 -11.923 -2.609 1.00 31.11 20 ALA A N 12
ATOM 5962 C CA . ALA A 1 20 ? 11.226 -12.333 -2.991 1.00 13.44 20 ALA A CA 12
ATOM 5963 C C . ALA A 1 20 ? 11.190 -13.333 -4.141 1.00 34.01 20 ALA A C 12
ATOM 5964 O O . ALA A 1 20 ? 12.079 -14.173 -4.274 1.00 11.43 20 ALA A O 12
ATOM 5971 N N . ASN A 1 21 ? 10.155 -13.238 -4.970 1.00 10.42 21 ASN A N 12
ATOM 5972 C CA . ASN A 1 21 ? 10.003 -14.136 -6.109 1.00 14.24 21 ASN A CA 12
ATOM 5973 C C . ASN A 1 21 ? 9.855 -15.582 -5.645 1.00 53.20 21 ASN A C 12
ATOM 5974 O O . ASN A 1 21 ? 10.251 -16.514 -6.346 1.00 55.14 21 ASN A O 12
ATOM 5985 N N . LEU A 1 22 ? 9.282 -15.762 -4.460 1.00 10.50 22 LEU A N 12
ATOM 5986 C CA . LEU A 1 22 ? 9.080 -17.094 -3.902 1.00 24.21 22 LEU A CA 12
ATOM 5987 C C . LEU A 1 22 ? 8.028 -17.863 -4.694 1.00 61.14 22 LEU A C 12
ATOM 5988 O O . LEU A 1 22 ? 7.468 -17.350 -5.664 1.00 24.43 22 LEU A O 12
ATOM 6004 N N . VAL A 1 23 ? 7.762 -19.096 -4.274 1.00 51.23 23 VAL A N 12
ATOM 6005 C CA . VAL A 1 23 ? 6.774 -19.935 -4.942 1.00 41.45 23 VAL A CA 12
ATOM 6006 C C . VAL A 1 23 ? 5.854 -20.611 -3.932 1.00 51.25 23 VAL A C 12
ATOM 6007 O O . VAL A 1 23 ? 6.285 -21.001 -2.847 1.00 62.11 23 VAL A O 12
ATOM 6020 N N . CYS A 1 24 ? 4.583 -20.747 -4.297 1.00 23.23 24 CYS A N 12
ATOM 6021 C CA . CYS A 1 24 ? 3.600 -21.376 -3.423 1.00 62.52 24 CYS A CA 12
ATOM 6022 C C . CYS A 1 24 ? 3.409 -22.846 -3.789 1.00 51.51 24 CYS A C 12
ATOM 6023 O O . CYS A 1 24 ? 2.656 -23.175 -4.706 1.00 12.35 24 CYS A O 12
ATOM 6030 N N . SER A 1 25 ? 4.096 -23.724 -3.066 1.00 32.10 25 SER A N 12
ATOM 6031 C CA . SER A 1 25 ? 4.005 -25.158 -3.316 1.00 53.22 25 SER A CA 12
ATOM 6032 C C . SER A 1 25 ? 2.575 -25.653 -3.123 1.00 74.03 25 SER A C 12
ATOM 6033 O O . SER A 1 25 ? 1.999 -25.517 -2.044 1.00 22.23 25 SER A O 12
ATOM 6041 N N . SER A 1 26 ? 2.007 -26.228 -4.179 1.00 32.13 26 SER A N 12
ATOM 6042 C CA . SER A 1 26 ? 0.643 -26.741 -4.128 1.00 54.32 26 SER A CA 12
ATOM 6043 C C . SER A 1 26 ? 0.554 -27.959 -3.214 1.00 74.12 26 SER A C 12
ATOM 6044 O O . SER A 1 26 ? -0.538 -28.415 -2.871 1.00 44.51 26 SER A O 12
ATOM 6052 N N . LYS A 1 27 ? 1.710 -28.483 -2.823 1.00 43.00 27 LYS A N 12
ATOM 6053 C CA . LYS A 1 27 ? 1.766 -29.648 -1.948 1.00 2.22 27 LYS A CA 12
ATOM 6054 C C . LYS A 1 27 ? 1.867 -29.225 -0.486 1.00 23.54 27 LYS A C 12
ATOM 6055 O O . LYS A 1 27 ? 0.957 -29.471 0.306 1.00 32.13 27 LYS A O 12
ATOM 6074 N N . HIS A 1 28 ? 2.979 -28.588 -0.134 1.00 43.31 28 HIS A N 12
ATOM 6075 C CA . HIS A 1 28 ? 3.198 -28.129 1.233 1.00 32.12 28 HIS A CA 12
ATOM 6076 C C . HIS A 1 28 ? 2.326 -26.917 1.546 1.00 52.34 28 HIS A C 12
ATOM 6077 O O . HIS A 1 28 ? 2.105 -26.580 2.709 1.00 24.22 28 HIS A O 12
ATOM 6091 N N . LYS A 1 29 ? 1.833 -26.263 0.499 1.00 74.40 29 LYS A N 12
ATOM 6092 C CA . LYS A 1 29 ? 0.984 -25.089 0.660 1.00 3.52 29 LYS A CA 12
ATOM 6093 C C . LYS A 1 29 ? 1.703 -24.003 1.455 1.00 21.32 29 LYS A C 12
ATOM 6094 O O . LYS A 1 29 ? 1.239 -23.589 2.517 1.00 0.24 29 LYS A O 12
ATOM 6113 N N . TRP A 1 30 ? 2.836 -23.547 0.934 1.00 40.13 30 TRP A N 12
ATOM 6114 C CA . TRP A 1 30 ? 3.618 -22.508 1.595 1.00 32.21 30 TRP A CA 12
ATOM 6115 C C . TRP A 1 30 ? 4.562 -21.828 0.610 1.00 1.44 30 TRP A C 12
ATOM 6116 O O . TRP A 1 30 ? 4.743 -22.294 -0.515 1.00 11.40 30 TRP A O 12
ATOM 6137 N N . CYS A 1 31 ? 5.163 -20.723 1.040 1.00 14.03 31 CYS A N 12
ATOM 6138 C CA . CYS A 1 31 ? 6.089 -19.978 0.196 1.00 13.45 31 CYS A CA 12
ATOM 6139 C C . CYS A 1 31 ? 7.495 -20.564 0.282 1.00 1.35 31 CYS A C 12
ATOM 6140 O O . CYS A 1 31 ? 8.303 -20.148 1.113 1.00 25.30 31 CYS A O 12
ATOM 6147 N N . LYS A 1 32 ? 7.780 -21.532 -0.582 1.00 4.50 32 LYS A N 12
ATOM 6148 C CA . LYS A 1 32 ? 9.089 -22.175 -0.607 1.00 14.15 32 LYS A CA 12
ATOM 6149 C C . LYS A 1 32 ? 9.929 -21.654 -1.768 1.00 24.12 32 LYS A C 12
ATOM 6150 O O . LYS A 1 32 ? 9.489 -20.794 -2.529 1.00 10.22 32 LYS A O 12
ATOM 6169 N N . GLY A 1 33 ? 11.142 -22.183 -1.898 1.00 44.04 33 GLY A N 12
ATOM 6170 C CA . GLY A 1 33 ? 12.025 -21.760 -2.970 1.00 54.13 33 GLY A CA 12
ATOM 6171 C C . GLY A 1 33 ? 11.893 -22.628 -4.206 1.00 23.01 33 GLY A C 12
ATOM 6172 O O . GLY A 1 33 ? 12.057 -23.846 -4.139 1.00 25.44 33 GLY A O 12
ATOM 6176 N N . LYS A 1 34 ? 11.595 -22.001 -5.339 1.00 13.14 34 LYS A N 12
ATOM 6177 C CA . LYS A 1 34 ? 11.441 -22.723 -6.596 1.00 35.11 34 LYS A CA 12
ATOM 6178 C C . LYS A 1 34 ? 12.740 -23.420 -6.986 1.00 31.54 34 LYS A C 12
ATOM 6179 O O . LYS A 1 34 ? 13.742 -22.768 -7.283 1.00 33.24 34 LYS A O 12
ATOM 6198 N N . LEU A 1 35 ? 12.717 -24.749 -6.984 1.00 55.31 35 LEU A N 12
ATOM 6199 C CA . LEU A 1 35 ? 13.893 -25.535 -7.339 1.00 72.03 35 LEU A CA 12
ATOM 6200 C C . LEU A 1 35 ? 14.187 -25.431 -8.832 1.00 50.33 35 LEU A C 12
ATOM 6201 O O . LEU A 1 35 ? 13.273 -25.432 -9.657 1.00 2.20 35 LEU A O 12
ATOM 6217 N N . GLY A 1 1 ? 3.583 -0.355 2.236 1.00 32.23 1 GLY A N 13
ATOM 6218 C CA . GLY A 1 1 ? 4.265 -0.220 0.963 1.00 71.35 1 GLY A CA 13
ATOM 6219 C C . GLY A 1 1 ? 3.855 -1.290 -0.031 1.00 2.43 1 GLY A C 13
ATOM 6220 O O . GLY A 1 1 ? 3.379 -0.982 -1.122 1.00 71.14 1 GLY A O 13
ATOM 6224 N N . ASN A 1 2 ? 4.042 -2.550 0.348 1.00 3.21 2 ASN A N 13
ATOM 6225 C CA . ASN A 1 2 ? 3.691 -3.669 -0.519 1.00 14.32 2 ASN A CA 13
ATOM 6226 C C . ASN A 1 2 ? 2.881 -4.713 0.243 1.00 73.40 2 ASN A C 13
ATOM 6227 O O . ASN A 1 2 ? 2.679 -4.597 1.452 1.00 52.22 2 ASN A O 13
ATOM 6238 N N . ASP A 1 3 ? 2.420 -5.734 -0.472 1.00 42.43 3 ASP A N 13
ATOM 6239 C CA . ASP A 1 3 ? 1.634 -6.801 0.136 1.00 53.51 3 ASP A CA 13
ATOM 6240 C C . ASP A 1 3 ? 2.113 -8.168 -0.341 1.00 35.20 3 ASP A C 13
ATOM 6241 O O . ASP A 1 3 ? 1.880 -8.554 -1.487 1.00 21.41 3 ASP A O 13
ATOM 6250 N N . CYS A 1 4 ? 2.783 -8.897 0.545 1.00 3.51 4 CYS A N 13
ATOM 6251 C CA . CYS A 1 4 ? 3.297 -10.221 0.216 1.00 51.55 4 CYS A CA 13
ATOM 6252 C C . CYS A 1 4 ? 3.646 -10.999 1.481 1.00 42.13 4 CYS A C 13
ATOM 6253 O O . CYS A 1 4 ? 3.541 -10.478 2.592 1.00 23.42 4 CYS A O 13
ATOM 6260 N N . LEU A 1 5 ? 4.062 -12.248 1.304 1.00 60.20 5 LEU A N 13
ATOM 6261 C CA . LEU A 1 5 ? 4.428 -13.099 2.431 1.00 74.52 5 LEU A CA 13
ATOM 6262 C C . LEU A 1 5 ? 5.920 -13.413 2.414 1.00 22.43 5 LEU A C 13
ATOM 6263 O O . LEU A 1 5 ? 6.595 -13.216 1.405 1.00 5.52 5 LEU A O 13
ATOM 6279 N N . GLY A 1 6 ? 6.429 -13.906 3.540 1.00 72.23 6 GLY A N 13
ATOM 6280 C CA . GLY A 1 6 ? 7.838 -14.242 3.633 1.00 54.24 6 GLY A CA 13
ATOM 6281 C C . GLY A 1 6 ? 8.120 -15.675 3.229 1.00 60.24 6 GLY A C 13
ATOM 6282 O O . GLY A 1 6 ? 7.389 -16.257 2.427 1.00 65.34 6 GLY A O 13
ATOM 6286 N N . PHE A 1 7 ? 9.184 -16.246 3.784 1.00 60.03 7 PHE A N 13
ATOM 6287 C CA . PHE A 1 7 ? 9.563 -17.620 3.474 1.00 2.24 7 PHE A CA 13
ATOM 6288 C C . PHE A 1 7 ? 8.817 -18.605 4.369 1.00 15.43 7 PHE A C 13
ATOM 6289 O O . PHE A 1 7 ? 8.457 -18.281 5.501 1.00 32.13 7 PHE A O 13
ATOM 6306 N N . TRP A 1 8 ? 8.587 -19.806 3.853 1.00 20.51 8 TRP A N 13
ATOM 6307 C CA . TRP A 1 8 ? 7.883 -20.839 4.605 1.00 75.13 8 TRP A CA 13
ATOM 6308 C C . TRP A 1 8 ? 6.558 -20.311 5.145 1.00 22.12 8 TRP A C 13
ATOM 6309 O O . TRP A 1 8 ? 6.105 -20.722 6.214 1.00 44.24 8 TRP A O 13
ATOM 6330 N N . SER A 1 9 ? 5.941 -19.399 4.401 1.00 65.05 9 SER A N 13
ATOM 6331 C CA . SER A 1 9 ? 4.670 -18.812 4.808 1.00 60.54 9 SER A CA 13
ATOM 6332 C C . SER A 1 9 ? 3.508 -19.469 4.070 1.00 74.54 9 SER A C 13
ATOM 6333 O O . SER A 1 9 ? 3.468 -19.485 2.840 1.00 42.23 9 SER A O 13
ATOM 6341 N N . ALA A 1 10 ? 2.563 -20.012 4.831 1.00 55.34 10 ALA A N 13
ATOM 6342 C CA . ALA A 1 10 ? 1.398 -20.669 4.250 1.00 11.44 10 ALA A CA 13
ATOM 6343 C C . ALA A 1 10 ? 0.717 -19.772 3.222 1.00 1.51 10 ALA A C 13
ATOM 6344 O O . ALA A 1 10 ? 0.552 -18.571 3.443 1.00 60.35 10 ALA A O 13
ATOM 6351 N N . CYS A 1 11 ? 0.324 -20.361 2.098 1.00 42.33 11 CYS A N 13
ATOM 6352 C CA . CYS A 1 11 ? -0.338 -19.615 1.034 1.00 22.11 11 CYS A CA 13
ATOM 6353 C C . CYS A 1 11 ? -1.255 -20.525 0.222 1.00 13.30 11 CYS A C 13
ATOM 6354 O O . CYS A 1 11 ? -1.430 -21.698 0.548 1.00 12.23 11 CYS A O 13
ATOM 6361 N N . ASN A 1 12 ? -1.838 -19.974 -0.838 1.00 14.23 12 ASN A N 13
ATOM 6362 C CA . ASN A 1 12 ? -2.738 -20.735 -1.697 1.00 13.22 12 ASN A CA 13
ATOM 6363 C C . ASN A 1 12 ? -2.095 -21.007 -3.053 1.00 51.42 12 ASN A C 13
ATOM 6364 O O . ASN A 1 12 ? -1.415 -20.156 -3.627 1.00 53.35 12 ASN A O 13
ATOM 6375 N N . PRO A 1 13 ? -2.314 -22.221 -3.579 1.00 51.23 13 PRO A N 13
ATOM 6376 C CA . PRO A 1 13 ? -1.766 -22.633 -4.875 1.00 3.12 13 PRO A CA 13
ATOM 6377 C C . PRO A 1 13 ? -2.422 -21.902 -6.041 1.00 44.50 13 PRO A C 13
ATOM 6378 O O . PRO A 1 13 ? -1.870 -21.843 -7.140 1.00 70.22 13 PRO A O 13
ATOM 6389 N N . LYS A 1 14 ? -3.602 -21.344 -5.795 1.00 12.22 14 LYS A N 13
ATOM 6390 C CA . LYS A 1 14 ? -4.334 -20.614 -6.824 1.00 24.04 14 LYS A CA 13
ATOM 6391 C C . LYS A 1 14 ? -4.051 -19.118 -6.734 1.00 50.31 14 LYS A C 13
ATOM 6392 O O . LYS A 1 14 ? -4.275 -18.376 -7.690 1.00 24.30 14 LYS A O 13
ATOM 6411 N N . ASN A 1 15 ? -3.557 -18.681 -5.580 1.00 70.40 15 ASN A N 13
ATOM 6412 C CA . ASN A 1 15 ? -3.243 -17.273 -5.367 1.00 21.23 15 ASN A CA 13
ATOM 6413 C C . ASN A 1 15 ? -1.951 -17.119 -4.569 1.00 54.33 15 ASN A C 13
ATOM 6414 O O . ASN A 1 15 ? -1.977 -17.002 -3.344 1.00 24.01 15 ASN A O 13
ATOM 6425 N N . ASP A 1 16 ? -0.825 -17.118 -5.273 1.00 22.30 16 ASP A N 13
ATOM 6426 C CA . ASP A 1 16 ? 0.477 -16.976 -4.632 1.00 22.34 16 ASP A CA 13
ATOM 6427 C C . ASP A 1 16 ? 0.741 -15.522 -4.254 1.00 21.14 16 ASP A C 13
ATOM 6428 O O . ASP A 1 16 ? 0.931 -14.668 -5.120 1.00 75.43 16 ASP A O 13
ATOM 6437 N N . LYS A 1 17 ? 0.751 -15.247 -2.954 1.00 1.42 17 LYS A N 13
ATOM 6438 C CA . LYS A 1 17 ? 0.992 -13.896 -2.459 1.00 73.24 17 LYS A CA 13
ATOM 6439 C C . LYS A 1 17 ? 2.339 -13.809 -1.749 1.00 51.33 17 LYS A C 13
ATOM 6440 O O . LYS A 1 17 ? 2.527 -12.987 -0.852 1.00 11.22 17 LYS A O 13
ATOM 6459 N N . CYS A 1 18 ? 3.274 -14.660 -2.158 1.00 1.25 18 CYS A N 13
ATOM 6460 C CA . CYS A 1 18 ? 4.604 -14.678 -1.562 1.00 25.44 18 CYS A CA 13
ATOM 6461 C C . CYS A 1 18 ? 5.452 -13.523 -2.087 1.00 30.30 18 CYS A C 13
ATOM 6462 O O . CYS A 1 18 ? 5.082 -12.857 -3.055 1.00 24.34 18 CYS A O 13
ATOM 6469 N N . CYS A 1 19 ? 6.591 -13.291 -1.443 1.00 33.54 19 CYS A N 13
ATOM 6470 C CA . CYS A 1 19 ? 7.492 -12.218 -1.843 1.00 53.41 19 CYS A CA 13
ATOM 6471 C C . CYS A 1 19 ? 8.867 -12.769 -2.209 1.00 33.22 19 CYS A C 13
ATOM 6472 O O . CYS A 1 19 ? 9.073 -13.982 -2.238 1.00 34.14 19 CYS A O 13
ATOM 6479 N N . ALA A 1 20 ? 9.804 -11.869 -2.487 1.00 62.31 20 ALA A N 13
ATOM 6480 C CA . ALA A 1 20 ? 11.160 -12.265 -2.849 1.00 33.15 20 ALA A CA 13
ATOM 6481 C C . ALA A 1 20 ? 11.151 -13.261 -4.004 1.00 4.43 20 ALA A C 13
ATOM 6482 O O . ALA A 1 20 ? 12.054 -14.087 -4.130 1.00 10.15 20 ALA A O 13
ATOM 6489 N N . ASN A 1 21 ? 10.125 -13.176 -4.844 1.00 45.14 21 ASN A N 13
ATOM 6490 C CA . ASN A 1 21 ? 9.999 -14.071 -5.989 1.00 4.10 21 ASN A CA 13
ATOM 6491 C C . ASN A 1 21 ? 9.859 -15.520 -5.533 1.00 64.24 21 ASN A C 13
ATOM 6492 O O . ASN A 1 21 ? 10.278 -16.445 -6.231 1.00 24.12 21 ASN A O 13
ATOM 6503 N N . LEU A 1 22 ? 9.267 -15.711 -4.360 1.00 2.13 22 LEU A N 13
ATOM 6504 C CA . LEU A 1 22 ? 9.071 -17.048 -3.810 1.00 55.13 22 LEU A CA 13
ATOM 6505 C C . LEU A 1 22 ? 8.042 -17.826 -4.625 1.00 13.52 22 LEU A C 13
ATOM 6506 O O . LEU A 1 22 ? 7.496 -17.316 -5.604 1.00 20.41 22 LEU A O 13
ATOM 6522 N N . VAL A 1 23 ? 7.780 -19.062 -4.212 1.00 52.25 23 VAL A N 13
ATOM 6523 C CA . VAL A 1 23 ? 6.814 -19.909 -4.902 1.00 12.04 23 VAL A CA 13
ATOM 6524 C C . VAL A 1 23 ? 5.885 -20.602 -3.911 1.00 25.23 23 VAL A C 13
ATOM 6525 O O . VAL A 1 23 ? 6.304 -20.997 -2.822 1.00 44.11 23 VAL A O 13
ATOM 6538 N N . CYS A 1 24 ? 4.622 -20.748 -4.295 1.00 32.11 24 CYS A N 13
ATOM 6539 C CA . CYS A 1 24 ? 3.632 -21.394 -3.441 1.00 42.11 24 CYS A CA 13
ATOM 6540 C C . CYS A 1 24 ? 3.466 -22.864 -3.817 1.00 3.35 24 CYS A C 13
ATOM 6541 O O . CYS A 1 24 ? 2.732 -23.199 -4.746 1.00 41.41 24 CYS A O 13
ATOM 6548 N N . SER A 1 25 ? 4.153 -23.736 -3.087 1.00 25.45 25 SER A N 13
ATOM 6549 C CA . SER A 1 25 ? 4.086 -25.170 -3.344 1.00 55.04 25 SER A CA 13
ATOM 6550 C C . SER A 1 25 ? 2.659 -25.685 -3.179 1.00 52.44 25 SER A C 13
ATOM 6551 O O . SER A 1 25 ? 2.063 -25.562 -2.109 1.00 52.13 25 SER A O 13
ATOM 6559 N N . SER A 1 26 ? 2.117 -26.261 -4.247 1.00 61.25 26 SER A N 13
ATOM 6560 C CA . SER A 1 26 ? 0.759 -26.792 -4.224 1.00 11.44 26 SER A CA 13
ATOM 6561 C C . SER A 1 26 ? 0.670 -28.016 -3.317 1.00 54.34 26 SER A C 13
ATOM 6562 O O . SER A 1 26 ? -0.421 -28.487 -2.996 1.00 75.01 26 SER A O 13
ATOM 6570 N N . LYS A 1 27 ? 1.826 -28.527 -2.908 1.00 51.43 27 LYS A N 13
ATOM 6571 C CA . LYS A 1 27 ? 1.881 -29.695 -2.038 1.00 24.10 27 LYS A CA 13
ATOM 6572 C C . LYS A 1 27 ? 1.951 -29.279 -0.572 1.00 61.12 27 LYS A C 13
ATOM 6573 O O . LYS A 1 27 ? 1.030 -29.540 0.202 1.00 31.52 27 LYS A O 13
ATOM 6592 N N . HIS A 1 28 ? 3.048 -28.629 -0.198 1.00 4.13 28 HIS A N 13
ATOM 6593 C CA . HIS A 1 28 ? 3.237 -28.175 1.176 1.00 53.45 28 HIS A CA 13
ATOM 6594 C C . HIS A 1 28 ? 2.344 -26.975 1.478 1.00 0.12 28 HIS A C 13
ATOM 6595 O O . HIS A 1 28 ? 2.098 -26.647 2.639 1.00 25.33 28 HIS A O 13
ATOM 6609 N N . LYS A 1 29 ? 1.861 -26.322 0.426 1.00 24.41 29 LYS A N 13
ATOM 6610 C CA . LYS A 1 29 ? 0.995 -25.159 0.578 1.00 65.21 29 LYS A CA 13
ATOM 6611 C C . LYS A 1 29 ? 1.687 -24.068 1.390 1.00 72.53 29 LYS A C 13
ATOM 6612 O O . LYS A 1 29 ? 1.199 -23.664 2.445 1.00 21.22 29 LYS A O 13
ATOM 6631 N N . TRP A 1 30 ? 2.823 -23.596 0.890 1.00 31.10 30 TRP A N 13
ATOM 6632 C CA . TRP A 1 30 ? 3.580 -22.551 1.569 1.00 1.41 30 TRP A CA 13
ATOM 6633 C C . TRP A 1 30 ? 4.533 -21.854 0.604 1.00 70.32 30 TRP A C 13
ATOM 6634 O O . TRP A 1 30 ? 4.739 -22.313 -0.520 1.00 72.12 30 TRP A O 13
ATOM 6655 N N . CYS A 1 31 ? 5.113 -20.744 1.049 1.00 74.52 31 CYS A N 13
ATOM 6656 C CA . CYS A 1 31 ? 6.044 -19.984 0.224 1.00 21.23 31 CYS A CA 13
ATOM 6657 C C . CYS A 1 31 ? 7.456 -20.553 0.333 1.00 30.01 31 CYS A C 13
ATOM 6658 O O . CYS A 1 31 ? 8.244 -20.131 1.179 1.00 3.24 31 CYS A O 13
ATOM 6665 N N . LYS A 1 32 ? 7.769 -21.514 -0.530 1.00 13.14 32 LYS A N 13
ATOM 6666 C CA . LYS A 1 32 ? 9.085 -22.141 -0.533 1.00 41.12 32 LYS A CA 13
ATOM 6667 C C . LYS A 1 32 ? 9.940 -21.605 -1.677 1.00 73.15 32 LYS A C 13
ATOM 6668 O O . LYS A 1 32 ? 9.501 -20.750 -2.445 1.00 72.03 32 LYS A O 13
ATOM 6687 N N . GLY A 1 33 ? 11.163 -22.115 -1.786 1.00 71.30 33 GLY A N 13
ATOM 6688 C CA . GLY A 1 33 ? 12.059 -21.677 -2.840 1.00 54.12 33 GLY A CA 13
ATOM 6689 C C . GLY A 1 33 ? 11.961 -22.542 -4.081 1.00 23.31 33 GLY A C 13
ATOM 6690 O O . GLY A 1 33 ? 12.140 -23.759 -4.015 1.00 13.35 33 GLY A O 13
ATOM 6694 N N . LYS A 1 34 ? 11.676 -21.915 -5.217 1.00 31.11 34 LYS A N 13
ATOM 6695 C CA . LYS A 1 34 ? 11.554 -22.635 -6.479 1.00 42.22 34 LYS A CA 13
ATOM 6696 C C . LYS A 1 34 ? 12.918 -23.114 -6.966 1.00 20.22 34 LYS A C 13
ATOM 6697 O O . LYS A 1 34 ? 13.755 -22.314 -7.387 1.00 32.33 34 LYS A O 13
ATOM 6716 N N . LEU A 1 35 ? 13.135 -24.423 -6.907 1.00 23.41 35 LEU A N 13
ATOM 6717 C CA . LEU A 1 35 ? 14.398 -25.010 -7.343 1.00 52.14 35 LEU A CA 13
ATOM 6718 C C . LEU A 1 35 ? 14.755 -24.546 -8.752 1.00 25.22 35 LEU A C 13
ATOM 6719 O O . LEU A 1 35 ? 15.671 -23.745 -8.939 1.00 20.03 35 LEU A O 13
ATOM 6735 N N . GLY A 1 1 ? -0.288 -0.776 0.038 1.00 21.35 1 GLY A N 14
ATOM 6736 C CA . GLY A 1 1 ? 1.015 -0.840 -0.597 1.00 23.42 1 GLY A CA 14
ATOM 6737 C C . GLY A 1 1 ? 1.493 -2.265 -0.798 1.00 54.15 1 GLY A C 14
ATOM 6738 O O . GLY A 1 1 ? 0.686 -3.181 -0.950 1.00 72.11 1 GLY A O 14
ATOM 6742 N N . ASN A 1 2 ? 2.809 -2.452 -0.802 1.00 15.41 2 ASN A N 14
ATOM 6743 C CA . ASN A 1 2 ? 3.392 -3.775 -0.989 1.00 43.10 2 ASN A CA 14
ATOM 6744 C C . ASN A 1 2 ? 2.845 -4.761 0.038 1.00 32.12 2 ASN A C 14
ATOM 6745 O O . ASN A 1 2 ? 2.852 -4.490 1.239 1.00 35.11 2 ASN A O 14
ATOM 6756 N N . ASP A 1 3 ? 2.372 -5.906 -0.442 1.00 42.24 3 ASP A N 14
ATOM 6757 C CA . ASP A 1 3 ? 1.822 -6.934 0.434 1.00 44.14 3 ASP A CA 14
ATOM 6758 C C . ASP A 1 3 ? 2.217 -8.326 -0.048 1.00 64.41 3 ASP A C 14
ATOM 6759 O O . ASP A 1 3 ? 1.693 -8.822 -1.046 1.00 42.33 3 ASP A O 14
ATOM 6768 N N . CYS A 1 4 ? 3.146 -8.953 0.667 1.00 52.01 4 CYS A N 14
ATOM 6769 C CA . CYS A 1 4 ? 3.613 -10.288 0.313 1.00 41.35 4 CYS A CA 14
ATOM 6770 C C . CYS A 1 4 ? 3.977 -11.086 1.561 1.00 2.12 4 CYS A C 14
ATOM 6771 O O . CYS A 1 4 ? 3.892 -10.581 2.681 1.00 3.53 4 CYS A O 14
ATOM 6778 N N . LEU A 1 5 ? 4.383 -12.335 1.361 1.00 52.25 5 LEU A N 14
ATOM 6779 C CA . LEU A 1 5 ? 4.761 -13.204 2.470 1.00 74.05 5 LEU A CA 14
ATOM 6780 C C . LEU A 1 5 ? 6.240 -13.567 2.397 1.00 23.21 5 LEU A C 14
ATOM 6781 O O . LEU A 1 5 ? 6.876 -13.418 1.355 1.00 62.44 5 LEU A O 14
ATOM 6797 N N . GLY A 1 6 ? 6.782 -14.047 3.513 1.00 41.33 6 GLY A N 14
ATOM 6798 C CA . GLY A 1 6 ? 8.182 -14.426 3.554 1.00 43.03 6 GLY A CA 14
ATOM 6799 C C . GLY A 1 6 ? 8.406 -15.866 3.136 1.00 15.11 6 GLY A C 14
ATOM 6800 O O . GLY A 1 6 ? 7.638 -16.417 2.347 1.00 33.32 6 GLY A O 14
ATOM 6804 N N . PHE A 1 7 ? 9.461 -16.477 3.665 1.00 53.14 7 PHE A N 14
ATOM 6805 C CA . PHE A 1 7 ? 9.785 -17.861 3.340 1.00 74.11 7 PHE A CA 14
ATOM 6806 C C . PHE A 1 7 ? 9.040 -18.824 4.260 1.00 70.10 7 PHE A C 14
ATOM 6807 O O . PHE A 1 7 ? 8.731 -18.492 5.404 1.00 23.04 7 PHE A O 14
ATOM 6824 N N . TRP A 1 8 ? 8.755 -20.017 3.751 1.00 33.11 8 TRP A N 14
ATOM 6825 C CA . TRP A 1 8 ? 8.046 -21.029 4.526 1.00 14.13 8 TRP A CA 14
ATOM 6826 C C . TRP A 1 8 ? 6.755 -20.463 5.109 1.00 5.21 8 TRP A C 14
ATOM 6827 O O . TRP A 1 8 ? 6.319 -20.869 6.186 1.00 62.40 8 TRP A O 14
ATOM 6848 N N . SER A 1 9 ? 6.149 -19.523 4.391 1.00 1.11 9 SER A N 14
ATOM 6849 C CA . SER A 1 9 ? 4.910 -18.899 4.840 1.00 50.43 9 SER A CA 14
ATOM 6850 C C . SER A 1 9 ? 3.704 -19.525 4.146 1.00 0.10 9 SER A C 14
ATOM 6851 O O . SER A 1 9 ? 3.614 -19.530 2.919 1.00 72.42 9 SER A O 14
ATOM 6859 N N . ALA A 1 10 ? 2.779 -20.052 4.942 1.00 44.01 10 ALA A N 14
ATOM 6860 C CA . ALA A 1 10 ? 1.578 -20.679 4.406 1.00 33.20 10 ALA A CA 14
ATOM 6861 C C . ALA A 1 10 ? 0.876 -19.761 3.412 1.00 51.35 10 ALA A C 14
ATOM 6862 O O . ALA A 1 10 ? 0.741 -18.560 3.648 1.00 14.13 10 ALA A O 14
ATOM 6869 N N . CYS A 1 11 ? 0.431 -20.332 2.297 1.00 23.33 11 CYS A N 14
ATOM 6870 C CA . CYS A 1 11 ? -0.256 -19.565 1.265 1.00 21.24 11 CYS A CA 14
ATOM 6871 C C . CYS A 1 11 ? -1.230 -20.447 0.490 1.00 35.33 11 CYS A C 14
ATOM 6872 O O . CYS A 1 11 ? -1.418 -21.619 0.817 1.00 45.55 11 CYS A O 14
ATOM 6879 N N . ASN A 1 12 ? -1.848 -19.875 -0.538 1.00 33.00 12 ASN A N 14
ATOM 6880 C CA . ASN A 1 12 ? -2.804 -20.609 -1.360 1.00 0.41 12 ASN A CA 14
ATOM 6881 C C . ASN A 1 12 ? -2.220 -20.907 -2.737 1.00 72.15 12 ASN A C 14
ATOM 6882 O O . ASN A 1 12 ? -1.534 -20.081 -3.341 1.00 35.53 12 ASN A O 14
ATOM 6893 N N . PRO A 1 13 ? -2.498 -22.116 -3.249 1.00 11.34 13 PRO A N 14
ATOM 6894 C CA . PRO A 1 13 ? -2.011 -22.551 -4.561 1.00 74.01 13 PRO A CA 14
ATOM 6895 C C . PRO A 1 13 ? -2.685 -21.803 -5.706 1.00 73.35 13 PRO A C 14
ATOM 6896 O O . PRO A 1 13 ? -2.177 -21.774 -6.827 1.00 62.54 13 PRO A O 14
ATOM 6907 N N . LYS A 1 14 ? -3.833 -21.198 -5.418 1.00 64.51 14 LYS A N 14
ATOM 6908 C CA . LYS A 1 14 ? -4.576 -20.448 -6.423 1.00 75.41 14 LYS A CA 14
ATOM 6909 C C . LYS A 1 14 ? -4.245 -18.961 -6.348 1.00 21.40 14 LYS A C 14
ATOM 6910 O O . LYS A 1 14 ? -4.484 -18.214 -7.295 1.00 72.15 14 LYS A O 14
ATOM 6929 N N . ASN A 1 15 ? -3.692 -18.540 -5.216 1.00 4.54 15 ASN A N 14
ATOM 6930 C CA . ASN A 1 15 ? -3.326 -17.142 -5.018 1.00 13.52 15 ASN A CA 14
ATOM 6931 C C . ASN A 1 15 ? -2.000 -17.026 -4.272 1.00 73.00 15 ASN A C 14
ATOM 6932 O O . ASN A 1 15 ? -1.973 -16.917 -3.046 1.00 54.20 15 ASN A O 14
ATOM 6943 N N . ASP A 1 16 ? -0.903 -17.050 -5.020 1.00 70.44 16 ASP A N 14
ATOM 6944 C CA . ASP A 1 16 ? 0.427 -16.947 -4.431 1.00 52.30 16 ASP A CA 14
ATOM 6945 C C . ASP A 1 16 ? 0.747 -15.501 -4.064 1.00 22.25 16 ASP A C 14
ATOM 6946 O O . ASP A 1 16 ? 0.927 -14.652 -4.937 1.00 31.21 16 ASP A O 14
ATOM 6955 N N . LYS A 1 17 ? 0.816 -15.228 -2.765 1.00 41.41 17 LYS A N 14
ATOM 6956 C CA . LYS A 1 17 ? 1.115 -13.885 -2.280 1.00 73.34 17 LYS A CA 14
ATOM 6957 C C . LYS A 1 17 ? 2.486 -13.840 -1.614 1.00 31.13 17 LYS A C 14
ATOM 6958 O O . LYS A 1 17 ? 2.724 -13.033 -0.715 1.00 21.14 17 LYS A O 14
ATOM 6977 N N . CYS A 1 18 ? 3.385 -14.710 -2.061 1.00 21.44 18 CYS A N 14
ATOM 6978 C CA . CYS A 1 18 ? 4.733 -14.770 -1.509 1.00 1.44 18 CYS A CA 14
ATOM 6979 C C . CYS A 1 18 ? 5.596 -13.637 -2.058 1.00 60.31 18 CYS A C 14
ATOM 6980 O O . CYS A 1 18 ? 5.215 -12.958 -3.012 1.00 12.24 18 CYS A O 14
ATOM 6987 N N . CYS A 1 19 ? 6.761 -13.440 -1.450 1.00 60.30 19 CYS A N 14
ATOM 6988 C CA . CYS A 1 19 ? 7.679 -12.391 -1.877 1.00 21.33 19 CYS A CA 14
ATOM 6989 C C . CYS A 1 19 ? 9.022 -12.982 -2.296 1.00 44.51 19 CYS A C 14
ATOM 6990 O O . CYS A 1 19 ? 9.190 -14.200 -2.339 1.00 43.22 19 CYS A O 14
ATOM 6997 N N . ALA A 1 20 ? 9.976 -12.108 -2.604 1.00 32.40 20 ALA A N 14
ATOM 6998 C CA . ALA A 1 20 ? 11.304 -12.542 -3.018 1.00 25.25 20 ALA A CA 14
ATOM 6999 C C . ALA A 1 20 ? 11.223 -13.532 -4.174 1.00 63.53 20 ALA A C 14
ATOM 7000 O O . ALA A 1 20 ? 12.094 -14.386 -4.335 1.00 22.31 20 ALA A O 14
ATOM 7007 N N . ASN A 1 21 ? 10.171 -13.412 -4.977 1.00 60.33 21 ASN A N 14
ATOM 7008 C CA . ASN A 1 21 ? 9.976 -14.298 -6.119 1.00 72.51 21 ASN A CA 14
ATOM 7009 C C . ASN A 1 21 ? 9.811 -15.745 -5.663 1.00 72.01 21 ASN A C 14
ATOM 7010 O O . ASN A 1 21 ? 10.177 -16.679 -6.378 1.00 53.34 21 ASN A O 14
ATOM 7021 N N . LEU A 1 22 ? 9.257 -15.923 -4.469 1.00 24.43 22 LEU A N 14
ATOM 7022 C CA . LEU A 1 22 ? 9.043 -17.256 -3.916 1.00 74.43 22 LEU A CA 14
ATOM 7023 C C . LEU A 1 22 ? 7.962 -18.001 -4.694 1.00 40.42 22 LEU A C 14
ATOM 7024 O O . LEU A 1 22 ? 7.395 -17.472 -5.650 1.00 53.42 22 LEU A O 14
ATOM 7040 N N . VAL A 1 23 ? 7.680 -19.231 -4.277 1.00 3.34 23 VAL A N 14
ATOM 7041 C CA . VAL A 1 23 ? 6.665 -20.047 -4.932 1.00 2.22 23 VAL A CA 14
ATOM 7042 C C . VAL A 1 23 ? 5.753 -20.715 -3.909 1.00 40.01 23 VAL A C 14
ATOM 7043 O O . VAL A 1 23 ? 6.199 -21.123 -2.836 1.00 72.44 23 VAL A O 14
ATOM 7056 N N . CYS A 1 24 ? 4.473 -20.824 -4.248 1.00 51.14 24 CYS A N 14
ATOM 7057 C CA . CYS A 1 24 ? 3.496 -21.443 -3.361 1.00 0.34 24 CYS A CA 14
ATOM 7058 C C . CYS A 1 24 ? 3.273 -22.906 -3.732 1.00 41.23 24 CYS A C 14
ATOM 7059 O O . CYS A 1 24 ? 2.499 -23.216 -4.637 1.00 74.13 24 CYS A O 14
ATOM 7066 N N . SER A 1 25 ? 3.958 -23.801 -3.027 1.00 54.30 25 SER A N 14
ATOM 7067 C CA . SER A 1 25 ? 3.838 -25.231 -3.285 1.00 14.03 25 SER A CA 14
ATOM 7068 C C . SER A 1 25 ? 2.403 -25.703 -3.068 1.00 61.45 25 SER A C 14
ATOM 7069 O O . SER A 1 25 ? 1.850 -25.565 -1.977 1.00 61.14 25 SER A O 14
ATOM 7077 N N . SER A 1 26 ? 1.806 -26.262 -4.117 1.00 3.23 26 SER A N 14
ATOM 7078 C CA . SER A 1 26 ? 0.435 -26.752 -4.044 1.00 52.31 26 SER A CA 14
ATOM 7079 C C . SER A 1 26 ? 0.342 -27.975 -3.137 1.00 1.34 26 SER A C 14
ATOM 7080 O O . SER A 1 26 ? -0.750 -28.415 -2.778 1.00 32.41 26 SER A O 14
ATOM 7088 N N . LYS A 1 27 ? 1.497 -28.519 -2.768 1.00 72.14 27 LYS A N 14
ATOM 7089 C CA . LYS A 1 27 ? 1.549 -29.691 -1.902 1.00 2.52 27 LYS A CA 14
ATOM 7090 C C . LYS A 1 27 ? 1.682 -29.280 -0.439 1.00 11.51 27 LYS A C 14
ATOM 7091 O O . LYS A 1 27 ? 0.781 -29.516 0.367 1.00 23.10 27 LYS A O 14
ATOM 7110 N N . HIS A 1 28 ? 2.810 -28.662 -0.102 1.00 52.34 28 HIS A N 14
ATOM 7111 C CA . HIS A 1 28 ? 3.059 -28.216 1.264 1.00 51.31 28 HIS A CA 14
ATOM 7112 C C . HIS A 1 28 ? 2.214 -26.990 1.598 1.00 70.01 28 HIS A C 14
ATOM 7113 O O . HIS A 1 28 ? 2.019 -26.657 2.767 1.00 75.20 28 HIS A O 14
ATOM 7127 N N . LYS A 1 29 ? 1.716 -26.321 0.564 1.00 74.35 29 LYS A N 14
ATOM 7128 C CA . LYS A 1 29 ? 0.891 -25.133 0.746 1.00 41.42 29 LYS A CA 14
ATOM 7129 C C . LYS A 1 29 ? 1.643 -24.064 1.533 1.00 22.31 29 LYS A C 14
ATOM 7130 O O . LYS A 1 29 ? 1.206 -23.647 2.605 1.00 34.34 29 LYS A O 14
ATOM 7149 N N . TRP A 1 30 ? 2.775 -23.625 0.994 1.00 75.34 30 TRP A N 14
ATOM 7150 C CA . TRP A 1 30 ? 3.586 -22.604 1.646 1.00 62.02 30 TRP A CA 14
ATOM 7151 C C . TRP A 1 30 ? 4.525 -21.935 0.648 1.00 70.32 30 TRP A C 14
ATOM 7152 O O . TRP A 1 30 ? 4.677 -22.399 -0.483 1.00 42.50 30 TRP A O 14
ATOM 7173 N N . CYS A 1 31 ? 5.153 -20.844 1.072 1.00 10.13 31 CYS A N 14
ATOM 7174 C CA . CYS A 1 31 ? 6.077 -20.111 0.216 1.00 42.23 31 CYS A CA 14
ATOM 7175 C C . CYS A 1 31 ? 7.474 -20.723 0.273 1.00 11.12 31 CYS A C 14
ATOM 7176 O O . CYS A 1 31 ? 8.305 -20.326 1.091 1.00 72.53 31 CYS A O 14
ATOM 7183 N N . LYS A 1 32 ? 7.726 -21.691 -0.601 1.00 33.41 32 LYS A N 14
ATOM 7184 C CA . LYS A 1 32 ? 9.021 -22.358 -0.652 1.00 62.44 32 LYS A CA 14
ATOM 7185 C C . LYS A 1 32 ? 9.850 -21.847 -1.826 1.00 43.21 32 LYS A C 14
ATOM 7186 O O . LYS A 1 32 ? 9.412 -20.975 -2.575 1.00 74.24 32 LYS A O 14
ATOM 7205 N N . GLY A 1 33 ? 11.051 -22.396 -1.981 1.00 24.03 33 GLY A N 14
ATOM 7206 C CA . GLY A 1 33 ? 11.922 -21.983 -3.066 1.00 73.32 33 GLY A CA 14
ATOM 7207 C C . GLY A 1 33 ? 11.755 -22.844 -4.302 1.00 71.44 33 GLY A C 14
ATOM 7208 O O . GLY A 1 33 ? 11.917 -24.064 -4.246 1.00 13.41 33 GLY A O 14
ATOM 7212 N N . LYS A 1 34 ? 11.429 -22.210 -5.424 1.00 35.35 34 LYS A N 14
ATOM 7213 C CA . LYS A 1 34 ? 11.239 -22.925 -6.680 1.00 72.30 34 LYS A CA 14
ATOM 7214 C C . LYS A 1 34 ? 12.575 -23.400 -7.243 1.00 54.11 34 LYS A C 14
ATOM 7215 O O . LYS A 1 34 ? 13.363 -22.603 -7.753 1.00 5.12 34 LYS A O 14
ATOM 7234 N N . LEU A 1 35 ? 12.822 -24.702 -7.149 1.00 52.33 35 LEU A N 14
ATOM 7235 C CA . LEU A 1 35 ? 14.062 -25.283 -7.651 1.00 61.10 35 LEU A CA 14
ATOM 7236 C C . LEU A 1 35 ? 13.863 -25.873 -9.044 1.00 11.25 35 LEU A C 14
ATOM 7237 O O . LEU A 1 35 ? 13.676 -27.080 -9.197 1.00 14.34 35 LEU A O 14
ATOM 7253 N N . GLY A 1 1 ? 1.575 0.879 -1.390 1.00 62.13 1 GLY A N 15
ATOM 7254 C CA . GLY A 1 1 ? 1.842 -0.132 -0.384 1.00 13.14 1 GLY A CA 15
ATOM 7255 C C . GLY A 1 1 ? 1.825 -1.536 -0.954 1.00 33.45 1 GLY A C 15
ATOM 7256 O O . GLY A 1 1 ? 0.935 -1.889 -1.727 1.00 44.42 1 GLY A O 15
ATOM 7260 N N . ASN A 1 2 ? 2.812 -2.340 -0.572 1.00 33.35 2 ASN A N 15
ATOM 7261 C CA . ASN A 1 2 ? 2.908 -3.714 -1.052 1.00 31.02 2 ASN A CA 15
ATOM 7262 C C . ASN A 1 2 ? 2.486 -4.700 0.033 1.00 20.30 2 ASN A C 15
ATOM 7263 O O . ASN A 1 2 ? 2.557 -4.397 1.224 1.00 12.30 2 ASN A O 15
ATOM 7274 N N . ASP A 1 3 ? 2.048 -5.882 -0.387 1.00 51.25 3 ASP A N 15
ATOM 7275 C CA . ASP A 1 3 ? 1.616 -6.914 0.548 1.00 60.24 3 ASP A CA 15
ATOM 7276 C C . ASP A 1 3 ? 2.036 -8.298 0.062 1.00 43.23 3 ASP A C 15
ATOM 7277 O O . ASP A 1 3 ? 1.526 -8.797 -0.942 1.00 1.51 3 ASP A O 15
ATOM 7286 N N . CYS A 1 4 ? 2.970 -8.913 0.779 1.00 4.23 4 CYS A N 15
ATOM 7287 C CA . CYS A 1 4 ? 3.461 -10.238 0.421 1.00 23.05 4 CYS A CA 15
ATOM 7288 C C . CYS A 1 4 ? 3.828 -11.037 1.669 1.00 62.34 4 CYS A C 15
ATOM 7289 O O . CYS A 1 4 ? 3.739 -10.535 2.790 1.00 71.21 4 CYS A O 15
ATOM 7296 N N . LEU A 1 5 ? 4.241 -12.283 1.465 1.00 22.44 5 LEU A N 15
ATOM 7297 C CA . LEU A 1 5 ? 4.622 -13.153 2.573 1.00 65.23 5 LEU A CA 15
ATOM 7298 C C . LEU A 1 5 ? 6.109 -13.489 2.514 1.00 22.14 5 LEU A C 15
ATOM 7299 O O . LEU A 1 5 ? 6.753 -13.323 1.479 1.00 23.55 5 LEU A O 15
ATOM 7315 N N . GLY A 1 6 ? 6.648 -13.964 3.633 1.00 32.53 6 GLY A N 15
ATOM 7316 C CA . GLY A 1 6 ? 8.054 -14.318 3.688 1.00 62.45 6 GLY A CA 15
ATOM 7317 C C . GLY A 1 6 ? 8.307 -15.754 3.271 1.00 43.33 6 GLY A C 15
ATOM 7318 O O . GLY A 1 6 ? 7.555 -16.319 2.476 1.00 5.12 6 GLY A O 15
ATOM 7322 N N . PHE A 1 7 ? 9.370 -16.345 3.806 1.00 30.13 7 PHE A N 15
ATOM 7323 C CA . PHE A 1 7 ? 9.722 -17.723 3.483 1.00 1.22 7 PHE A CA 15
ATOM 7324 C C . PHE A 1 7 ? 8.985 -18.700 4.394 1.00 70.42 7 PHE A C 15
ATOM 7325 O O . PHE A 1 7 ? 8.656 -18.375 5.534 1.00 12.14 7 PHE A O 15
ATOM 7342 N N . TRP A 1 8 ? 8.729 -19.898 3.881 1.00 21.51 8 TRP A N 15
ATOM 7343 C CA . TRP A 1 8 ? 8.030 -20.924 4.647 1.00 22.13 8 TRP A CA 15
ATOM 7344 C C . TRP A 1 8 ? 6.724 -20.382 5.217 1.00 72.41 8 TRP A C 15
ATOM 7345 O O . TRP A 1 8 ? 6.283 -20.800 6.288 1.00 54.43 8 TRP A O 15
ATOM 7366 N N . SER A 1 9 ? 6.109 -19.451 4.495 1.00 62.25 9 SER A N 15
ATOM 7367 C CA . SER A 1 9 ? 4.854 -18.850 4.931 1.00 63.04 9 SER A CA 15
ATOM 7368 C C . SER A 1 9 ? 3.667 -19.497 4.223 1.00 43.41 9 SER A C 15
ATOM 7369 O O . SER A 1 9 ? 3.589 -19.499 2.995 1.00 51.32 9 SER A O 15
ATOM 7377 N N . ALA A 1 10 ? 2.746 -20.045 5.008 1.00 55.22 10 ALA A N 15
ATOM 7378 C CA . ALA A 1 10 ? 1.561 -20.693 4.458 1.00 44.11 10 ALA A CA 15
ATOM 7379 C C . ALA A 1 10 ? 0.852 -19.785 3.459 1.00 44.40 10 ALA A C 15
ATOM 7380 O O . ALA A 1 10 ? 0.695 -18.587 3.696 1.00 3.44 10 ALA A O 15
ATOM 7387 N N . CYS A 1 11 ? 0.426 -20.362 2.340 1.00 5.24 11 CYS A N 15
ATOM 7388 C CA . CYS A 1 11 ? -0.265 -19.605 1.304 1.00 0.31 11 CYS A CA 15
ATOM 7389 C C . CYS A 1 11 ? -1.215 -20.503 0.516 1.00 4.33 11 CYS A C 15
ATOM 7390 O O . CYS A 1 11 ? -1.384 -21.678 0.838 1.00 2.13 11 CYS A O 15
ATOM 7397 N N . ASN A 1 12 ? -1.831 -19.940 -0.518 1.00 12.33 12 ASN A N 15
ATOM 7398 C CA . ASN A 1 12 ? -2.764 -20.689 -1.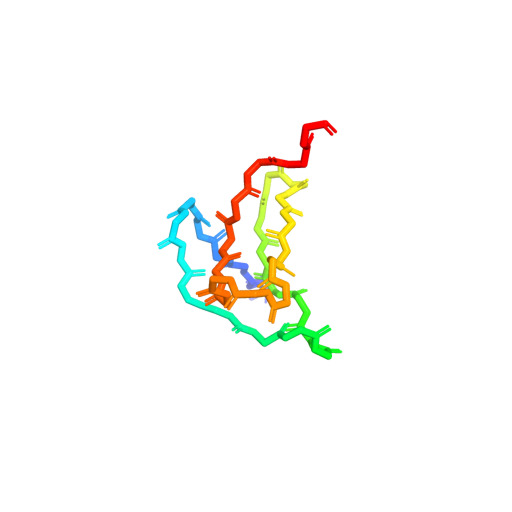352 1.00 11.13 12 ASN A CA 15
ATOM 7399 C C . ASN A 1 12 ? -2.161 -20.970 -2.725 1.00 12.03 12 ASN A C 15
ATOM 7400 O O . ASN A 1 12 ? -1.486 -20.129 -3.318 1.00 5.34 12 ASN A O 15
ATOM 7411 N N . PRO A 1 13 ? -2.411 -22.181 -3.244 1.00 21.32 13 PRO A N 15
ATOM 7412 C CA . PRO A 1 13 ? -1.903 -22.601 -4.553 1.00 72.43 13 PRO A CA 15
ATOM 7413 C C . PRO A 1 13 ? -2.580 -21.861 -5.702 1.00 70.50 13 PRO A C 15
ATOM 7414 O O . PRO A 1 13 ? -2.066 -21.827 -6.820 1.00 54.25 13 PRO A O 15
ATOM 7425 N N . LYS A 1 14 ? -3.736 -21.270 -5.419 1.00 44.13 14 LYS A N 15
ATOM 7426 C CA . LYS A 1 14 ? -4.483 -20.528 -6.428 1.00 71.40 14 LYS A CA 15
ATOM 7427 C C . LYS A 1 14 ? -4.181 -19.036 -6.341 1.00 51.21 14 LYS A C 15
ATOM 7428 O O . LYS A 1 14 ? -4.418 -18.289 -7.290 1.00 24.04 14 LYS A O 15
ATOM 7447 N N . ASN A 1 15 ? -3.656 -18.608 -5.197 1.00 61.53 15 ASN A N 15
ATOM 7448 C CA . ASN A 1 15 ? -3.321 -17.205 -4.988 1.00 4.35 15 ASN A CA 15
ATOM 7449 C C . ASN A 1 15 ? -2.003 -17.067 -4.231 1.00 21.41 15 ASN A C 15
ATOM 7450 O O . ASN A 1 15 ? -1.988 -16.959 -3.005 1.00 23.34 15 ASN A O 15
ATOM 7461 N N . ASP A 1 16 ? -0.899 -17.072 -4.970 1.00 54.04 16 ASP A N 15
ATOM 7462 C CA . ASP A 1 16 ? 0.424 -16.946 -4.370 1.00 73.22 16 ASP A CA 15
ATOM 7463 C C . ASP A 1 16 ? 0.718 -15.495 -4.003 1.00 21.12 16 ASP A C 15
ATOM 7464 O O . ASP A 1 16 ? 0.892 -14.645 -4.876 1.00 54.13 16 ASP A O 15
ATOM 7473 N N . LYS A 1 17 ? 0.772 -15.218 -2.704 1.00 71.24 17 LYS A N 15
ATOM 7474 C CA . LYS A 1 17 ? 1.045 -13.870 -2.220 1.00 22.42 17 LYS A CA 15
ATOM 7475 C C . LYS A 1 17 ? 2.409 -13.803 -1.540 1.00 41.32 17 LYS A C 15
ATOM 7476 O O . LYS A 1 17 ? 2.628 -12.986 -0.645 1.00 21.22 17 LYS A O 15
ATOM 7495 N N . CYS A 1 18 ? 3.324 -14.665 -1.972 1.00 14.31 18 CYS A N 15
ATOM 7496 C CA . CYS A 1 18 ? 4.667 -14.702 -1.406 1.00 72.54 18 CYS A CA 15
ATOM 7497 C C . CYS A 1 18 ? 5.516 -13.555 -1.945 1.00 1.54 18 CYS A C 15
ATOM 7498 O O . CYS A 1 18 ? 5.134 -12.880 -2.901 1.00 54.11 18 CYS A O 15
ATOM 7505 N N . CYS A 1 19 ? 6.671 -13.339 -1.324 1.00 12.45 19 CYS A N 15
ATOM 7506 C CA . CYS A 1 19 ? 7.575 -12.273 -1.738 1.00 63.24 19 CYS A CA 15
ATOM 7507 C C . CYS A 1 19 ? 8.931 -12.840 -2.149 1.00 43.01 19 CYS A C 15
ATOM 7508 O O . CYS A 1 19 ? 9.119 -14.055 -2.195 1.00 64.20 19 CYS A O 15
ATOM 7515 N N . ALA A 1 20 ? 9.873 -11.950 -2.446 1.00 73.34 20 ALA A N 15
ATOM 7516 C CA . ALA A 1 20 ? 11.212 -12.361 -2.851 1.00 15.02 20 ALA A CA 15
ATOM 7517 C C . ALA A 1 20 ? 11.156 -13.350 -4.010 1.00 53.12 20 ALA A C 15
ATOM 7518 O O . ALA A 1 20 ? 12.040 -14.191 -4.164 1.00 43.21 20 ALA A O 15
ATOM 7525 N N . ASN A 1 21 ? 10.109 -13.243 -4.823 1.00 65.20 21 ASN A N 15
ATOM 7526 C CA . ASN A 1 21 ? 9.938 -14.130 -5.968 1.00 51.33 21 ASN A CA 15
ATOM 7527 C C . ASN A 1 21 ? 9.796 -15.580 -5.517 1.00 61.21 21 ASN A C 15
ATOM 7528 O O . ASN A 1 21 ? 10.186 -16.505 -6.231 1.00 72.13 21 ASN A O 15
ATOM 7539 N N . LEU A 1 22 ? 9.236 -15.772 -4.328 1.00 54.11 22 LEU A N 15
ATOM 7540 C CA . LEU A 1 22 ? 9.041 -17.110 -3.781 1.00 21.13 22 LEU A CA 15
ATOM 7541 C C . LEU A 1 22 ? 7.982 -17.872 -4.570 1.00 33.50 22 LEU A C 15
ATOM 7542 O O . LEU A 1 22 ? 7.412 -17.351 -5.529 1.00 21.40 22 LEU A O 15
ATOM 7558 N N . VAL A 1 23 ? 7.721 -19.109 -4.159 1.00 34.34 23 VAL A N 15
ATOM 7559 C CA . VAL A 1 23 ? 6.727 -19.943 -4.825 1.00 10.22 23 VAL A CA 15
ATOM 7560 C C . VAL A 1 23 ? 5.816 -20.627 -3.812 1.00 70.51 23 VAL A C 15
ATOM 7561 O O . VAL A 1 23 ? 6.257 -21.029 -2.735 1.00 5.31 23 VAL A O 15
ATOM 7574 N N . CYS A 1 24 ? 4.542 -20.759 -4.165 1.00 14.41 24 CYS A N 15
ATOM 7575 C CA . CYS A 1 24 ? 3.566 -21.395 -3.288 1.00 24.03 24 CYS A CA 15
ATOM 7576 C C . CYS A 1 24 ? 3.371 -22.861 -3.664 1.00 42.12 24 CYS A C 15
ATOM 7577 O O . CYS A 1 24 ? 2.607 -23.182 -4.574 1.00 61.41 24 CYS A O 15
ATOM 7584 N N . SER A 1 25 ? 4.067 -23.745 -2.957 1.00 64.43 25 SER A N 15
ATOM 7585 C CA . SER A 1 25 ? 3.974 -25.177 -3.219 1.00 12.10 25 SER A CA 15
ATOM 7586 C C . SER A 1 25 ? 2.545 -25.674 -3.018 1.00 43.42 25 SER A C 15
ATOM 7587 O O . SER A 1 25 ? 1.979 -25.547 -1.932 1.00 63.34 25 SER A O 15
ATOM 7595 N N . SER A 1 26 ? 1.968 -26.239 -4.074 1.00 22.13 26 SER A N 15
ATOM 7596 C CA . SER A 1 26 ? 0.604 -26.752 -4.016 1.00 4.11 26 SER A CA 15
ATOM 7597 C C . SER A 1 26 ? 0.523 -27.978 -3.112 1.00 70.43 26 SER A C 15
ATOM 7598 O O . SER A 1 26 ? -0.565 -28.437 -2.765 1.00 33.52 26 SER A O 15
ATOM 7606 N N . LYS A 1 27 ? 1.683 -28.505 -2.735 1.00 31.23 27 LYS A N 15
ATOM 7607 C CA . LYS A 1 27 ? 1.746 -29.678 -1.870 1.00 40.24 27 LYS A CA 15
ATOM 7608 C C . LYS A 1 27 ? 1.858 -29.268 -0.405 1.00 61.53 27 LYS A C 15
ATOM 7609 O O . LYS A 1 27 ? 0.954 -29.522 0.391 1.00 12.33 27 LYS A O 15
ATOM 7628 N N . HIS A 1 28 ? 2.972 -28.633 -0.057 1.00 25.24 28 HIS A N 15
ATOM 7629 C CA . HIS A 1 28 ? 3.201 -28.187 1.313 1.00 3.20 28 HIS A CA 15
ATOM 7630 C C . HIS A 1 28 ? 2.333 -26.976 1.642 1.00 32.41 28 HIS A C 15
ATOM 7631 O O . HIS A 1 28 ? 2.121 -26.650 2.810 1.00 1.32 28 HIS A O 15
ATOM 7645 N N . LYS A 1 29 ? 1.833 -26.314 0.605 1.00 55.42 29 LYS A N 15
ATOM 7646 C CA . LYS A 1 29 ? 0.987 -25.139 0.782 1.00 35.44 29 LYS A CA 15
ATOM 7647 C C . LYS A 1 29 ? 1.713 -24.061 1.580 1.00 72.00 29 LYS A C 15
ATOM 7648 O O . LYS A 1 29 ? 1.258 -23.655 2.649 1.00 1.14 29 LYS A O 15
ATOM 7667 N N . TRP A 1 30 ? 2.841 -23.601 1.052 1.00 25.15 30 TRP A N 15
ATOM 7668 C CA . TRP A 1 30 ? 3.630 -22.568 1.716 1.00 75.25 30 TRP A CA 15
ATOM 7669 C C . TRP A 1 30 ? 4.566 -21.880 0.728 1.00 31.33 30 TRP A C 15
ATOM 7670 O O . TRP A 1 30 ? 4.737 -22.337 -0.402 1.00 71.42 30 TRP A O 15
ATOM 7691 N N . CYS A 1 31 ? 5.171 -20.779 1.162 1.00 74.41 31 CYS A N 15
ATOM 7692 C CA . CYS A 1 31 ? 6.090 -20.028 0.316 1.00 0.33 31 CYS A CA 15
ATOM 7693 C C . CYS A 1 31 ? 7.497 -20.615 0.387 1.00 51.55 31 CYS A C 15
ATOM 7694 O O . CYS A 1 31 ? 8.312 -20.205 1.213 1.00 21.24 31 CYS A O 15
ATOM 7701 N N . LYS A 1 32 ? 7.775 -21.576 -0.487 1.00 61.21 32 LYS A N 15
ATOM 7702 C CA . LYS A 1 32 ? 9.083 -22.219 -0.527 1.00 30.50 32 LYS A CA 15
ATOM 7703 C C . LYS A 1 32 ? 9.915 -21.690 -1.691 1.00 35.00 32 LYS A C 15
ATOM 7704 O O . LYS A 1 32 ? 9.468 -20.825 -2.443 1.00 14.11 32 LYS A O 15
ATOM 7723 N N . GLY A 1 33 ? 11.127 -22.217 -1.834 1.00 50.24 33 GLY A N 15
ATOM 7724 C CA . GLY A 1 33 ? 12.001 -21.786 -2.910 1.00 14.31 33 GLY A CA 15
ATOM 7725 C C . GLY A 1 33 ? 11.865 -22.649 -4.148 1.00 51.05 33 GLY A C 15
ATOM 7726 O O . GLY A 1 33 ? 12.062 -23.863 -4.093 1.00 74.12 33 GLY A O 15
ATOM 7730 N N . LYS A 1 34 ? 11.526 -22.022 -5.270 1.00 71.51 34 LYS A N 15
ATOM 7731 C CA . LYS A 1 34 ? 11.363 -22.740 -6.529 1.00 20.32 34 LYS A CA 15
ATOM 7732 C C . LYS A 1 34 ? 12.657 -23.444 -6.925 1.00 50.02 34 LYS A C 15
ATOM 7733 O O . LYS A 1 34 ? 13.632 -22.800 -7.315 1.00 54.25 34 LYS A O 15
ATOM 7752 N N . LEU A 1 35 ? 12.660 -24.769 -6.824 1.00 55.51 35 LEU A N 15
ATOM 7753 C CA . LEU A 1 35 ? 13.834 -25.560 -7.174 1.00 32.32 35 LEU A CA 15
ATOM 7754 C C . LEU A 1 35 ? 13.806 -25.953 -8.647 1.00 64.43 35 LEU A C 15
ATOM 7755 O O . LEU A 1 35 ? 13.018 -26.804 -9.059 1.00 33.23 35 LEU A O 15
ATOM 7771 N N . GLY A 1 1 ? 5.308 0.272 0.327 1.00 14.33 1 GLY A N 16
ATOM 7772 C CA . GLY A 1 1 ? 3.916 -0.136 0.386 1.00 1.54 1 GLY A CA 16
ATOM 7773 C C . GLY A 1 1 ? 3.637 -1.368 -0.451 1.00 51.54 1 GLY A C 16
ATOM 7774 O O . GLY A 1 1 ? 3.501 -1.279 -1.671 1.00 32.22 1 GLY A O 16
ATOM 7778 N N . ASN A 1 2 ? 3.553 -2.521 0.204 1.00 1.44 2 ASN A N 16
ATOM 7779 C CA . ASN A 1 2 ? 3.291 -3.777 -0.489 1.00 14.33 2 ASN A CA 16
ATOM 7780 C C . ASN A 1 2 ? 2.716 -4.817 0.469 1.00 45.43 2 ASN A C 16
ATOM 7781 O O . ASN A 1 2 ? 2.822 -4.679 1.687 1.00 4.34 2 ASN A O 16
ATOM 7792 N N . ASP A 1 3 ? 2.109 -5.857 -0.092 1.00 3.24 3 ASP A N 16
ATOM 7793 C CA . ASP A 1 3 ? 1.520 -6.922 0.712 1.00 54.44 3 ASP A CA 16
ATOM 7794 C C . ASP A 1 3 ? 1.950 -8.292 0.198 1.00 43.11 3 ASP A C 16
ATOM 7795 O O . ASP A 1 3 ? 1.469 -8.759 -0.834 1.00 75.35 3 ASP A O 16
ATOM 7804 N N . CYS A 1 4 ? 2.861 -8.931 0.924 1.00 2.12 4 CYS A N 16
ATOM 7805 C CA . CYS A 1 4 ? 3.359 -10.247 0.542 1.00 11.13 4 CYS A CA 16
ATOM 7806 C C . CYS A 1 4 ? 3.729 -11.067 1.775 1.00 70.24 4 CYS A C 16
ATOM 7807 O O . CYS A 1 4 ? 3.631 -10.588 2.905 1.00 23.43 4 CYS A O 16
ATOM 7814 N N . LEU A 1 5 ? 4.154 -12.305 1.548 1.00 23.23 5 LEU A N 16
ATOM 7815 C CA . LEU A 1 5 ? 4.540 -13.193 2.640 1.00 71.25 5 LEU A CA 16
ATOM 7816 C C . LEU A 1 5 ? 6.028 -13.520 2.575 1.00 24.24 5 LEU A C 16
ATOM 7817 O O . LEU A 1 5 ? 6.670 -13.339 1.542 1.00 42.03 5 LEU A O 16
ATOM 7833 N N . GLY A 1 6 ? 6.571 -14.006 3.688 1.00 1.41 6 GLY A N 16
ATOM 7834 C CA . GLY A 1 6 ? 7.979 -14.352 3.736 1.00 24.44 6 GLY A CA 16
ATOM 7835 C C . GLY A 1 6 ? 8.241 -15.779 3.294 1.00 12.44 6 GLY A C 16
ATOM 7836 O O . GLY A 1 6 ? 7.494 -16.333 2.487 1.00 3.14 6 GLY A O 16
ATOM 7840 N N . PHE A 1 7 ? 9.305 -16.374 3.823 1.00 73.44 7 PHE A N 16
ATOM 7841 C CA . PHE A 1 7 ? 9.665 -17.744 3.476 1.00 74.33 7 PHE A CA 16
ATOM 7842 C C . PHE A 1 7 ? 8.934 -18.742 4.370 1.00 1.31 7 PHE A C 16
ATOM 7843 O O . PHE A 1 7 ? 8.607 -18.439 5.518 1.00 42.24 7 PHE A O 16
ATOM 7860 N N . TRP A 1 8 ? 8.681 -19.931 3.836 1.00 43.01 8 TRP A N 16
ATOM 7861 C CA . TRP A 1 8 ? 7.989 -20.973 4.585 1.00 73.41 8 TRP A CA 16
ATOM 7862 C C . TRP A 1 8 ? 6.680 -20.449 5.164 1.00 14.15 8 TRP A C 16
ATOM 7863 O O . TRP A 1 8 ? 6.240 -20.888 6.227 1.00 25.32 8 TRP A O 16
ATOM 7884 N N . SER A 1 9 ? 6.060 -19.507 4.460 1.00 64.44 9 SER A N 16
ATOM 7885 C CA . SER A 1 9 ? 4.803 -18.921 4.907 1.00 54.32 9 SER A CA 16
ATOM 7886 C C . SER A 1 9 ? 3.619 -19.559 4.186 1.00 11.13 9 SER A C 16
ATOM 7887 O O . SER A 1 9 ? 3.546 -19.546 2.958 1.00 72.30 9 SER A O 16
ATOM 7895 N N . ALA A 1 10 ? 2.694 -20.117 4.961 1.00 51.34 10 ALA A N 16
ATOM 7896 C CA . ALA A 1 10 ? 1.512 -20.758 4.398 1.00 63.52 10 ALA A CA 16
ATOM 7897 C C . ALA A 1 10 ? 0.808 -19.839 3.406 1.00 12.33 10 ALA A C 16
ATOM 7898 O O . ALA A 1 10 ? 0.661 -18.641 3.651 1.00 43.21 10 ALA A O 16
ATOM 7905 N N . CYS A 1 11 ? 0.374 -20.406 2.286 1.00 53.02 11 CYS A N 16
ATOM 7906 C CA . CYS A 1 11 ? -0.315 -19.637 1.256 1.00 63.31 11 CYS A CA 16
ATOM 7907 C C . CYS A 1 11 ? -1.263 -20.526 0.456 1.00 21.22 11 CYS A C 16
ATOM 7908 O O . CYS A 1 11 ? -1.434 -21.705 0.765 1.00 0.53 11 CYS A O 16
ATOM 7915 N N . ASN A 1 12 ? -1.876 -19.952 -0.573 1.00 52.25 12 ASN A N 16
ATO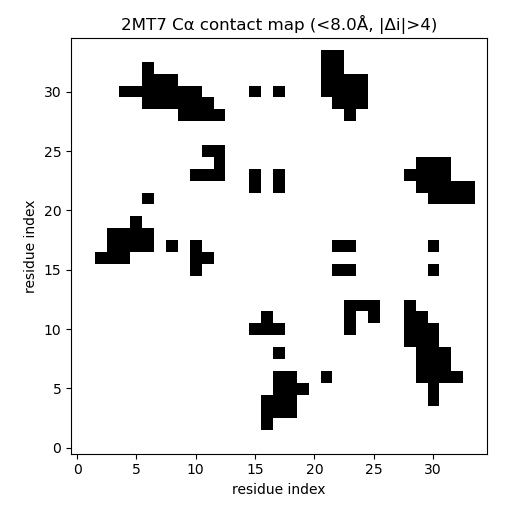M 7916 C CA . ASN A 1 12 ? -2.807 -20.691 -1.418 1.00 34.42 12 ASN A CA 16
ATOM 7917 C C . ASN A 1 12 ? -2.204 -20.951 -2.795 1.00 34.10 12 ASN A C 16
ATOM 7918 O O . ASN A 1 12 ? -1.531 -20.100 -3.376 1.00 53.51 12 ASN A O 16
ATOM 7929 N N . PRO A 1 13 ? -2.451 -22.156 -3.331 1.00 42.42 13 PRO A N 16
ATOM 7930 C CA . PRO A 1 13 ? -1.942 -22.556 -4.647 1.00 14.53 13 PRO A CA 16
ATOM 7931 C C . PRO A 1 13 ? -2.622 -21.801 -5.785 1.00 22.35 13 PRO A C 16
ATOM 7932 O O . PRO A 1 13 ? -2.110 -21.751 -6.903 1.00 42.01 13 PRO A O 16
ATOM 7943 N N . LYS A 1 14 ? -3.778 -21.215 -5.492 1.00 60.23 14 LYS A N 16
ATOM 7944 C CA . LYS A 1 14 ? -4.528 -20.461 -6.490 1.00 62.40 14 LYS A CA 16
ATOM 7945 C C . LYS A 1 14 ? -4.232 -18.969 -6.380 1.00 32.11 14 LYS A C 16
ATOM 7946 O O . LYS A 1 14 ? -4.476 -18.208 -7.315 1.00 64.12 14 LYS A O 16
ATOM 7965 N N . ASN A 1 15 ? -3.705 -18.558 -5.231 1.00 65.23 15 ASN A N 16
ATOM 7966 C CA . ASN A 1 15 ? -3.375 -17.157 -5.000 1.00 3.52 15 ASN A CA 16
ATOM 7967 C C . ASN A 1 15 ? -2.059 -17.026 -4.238 1.00 14.20 15 ASN A C 16
ATOM 7968 O O . ASN A 1 15 ? -2.047 -16.941 -3.010 1.00 32.52 15 ASN A O 16
ATOM 7979 N N . ASP A 1 16 ? -0.954 -17.009 -4.975 1.00 74.31 16 ASP A N 16
ATOM 7980 C CA . ASP A 1 16 ? 0.367 -16.887 -4.370 1.00 32.12 16 ASP A CA 16
ATOM 7981 C C . ASP A 1 16 ? 0.653 -15.441 -3.977 1.00 70.03 16 ASP A C 16
ATOM 7982 O O . ASP A 1 16 ? 0.824 -14.575 -4.836 1.00 22.32 16 ASP A O 16
ATOM 7991 N N . LYS A 1 17 ? 0.702 -15.186 -2.674 1.00 45.23 17 LYS A N 16
ATOM 7992 C CA . LYS A 1 17 ? 0.968 -13.845 -2.166 1.00 71.12 17 LYS A CA 16
ATOM 7993 C C . LYS A 1 17 ? 2.331 -13.782 -1.484 1.00 51.43 17 LYS A C 16
ATOM 7994 O O . LYS A 1 17 ? 2.545 -12.979 -0.576 1.00 1.52 17 LYS A O 16
ATOM 8013 N N . CYS A 1 18 ? 3.250 -14.632 -1.929 1.00 0.01 18 CYS A N 16
ATOM 8014 C CA . CYS A 1 18 ? 4.593 -14.672 -1.363 1.00 31.32 18 CYS A CA 16
ATOM 8015 C C . CYS A 1 18 ? 5.437 -13.512 -1.882 1.00 62.01 18 CYS A C 16
ATOM 8016 O O . CYS A 1 18 ? 5.055 -12.829 -2.833 1.00 5.43 18 CYS A O 16
ATOM 8023 N N . CYS A 1 19 ? 6.587 -13.296 -1.252 1.00 13.42 19 CYS A N 16
ATOM 8024 C CA . CYS A 1 19 ? 7.486 -12.219 -1.648 1.00 41.05 19 CYS A CA 16
ATOM 8025 C C . CYS A 1 19 ? 8.845 -12.772 -2.069 1.00 33.20 19 CYS A C 16
ATOM 8026 O O . CYS A 1 19 ? 9.038 -13.986 -2.137 1.00 2.41 19 CYS A O 16
ATOM 8033 N N . ALA A 1 20 ? 9.782 -11.873 -2.350 1.00 22.11 20 ALA A N 16
ATOM 8034 C CA . ALA A 1 20 ? 11.123 -12.271 -2.761 1.00 51.53 20 ALA A CA 16
ATOM 8035 C C . ALA A 1 20 ? 11.072 -13.239 -3.938 1.00 54.32 20 ALA A C 16
ATOM 8036 O O . ALA A 1 20 ? 11.960 -14.072 -4.107 1.00 65.25 20 ALA A O 16
ATOM 8043 N N . ASN A 1 21 ? 10.025 -13.123 -4.749 1.00 14.23 21 ASN A N 16
ATOM 8044 C CA . ASN A 1 21 ? 9.857 -13.989 -5.910 1.00 21.53 21 ASN A CA 16
ATOM 8045 C C . ASN A 1 21 ? 9.725 -15.449 -5.485 1.00 4.23 21 ASN A C 16
ATOM 8046 O O . ASN A 1 21 ? 10.122 -16.358 -6.215 1.00 4.11 21 ASN A O 16
ATOM 8057 N N . LEU A 1 22 ? 9.165 -15.666 -4.300 1.00 2.21 22 LEU A N 16
ATOM 8058 C CA . LEU A 1 22 ? 8.980 -17.015 -3.777 1.00 12.02 22 LEU A CA 16
ATOM 8059 C C . LEU A 1 22 ? 7.927 -17.771 -4.581 1.00 12.22 22 LEU A C 16
ATOM 8060 O O . LEU A 1 22 ? 7.360 -17.240 -5.536 1.00 43.41 22 LEU A O 16
ATOM 8076 N N . VAL A 1 23 ? 7.668 -19.013 -4.186 1.00 73.53 23 VAL A N 16
ATOM 8077 C CA . VAL A 1 23 ? 6.680 -19.842 -4.868 1.00 1.32 23 VAL A CA 16
ATOM 8078 C C . VAL A 1 23 ? 5.773 -20.550 -3.868 1.00 70.11 23 VAL A C 16
ATOM 8079 O O . VAL A 1 23 ? 6.217 -20.968 -2.798 1.00 54.01 23 VAL A O 16
ATOM 8092 N N . CYS A 1 24 ? 4.500 -20.683 -4.224 1.00 15.33 24 CYS A N 16
ATOM 8093 C CA . CYS A 1 24 ? 3.528 -21.341 -3.359 1.00 10.24 24 CYS A CA 16
ATOM 8094 C C . CYS A 1 24 ? 3.343 -22.801 -3.760 1.00 63.34 24 CYS A C 16
ATOM 8095 O O . CYS A 1 24 ? 2.579 -23.113 -4.674 1.00 45.31 24 CYS A O 16
ATOM 8102 N N . SER A 1 25 ? 4.048 -23.693 -3.071 1.00 10.32 25 SER A N 16
ATOM 8103 C CA . SER A 1 25 ? 3.965 -25.120 -3.357 1.00 71.04 25 SER A CA 16
ATOM 8104 C C . SER A 1 25 ? 2.540 -25.631 -3.166 1.00 10.50 25 SER A C 16
ATOM 8105 O O . SER A 1 25 ? 1.973 -25.529 -2.078 1.00 24.01 25 SER A O 16
ATOM 8113 N N . SER A 1 26 ? 1.967 -26.180 -4.232 1.00 54.30 26 SER A N 16
ATOM 8114 C CA . SER A 1 26 ? 0.606 -26.703 -4.184 1.00 25.11 26 SER A CA 16
ATOM 8115 C C . SER A 1 26 ? 0.534 -27.947 -3.304 1.00 31.14 26 SER A C 16
ATOM 8116 O O . SER A 1 26 ? -0.551 -28.420 -2.965 1.00 31.42 26 SER A O 16
ATOM 8124 N N . LYS A 1 27 ? 1.698 -28.473 -2.936 1.00 54.22 27 LYS A N 16
ATOM 8125 C CA . LYS A 1 27 ? 1.769 -29.661 -2.094 1.00 61.13 27 LYS A CA 16
ATOM 8126 C C . LYS A 1 27 ? 1.879 -29.279 -0.622 1.00 15.23 27 LYS A C 16
ATOM 8127 O O . LYS A 1 27 ? 0.976 -29.554 0.170 1.00 2.50 27 LYS A O 16
ATOM 8146 N N . HIS A 1 28 ? 2.988 -28.642 -0.261 1.00 24.40 28 HIS A N 16
ATOM 8147 C CA . HIS A 1 28 ? 3.214 -28.220 1.117 1.00 62.32 28 HIS A CA 16
ATOM 8148 C C . HIS A 1 28 ? 2.337 -27.023 1.469 1.00 35.11 28 HIS A C 16
ATOM 8149 O O . HIS A 1 28 ? 2.123 -26.721 2.643 1.00 15.52 28 HIS A O 16
ATOM 8163 N N . LYS A 1 29 ? 1.831 -26.344 0.445 1.00 62.43 29 LYS A N 16
ATOM 8164 C CA . LYS A 1 29 ? 0.976 -25.180 0.645 1.00 63.33 29 LYS A CA 16
ATOM 8165 C C . LYS A 1 29 ? 1.695 -24.111 1.462 1.00 71.42 29 LYS A C 16
ATOM 8166 O O . LYS A 1 29 ? 1.238 -23.728 2.539 1.00 73.53 29 LYS A O 16
ATOM 8185 N N . TRP A 1 30 ? 2.820 -23.633 0.942 1.00 32.45 30 TRP A N 16
ATOM 8186 C CA . TRP A 1 30 ? 3.600 -22.607 1.624 1.00 24.01 30 TRP A CA 16
ATOM 8187 C C . TRP A 1 30 ? 4.531 -21.894 0.649 1.00 1.05 30 TRP A C 16
ATOM 8188 O O . TRP A 1 30 ? 4.705 -22.329 -0.489 1.00 51.24 30 TRP A O 16
ATOM 8209 N N . CYS A 1 31 ? 5.128 -20.797 1.103 1.00 0.11 31 CYS A N 16
ATOM 8210 C CA . CYS A 1 31 ? 6.041 -20.023 0.271 1.00 4.11 31 CYS A CA 16
ATOM 8211 C C . CYS A 1 31 ? 7.453 -20.600 0.331 1.00 11.30 31 CYS A C 16
ATOM 8212 O O . CYS A 1 31 ? 8.265 -20.198 1.164 1.00 4.41 31 CYS A O 16
ATOM 8219 N N . LYS A 1 32 ? 7.738 -21.545 -0.558 1.00 40.34 32 LYS A N 16
ATOM 8220 C CA . LYS A 1 32 ? 9.051 -22.177 -0.610 1.00 11.15 32 LYS A CA 16
ATOM 8221 C C . LYS A 1 32 ? 9.877 -21.622 -1.765 1.00 64.12 32 LYS A C 16
ATOM 8222 O O . LYS A 1 32 ? 9.424 -20.747 -2.501 1.00 50.13 32 LYS A O 16
ATOM 8241 N N . GLY A 1 33 ? 11.093 -22.139 -1.919 1.00 50.43 33 GLY A N 16
ATOM 8242 C CA . GLY A 1 33 ? 11.962 -21.683 -2.988 1.00 64.34 33 GLY A CA 16
ATOM 8243 C C . GLY A 1 33 ? 11.815 -22.513 -4.248 1.00 42.15 33 GLY A C 16
ATOM 8244 O O . GLY A 1 33 ? 11.984 -23.732 -4.222 1.00 33.23 33 GLY A O 16
ATOM 8248 N N . LYS A 1 34 ? 11.498 -21.852 -5.356 1.00 41.35 34 LYS A N 16
ATOM 8249 C CA . LYS A 1 34 ? 11.327 -22.535 -6.633 1.00 42.23 34 LYS A CA 16
ATOM 8250 C C . LYS A 1 34 ? 12.678 -22.897 -7.242 1.00 3.13 34 LYS A C 16
ATOM 8251 O O . LYS A 1 34 ? 13.448 -22.020 -7.636 1.00 3.14 34 LYS A O 16
ATOM 8270 N N . LEU A 1 35 ? 12.960 -24.193 -7.317 1.00 13.01 35 LEU A N 16
ATOM 8271 C CA . LEU A 1 35 ? 14.218 -24.671 -7.879 1.00 71.33 35 LEU A CA 16
ATOM 8272 C C . LEU A 1 35 ? 14.456 -24.078 -9.264 1.00 74.34 35 LEU A C 16
ATOM 8273 O O . LEU A 1 35 ? 15.587 -23.760 -9.629 1.00 24.13 35 LEU A O 16
ATOM 8289 N N . GLY A 1 1 ? 1.529 0.658 -2.226 1.00 5.21 1 GLY A N 17
ATOM 8290 C CA . GLY A 1 1 ? 0.957 -0.417 -1.437 1.00 61.34 1 GLY A CA 17
ATOM 8291 C C . GLY A 1 1 ? 1.609 -1.756 -1.722 1.00 44.44 1 GLY A C 17
ATOM 8292 O O . GLY A 1 1 ? 1.479 -2.296 -2.820 1.00 11.12 1 GLY A O 17
ATOM 8296 N N . ASN A 1 2 ? 2.315 -2.291 -0.732 1.00 3.04 2 ASN A N 17
ATOM 8297 C CA . ASN A 1 2 ? 2.993 -3.574 -0.882 1.00 52.31 2 ASN A CA 17
ATOM 8298 C C . ASN A 1 2 ? 2.515 -4.568 0.172 1.00 70.24 2 ASN A C 17
ATOM 8299 O O . ASN A 1 2 ? 2.387 -4.228 1.348 1.00 71.21 2 ASN A O 17
ATOM 8310 N N . ASP A 1 3 ? 2.254 -5.797 -0.259 1.00 34.54 3 ASP A N 17
ATOM 8311 C CA . ASP A 1 3 ? 1.792 -6.843 0.647 1.00 13.45 3 ASP A CA 17
ATOM 8312 C C . ASP A 1 3 ? 2.194 -8.222 0.136 1.00 61.31 3 ASP A C 17
ATOM 8313 O O . ASP A 1 3 ? 1.689 -8.689 -0.885 1.00 73.33 3 ASP A O 17
ATOM 8322 N N . CYS A 1 4 ? 3.108 -8.870 0.852 1.00 55.25 4 CYS A N 17
ATOM 8323 C CA . CYS A 1 4 ? 3.580 -10.195 0.470 1.00 31.22 4 CYS A CA 17
ATOM 8324 C C . CYS A 1 4 ? 3.930 -11.024 1.703 1.00 13.52 4 CYS A C 17
ATOM 8325 O O . CYS A 1 4 ? 3.846 -10.541 2.833 1.00 3.23 4 CYS A O 17
ATOM 8332 N N . LEU A 1 5 ? 4.322 -12.273 1.478 1.00 53.41 5 LEU A N 17
ATOM 8333 C CA . LEU A 1 5 ? 4.685 -13.169 2.570 1.00 60.22 5 LEU A CA 17
ATOM 8334 C C . LEU A 1 5 ? 6.167 -13.524 2.513 1.00 64.24 5 LEU A C 17
ATOM 8335 O O . LEU A 1 5 ? 6.818 -13.352 1.483 1.00 70.53 5 LEU A O 17
ATOM 8351 N N . GLY A 1 6 ? 6.695 -14.023 3.627 1.00 51.23 6 GLY A N 17
ATOM 8352 C CA . GLY A 1 6 ? 8.096 -14.396 3.681 1.00 21.44 6 GLY A CA 17
ATOM 8353 C C . GLY A 1 6 ? 8.332 -15.828 3.244 1.00 71.34 6 GLY A C 17
ATOM 8354 O O . GLY A 1 6 ? 7.572 -16.373 2.443 1.00 62.35 6 GLY A O 17
ATOM 8358 N N . PHE A 1 7 ? 9.389 -16.440 3.769 1.00 54.53 7 PHE A N 17
ATOM 8359 C CA . PHE A 1 7 ? 9.724 -17.816 3.425 1.00 22.53 7 PHE A CA 17
ATOM 8360 C C . PHE A 1 7 ? 8.971 -18.799 4.318 1.00 44.41 7 PHE A C 17
ATOM 8361 O O . PHE A 1 7 ? 8.648 -18.489 5.465 1.00 64.22 7 PHE A O 17
ATOM 8378 N N . TRP A 1 8 ? 8.695 -19.982 3.783 1.00 22.30 8 TRP A N 17
ATOM 8379 C CA . TRP A 1 8 ? 7.980 -21.010 4.530 1.00 34.44 8 TRP A CA 17
ATOM 8380 C C . TRP A 1 8 ? 6.679 -20.460 5.105 1.00 3.33 8 TRP A C 17
ATOM 8381 O O . TRP A 1 8 ? 6.228 -20.890 6.166 1.00 34.24 8 TRP A O 17
ATOM 8402 N N . SER A 1 9 ? 6.082 -19.506 4.398 1.00 13.23 9 SER A N 17
ATOM 8403 C CA . SER A 1 9 ? 4.834 -18.894 4.841 1.00 3.01 9 SER A CA 17
ATOM 8404 C C . SER A 1 9 ? 3.640 -19.511 4.119 1.00 23.12 9 SER A C 17
ATOM 8405 O O . SER A 1 9 ? 3.576 -19.510 2.890 1.00 13.03 9 SER A O 17
ATOM 8413 N N . ALA A 1 10 ? 2.697 -20.038 4.893 1.00 52.11 10 ALA A N 17
ATOM 8414 C CA . ALA A 1 10 ? 1.504 -20.657 4.329 1.00 52.22 10 ALA A CA 17
ATOM 8415 C C . ALA A 1 10 ? 0.822 -19.727 3.331 1.00 45.33 10 ALA A C 17
ATOM 8416 O O . ALA A 1 10 ? 0.688 -18.528 3.576 1.00 14.40 10 ALA A O 17
ATOM 8423 N N . CYS A 1 11 ? 0.395 -20.287 2.204 1.00 50.50 11 CYS A N 17
ATOM 8424 C CA . CYS A 1 11 ? -0.272 -19.508 1.167 1.00 4.44 11 CYS A CA 17
ATOM 8425 C C . CYS A 1 11 ? -1.232 -20.380 0.364 1.00 65.21 11 CYS A C 17
ATOM 8426 O O . CYS A 1 11 ? -1.430 -21.553 0.677 1.00 62.31 11 CYS A O 17
ATOM 8433 N N . ASN A 1 12 ? -1.824 -19.798 -0.673 1.00 73.05 12 ASN A N 17
ATOM 8434 C CA . ASN A 1 12 ? -2.764 -20.522 -1.522 1.00 42.12 12 ASN A CA 17
ATOM 8435 C C . ASN A 1 12 ? -2.160 -20.789 -2.897 1.00 62.35 12 ASN A C 17
ATOM 8436 O O . ASN A 1 12 ? -1.472 -19.947 -3.475 1.00 70.32 12 ASN A O 17
ATOM 8447 N N . PRO A 1 13 ? -2.422 -21.989 -3.436 1.00 33.42 13 PRO A N 17
ATOM 8448 C CA . PRO A 1 13 ? -1.915 -22.396 -4.750 1.00 13.50 13 PRO A CA 17
ATOM 8449 C C . PRO A 1 13 ? -2.579 -21.630 -5.889 1.00 74.04 13 PRO A C 17
ATOM 8450 O O . PRO A 1 13 ? -2.062 -21.585 -7.006 1.00 32.42 13 PRO A O 17
ATOM 8461 N N . LYS A 1 14 ? -3.728 -21.028 -5.601 1.00 11.11 14 LYS A N 17
ATOM 8462 C CA . LYS A 1 14 ? -4.463 -20.262 -6.600 1.00 51.15 14 LYS A CA 17
ATOM 8463 C C . LYS A 1 14 ? -4.135 -18.776 -6.496 1.00 55.24 14 LYS A C 17
ATOM 8464 O O . LYS A 1 14 ? -4.349 -18.016 -7.440 1.00 73.20 14 LYS A O 17
ATOM 8483 N N . ASN A 1 15 ? -3.614 -18.369 -5.344 1.00 11.25 15 ASN A N 17
ATOM 8484 C CA . ASN A 1 15 ? -3.256 -16.973 -5.117 1.00 60.31 15 ASN A CA 17
ATOM 8485 C C . ASN A 1 15 ? -1.943 -16.867 -4.348 1.00 2.42 15 ASN A C 17
ATOM 8486 O O . ASN A 1 15 ? -1.936 -16.778 -3.120 1.00 32.21 15 ASN A O 17
ATOM 8497 N N . ASP A 1 16 ? -0.833 -16.875 -5.078 1.00 73.14 16 ASP A N 17
ATOM 8498 C CA . ASP A 1 16 ? 0.486 -16.778 -4.466 1.00 4.44 16 ASP A CA 17
ATOM 8499 C C . ASP A 1 16 ? 0.796 -15.338 -4.069 1.00 3.41 16 ASP A C 17
ATOM 8500 O O . ASP A 1 16 ? 0.987 -14.474 -4.925 1.00 44.40 16 ASP A O 17
ATOM 8509 N N . LYS A 1 17 ? 0.844 -15.086 -2.765 1.00 54.42 17 LYS A N 17
ATOM 8510 C CA . LYS A 1 17 ? 1.130 -13.751 -2.253 1.00 42.34 17 LYS A CA 17
ATOM 8511 C C . LYS A 1 17 ? 2.492 -13.712 -1.567 1.00 11.00 17 LYS A C 17
ATOM 8512 O O . LYS A 1 17 ? 2.720 -12.908 -0.663 1.00 2.40 17 LYS A O 17
ATOM 8531 N N . CYS A 1 18 ? 3.394 -14.585 -2.003 1.00 1.23 18 CYS A N 17
ATOM 8532 C CA . CYS A 1 18 ? 4.734 -14.650 -1.432 1.00 32.15 18 CYS A CA 17
ATOM 8533 C C . CYS A 1 18 ? 5.600 -13.503 -1.944 1.00 21.02 18 CYS A C 17
ATOM 8534 O O . CYS A 1 18 ? 5.230 -12.804 -2.887 1.00 54.14 18 CYS A O 17
ATOM 8541 N N . CYS A 1 19 ? 6.756 -13.316 -1.315 1.00 53.53 19 CYS A N 17
ATOM 8542 C CA . CYS A 1 19 ? 7.676 -12.254 -1.706 1.00 33.11 19 CYS A CA 17
ATOM 8543 C C . CYS A 1 19 ? 9.027 -12.830 -2.120 1.00 74.43 19 CYS A C 17
ATOM 8544 O O . CYS A 1 19 ? 9.200 -14.047 -2.186 1.00 42.10 19 CYS A O 17
ATOM 8551 N N . ALA A 1 20 ? 9.980 -11.947 -2.398 1.00 61.43 20 ALA A N 17
ATOM 8552 C CA . ALA A 1 20 ? 11.316 -12.367 -2.804 1.00 34.52 20 ALA A CA 17
ATOM 8553 C C . ALA A 1 20 ? 11.253 -13.334 -3.981 1.00 61.25 20 ALA A C 17
ATOM 8554 O O . ALA A 1 20 ? 12.129 -14.182 -4.148 1.00 0.22 20 ALA A O 17
ATOM 8561 N N . ASN A 1 21 ? 10.211 -13.201 -4.796 1.00 21.13 21 ASN A N 17
ATOM 8562 C CA . ASN A 1 21 ? 10.034 -14.064 -5.958 1.00 30.43 21 ASN A CA 17
ATOM 8563 C C . ASN A 1 21 ? 9.872 -15.521 -5.534 1.00 23.04 21 ASN A C 17
ATOM 8564 O O . ASN A 1 21 ? 10.255 -16.437 -6.262 1.00 61.53 21 ASN A O 17
ATOM 8575 N N . LEU A 1 22 ? 9.303 -15.727 -4.351 1.00 73.44 22 LEU A N 17
ATOM 8576 C CA . LEU A 1 22 ? 9.089 -17.073 -3.829 1.00 41.25 22 LEU A CA 17
ATOM 8577 C C . LEU A 1 22 ? 8.025 -17.808 -4.638 1.00 63.13 22 LEU A C 17
ATOM 8578 O O . LEU A 1 22 ? 7.474 -17.266 -5.596 1.00 71.24 22 LEU A O 17
ATOM 8594 N N . VAL A 1 23 ? 7.740 -19.045 -4.245 1.00 31.33 23 VAL A N 17
ATOM 8595 C CA . VAL A 1 23 ? 6.740 -19.854 -4.931 1.00 34.32 23 VAL A CA 17
ATOM 8596 C C . VAL A 1 23 ? 5.816 -20.547 -3.935 1.00 54.51 23 VAL A C 17
ATOM 8597 O O . VAL A 1 23 ? 6.246 -20.970 -2.862 1.00 65.22 23 VAL A O 17
ATOM 8610 N N . CYS A 1 24 ? 4.542 -20.659 -4.298 1.00 1.35 24 CYS A N 17
ATOM 8611 C CA . CYS A 1 24 ? 3.555 -21.300 -3.437 1.00 2.31 24 CYS A CA 17
ATOM 8612 C C . CYS A 1 24 ? 3.347 -22.757 -3.840 1.00 0.15 24 CYS A C 17
ATOM 8613 O O . CYS A 1 24 ? 2.588 -23.054 -4.762 1.00 32.54 24 CYS A O 17
ATOM 8620 N N . SER A 1 25 ? 4.027 -23.661 -3.141 1.00 54.12 25 SER A N 17
ATOM 8621 C CA . SER A 1 25 ? 3.919 -25.087 -3.428 1.00 4.35 25 SER A CA 17
ATOM 8622 C C . SER A 1 25 ? 2.485 -25.571 -3.243 1.00 35.40 25 SER A C 17
ATOM 8623 O O . SER A 1 25 ? 1.914 -25.459 -2.158 1.00 2.40 25 SER A O 17
ATOM 8631 N N . SER A 1 26 ? 1.907 -26.111 -4.311 1.00 60.45 26 SER A N 17
ATOM 8632 C CA . SER A 1 26 ? 0.537 -26.610 -4.270 1.00 25.31 26 SER A CA 17
ATOM 8633 C C . SER A 1 26 ? 0.438 -27.852 -3.389 1.00 61.11 26 SER A C 17
ATOM 8634 O O . SER A 1 26 ? -0.657 -28.306 -3.056 1.00 61.13 26 SER A O 17
ATOM 8642 N N . LYS A 1 27 ? 1.590 -28.398 -3.015 1.00 3.45 27 LYS A N 17
ATOM 8643 C CA . LYS A 1 27 ? 1.636 -29.586 -2.171 1.00 63.23 27 LYS A CA 17
ATOM 8644 C C . LYS A 1 27 ? 1.744 -29.205 -0.698 1.00 52.44 27 LYS A C 17
ATOM 8645 O O . LYS A 1 27 ? 0.832 -29.463 0.088 1.00 3.03 27 LYS A O 17
ATOM 8664 N N . HIS A 1 28 ? 2.863 -28.587 -0.332 1.00 35.22 28 HIS A N 17
ATOM 8665 C CA . HIS A 1 28 ? 3.088 -28.168 1.047 1.00 53.00 28 HIS A CA 17
ATOM 8666 C C . HIS A 1 28 ? 2.230 -26.954 1.393 1.00 65.14 28 HIS A C 17
ATOM 8667 O O . HIS A 1 28 ? 2.015 -26.646 2.565 1.00 22.21 28 HIS A O 17
ATOM 8681 N N . LYS A 1 29 ? 1.744 -26.267 0.364 1.00 30.44 29 LYS A N 17
ATOM 8682 C CA . LYS A 1 29 ? 0.910 -25.087 0.558 1.00 72.20 29 LYS A CA 17
ATOM 8683 C C . LYS A 1 29 ? 1.644 -24.031 1.378 1.00 54.22 29 LYS A C 17
ATOM 8684 O O . LYS A 1 29 ? 1.188 -23.638 2.452 1.00 74.32 29 LYS A O 17
ATOM 8703 N N . TRP A 1 30 ? 2.780 -23.574 0.864 1.00 31.21 30 TRP A N 17
ATOM 8704 C CA . TRP A 1 30 ? 3.576 -22.562 1.549 1.00 54.41 30 TRP A CA 17
ATOM 8705 C C . TRP A 1 30 ? 4.524 -21.867 0.579 1.00 44.24 30 TRP A C 17
ATOM 8706 O O . TRP A 1 30 ? 4.696 -22.306 -0.559 1.00 22.00 30 TRP A O 17
ATOM 8727 N N . CYS A 1 31 ? 5.139 -20.780 1.034 1.00 20.44 31 CYS A N 17
ATOM 8728 C CA . CYS A 1 31 ? 6.071 -20.024 0.207 1.00 71.45 31 CYS A CA 17
ATOM 8729 C C . CYS A 1 31 ? 7.471 -20.628 0.273 1.00 11.13 31 CYS A C 17
ATOM 8730 O O . CYS A 1 31 ? 8.287 -20.241 1.110 1.00 31.22 31 CYS A O 17
ATOM 8737 N N . LYS A 1 32 ? 7.742 -21.578 -0.615 1.00 22.33 32 LYS A N 17
ATOM 8738 C CA . LYS A 1 32 ? 9.043 -22.235 -0.659 1.00 60.54 32 LYS A CA 17
ATOM 8739 C C . LYS A 1 32 ? 9.885 -21.697 -1.811 1.00 45.23 32 LYS A C 17
ATOM 8740 O O . LYS A 1 32 ? 9.451 -20.815 -2.551 1.00 44.02 32 LYS A O 17
ATOM 8759 N N . GLY A 1 33 ? 11.093 -22.235 -1.958 1.00 13.52 33 GLY A N 17
ATOM 8760 C CA . GLY A 1 33 ? 11.976 -21.796 -3.023 1.00 32.03 33 GLY A CA 17
ATOM 8761 C C . GLY A 1 33 ? 11.816 -22.620 -4.285 1.00 14.20 33 GLY A C 17
ATOM 8762 O O . GLY A 1 33 ? 11.958 -23.843 -4.260 1.00 54.50 33 GLY A O 17
ATOM 8766 N N . LYS A 1 34 ? 11.517 -21.950 -5.393 1.00 10.22 34 LYS A N 17
ATOM 8767 C CA . LYS A 1 34 ? 11.336 -22.627 -6.672 1.00 3.54 34 LYS A CA 17
ATOM 8768 C C . LYS A 1 34 ? 12.680 -23.042 -7.262 1.00 30.42 34 LYS A C 17
ATOM 8769 O O . LYS A 1 34 ? 13.466 -22.200 -7.697 1.00 51.31 34 LYS A O 17
ATOM 8788 N N . LEU A 1 35 ? 12.937 -24.346 -7.275 1.00 3.52 35 LEU A N 17
ATOM 8789 C CA . LEU A 1 35 ? 14.186 -24.874 -7.813 1.00 50.55 35 LEU A CA 17
ATOM 8790 C C . LEU A 1 35 ? 14.022 -25.275 -9.276 1.00 15.02 35 LEU A C 17
ATOM 8791 O O . LEU A 1 35 ? 12.932 -25.173 -9.839 1.00 41.24 35 LEU A O 17
ATOM 8807 N N . GLY A 1 1 ? 1.577 0.311 1.146 1.00 64.43 1 GLY A N 18
ATOM 8808 C CA . GLY A 1 1 ? 2.773 -0.151 0.464 1.00 11.42 1 GLY A CA 18
ATOM 8809 C C . GLY A 1 1 ? 2.575 -1.494 -0.208 1.00 72.45 1 GLY A C 18
ATOM 8810 O O . GLY A 1 1 ? 1.490 -1.793 -0.705 1.00 72.41 1 GLY A O 18
ATOM 8814 N N . ASN A 1 2 ? 3.627 -2.306 -0.226 1.00 70.32 2 ASN A N 18
ATOM 8815 C CA . ASN A 1 2 ? 3.564 -3.625 -0.845 1.00 63.25 2 ASN A CA 18
ATOM 8816 C C . ASN A 1 2 ? 2.906 -4.635 0.090 1.00 2.22 2 ASN A C 18
ATOM 8817 O O . ASN A 1 2 ? 2.826 -4.416 1.299 1.00 4.11 2 ASN A O 18
ATOM 8828 N N . ASP A 1 3 ? 2.437 -5.740 -0.477 1.00 60.52 3 ASP A N 18
ATOM 8829 C CA . ASP A 1 3 ? 1.787 -6.785 0.306 1.00 63.23 3 ASP A CA 18
ATOM 8830 C C . ASP A 1 3 ? 2.213 -8.169 -0.175 1.00 51.13 3 ASP A C 18
ATOM 8831 O O . ASP A 1 3 ? 1.840 -8.601 -1.267 1.00 12.55 3 ASP A O 18
ATOM 8840 N N . CYS A 1 4 ? 2.997 -8.860 0.646 1.00 50.35 4 CYS A N 18
ATOM 8841 C CA . CYS A 1 4 ? 3.475 -10.194 0.304 1.00 4.13 4 CYS A CA 18
ATOM 8842 C C . CYS A 1 4 ? 3.840 -10.979 1.561 1.00 34.01 4 CYS A C 18
ATOM 8843 O O . CYS A 1 4 ? 3.764 -10.459 2.675 1.00 3.02 4 CYS A O 18
ATOM 8850 N N . LEU A 1 5 ? 4.235 -12.234 1.374 1.00 13.53 5 LEU A N 18
ATOM 8851 C CA . LEU A 1 5 ? 4.611 -13.092 2.492 1.00 4.44 5 LEU A CA 18
ATOM 8852 C C . LEU A 1 5 ? 6.095 -13.443 2.433 1.00 35.14 5 LEU A C 18
ATOM 8853 O O . LEU A 1 5 ? 6.740 -13.283 1.398 1.00 21.34 5 LEU A O 18
ATOM 8869 N N . GLY A 1 6 ? 6.628 -13.925 3.552 1.00 64.02 6 GLY A N 18
ATOM 8870 C CA . GLY A 1 6 ? 8.031 -14.294 3.605 1.00 11.23 6 GLY A CA 18
ATOM 8871 C C . GLY A 1 6 ? 8.267 -15.736 3.203 1.00 31.24 6 GLY A C 18
ATOM 8872 O O . GLY A 1 6 ? 7.502 -16.304 2.423 1.00 44.21 6 GLY A O 18
ATOM 8876 N N . PHE A 1 7 ? 9.329 -16.331 3.736 1.00 22.01 7 PHE A N 18
ATOM 8877 C CA . PHE A 1 7 ? 9.666 -17.716 3.426 1.00 14.33 7 PHE A CA 18
ATOM 8878 C C . PHE A 1 7 ? 8.921 -18.676 4.349 1.00 1.14 7 PHE A C 18
ATOM 8879 O O . PHE A 1 7 ? 8.601 -18.336 5.488 1.00 4.24 7 PHE A O 18
ATOM 8896 N N . TRP A 1 8 ? 8.648 -19.875 3.849 1.00 25.51 8 TRP A N 18
ATOM 8897 C CA . TRP A 1 8 ? 7.941 -20.885 4.628 1.00 30.42 8 TRP A CA 18
ATOM 8898 C C . TRP A 1 8 ? 6.641 -20.324 5.194 1.00 21.50 8 TRP A C 18
ATOM 8899 O O . TRP A 1 8 ? 6.190 -20.735 6.263 1.00 25.33 8 TRP A O 18
ATOM 8920 N N . SER A 1 9 ? 6.043 -19.384 4.470 1.00 34.01 9 SER A N 18
ATOM 8921 C CA . SER A 1 9 ? 4.795 -18.764 4.903 1.00 65.33 9 SER A CA 18
ATOM 8922 C C . SER A 1 9 ? 3.600 -19.405 4.205 1.00 73.41 9 SER A C 18
ATOM 8923 O O . SER A 1 9 ? 3.519 -19.421 2.977 1.00 14.31 9 SER A O 18
ATOM 8931 N N . ALA A 1 10 ? 2.673 -19.934 4.998 1.00 44.20 10 ALA A N 18
ATOM 8932 C CA . ALA A 1 10 ? 1.481 -20.575 4.458 1.00 13.40 10 ALA A CA 18
ATOM 8933 C C . ALA A 1 10 ? 0.778 -19.668 3.453 1.00 33.23 10 ALA A C 18
ATOM 8934 O O . ALA A 1 10 ? 0.633 -18.467 3.681 1.00 52.33 10 ALA A O 18
ATOM 8941 N N . CYS A 1 11 ? 0.343 -20.251 2.341 1.00 51.10 11 CYS A N 18
ATOM 8942 C CA . CYS A 1 11 ? -0.344 -19.496 1.300 1.00 32.00 11 CYS A CA 18
ATOM 8943 C C . CYS A 1 11 ? -1.308 -20.390 0.526 1.00 34.51 11 CYS A C 18
ATOM 8944 O O . CYS A 1 11 ? -1.492 -21.560 0.862 1.00 44.31 11 CYS A O 18
ATOM 8951 N N . ASN A 1 12 ? -1.922 -19.831 -0.512 1.00 21.12 12 ASN A N 18
ATOM 8952 C CA . ASN A 1 12 ? -2.868 -20.577 -1.334 1.00 24.43 12 ASN A CA 18
ATOM 8953 C C . ASN A 1 12 ? -2.275 -20.879 -2.707 1.00 30.21 12 ASN A C 18
ATOM 8954 O O . ASN A 1 12 ? -1.593 -20.052 -3.311 1.00 44.35 12 ASN A O 18
ATOM 8965 N N . PRO A 1 13 ? -2.541 -22.093 -3.213 1.00 13.44 13 PRO A N 18
ATOM 8966 C CA . PRO A 1 13 ? -2.045 -22.532 -4.520 1.00 51.52 13 PRO A CA 18
ATOM 8967 C C . PRO A 1 13 ? -2.719 -21.795 -5.673 1.00 31.30 13 PRO A C 18
ATOM 8968 O O . PRO A 1 13 ? -2.204 -21.767 -6.791 1.00 54.11 13 PRO A O 18
ATOM 8979 N N . LYS A 1 14 ? -3.874 -21.200 -5.394 1.00 43.20 14 LYS A N 18
ATOM 8980 C CA . LYS A 1 14 ? -4.618 -20.461 -6.407 1.00 35.22 14 LYS A CA 18
ATOM 8981 C C . LYS A 1 14 ? -4.296 -18.972 -6.341 1.00 44.24 14 LYS A C 18
ATOM 8982 O O . LYS A 1 14 ? -4.534 -18.233 -7.296 1.00 35.13 14 LYS A O 18
ATOM 9001 N N . ASN A 1 15 ? -3.750 -18.538 -5.210 1.00 31.44 15 ASN A N 18
ATOM 9002 C CA . ASN A 1 15 ? -3.394 -17.137 -5.021 1.00 5.13 15 ASN A CA 18
ATOM 9003 C C . ASN A 1 15 ? -2.073 -17.008 -4.267 1.00 33.30 15 ASN A C 18
ATOM 9004 O O . ASN A 1 15 ? -2.055 -16.893 -3.041 1.00 51.14 15 ASN A O 18
ATOM 9015 N N . ASP A 1 16 ? -0.971 -17.028 -5.008 1.00 70.51 16 ASP A N 18
ATOM 9016 C CA . ASP A 1 16 ? 0.354 -16.912 -4.411 1.00 22.43 16 ASP A CA 18
ATOM 9017 C C . ASP A 1 16 ? 0.666 -15.461 -4.058 1.00 21.42 16 ASP A C 18
ATOM 9018 O O . ASP A 1 16 ? 0.848 -14.622 -4.940 1.00 1.23 16 ASP A O 18
ATOM 9027 N N . LYS A 1 17 ? 0.725 -15.173 -2.762 1.00 42.42 17 LYS A N 18
ATOM 9028 C CA . LYS A 1 17 ? 1.015 -13.824 -2.291 1.00 40.50 17 LYS A CA 18
ATOM 9029 C C . LYS A 1 17 ? 2.381 -13.765 -1.615 1.00 31.14 17 LYS A C 18
ATOM 9030 O O . LYS A 1 17 ? 2.608 -12.949 -0.721 1.00 42.10 17 LYS A O 18
ATOM 9049 N N . CYS A 1 18 ? 3.288 -14.635 -2.047 1.00 50.42 18 CYS A N 18
ATOM 9050 C CA . CYS A 1 18 ? 4.632 -14.682 -1.485 1.00 1.33 18 CYS A CA 18
ATOM 9051 C C . CYS A 1 18 ? 5.493 -13.549 -2.037 1.00 60.44 18 CYS A C 18
ATOM 9052 O O . CYS A 1 18 ? 5.117 -12.883 -3.002 1.00 63.14 18 CYS A O 18
ATOM 9059 N N . CYS A 1 19 ? 6.650 -13.338 -1.419 1.00 40.52 19 CYS A N 18
ATOM 9060 C CA . CYS A 1 19 ? 7.565 -12.287 -1.848 1.00 3.24 19 CYS A CA 18
ATOM 9061 C C . CYS A 1 19 ? 8.915 -12.873 -2.253 1.00 53.21 19 CYS A C 18
ATOM 9062 O O . CYS A 1 19 ? 9.090 -14.090 -2.284 1.00 70.44 19 CYS A O 18
ATOM 9069 N N . ALA A 1 20 ? 9.865 -11.997 -2.562 1.00 40.25 20 ALA A N 18
ATOM 9070 C CA . ALA A 1 20 ? 11.199 -12.427 -2.964 1.00 11.55 20 ALA A CA 18
ATOM 9071 C C . ALA A 1 20 ? 11.131 -13.425 -4.114 1.00 21.43 20 ALA A C 18
ATOM 9072 O O . ALA A 1 20 ? 12.008 -14.275 -4.263 1.00 22.14 20 ALA A O 18
ATOM 9079 N N . ASN A 1 21 ? 10.083 -13.317 -4.924 1.00 64.33 21 ASN A N 18
ATOM 9080 C CA . ASN A 1 21 ? 9.901 -14.213 -6.061 1.00 51.30 21 ASN A CA 18
ATOM 9081 C C . ASN A 1 21 ? 9.743 -15.657 -5.596 1.00 22.12 21 ASN A C 18
ATOM 9082 O O . ASN A 1 21 ? 10.119 -16.593 -6.303 1.00 24.24 21 ASN A O 18
ATOM 9093 N N . LEU A 1 22 ? 9.184 -15.831 -4.403 1.00 64.03 22 LEU A N 18
ATOM 9094 C CA . LEU A 1 22 ? 8.976 -17.162 -3.843 1.00 13.41 22 LEU A CA 18
ATOM 9095 C C . LEU A 1 22 ? 7.905 -17.919 -4.622 1.00 11.31 22 LEU A C 18
ATOM 9096 O O . LEU A 1 22 ? 7.341 -17.401 -5.586 1.00 71.10 22 LEU A O 18
ATOM 9112 N N . VAL A 1 23 ? 7.628 -19.147 -4.196 1.00 72.10 23 VAL A N 18
ATOM 9113 C CA . VAL A 1 23 ? 6.622 -19.975 -4.851 1.00 41.23 23 VAL A CA 18
ATOM 9114 C C . VAL A 1 23 ? 5.706 -20.639 -3.829 1.00 63.04 23 VAL A C 18
ATOM 9115 O O . VAL A 1 23 ? 6.146 -21.035 -2.750 1.00 4.35 23 VAL A O 18
ATOM 9128 N N . CYS A 1 24 ? 4.429 -20.759 -4.177 1.00 65.13 24 CYS A N 18
ATOM 9129 C CA . CYS A 1 24 ? 3.450 -21.376 -3.291 1.00 53.31 24 CYS A CA 18
ATOM 9130 C C . CYS A 1 24 ? 3.236 -22.843 -3.653 1.00 5.22 24 CYS A C 18
ATOM 9131 O O . CYS A 1 24 ? 2.466 -23.164 -4.557 1.00 73.22 24 CYS A O 18
ATOM 9138 N N . SER A 1 25 ? 3.925 -23.728 -2.940 1.00 32.43 25 SER A N 18
ATOM 9139 C CA . SER A 1 25 ? 3.814 -25.161 -3.187 1.00 60.22 25 SER A CA 18
ATOM 9140 C C . SER A 1 25 ? 2.380 -25.639 -2.979 1.00 61.13 25 SER A C 18
ATOM 9141 O O . SER A 1 25 ? 1.818 -25.497 -1.893 1.00 40.15 25 SER A O 18
ATOM 9149 N N . SER A 1 26 ? 1.794 -26.207 -4.029 1.00 1.52 26 SER A N 18
ATOM 9150 C CA . SER A 1 26 ? 0.424 -26.703 -3.964 1.00 4.41 26 SER A CA 18
ATOM 9151 C C . SER A 1 26 ? 0.330 -27.920 -3.049 1.00 63.02 26 SER A C 18
ATOM 9152 O O . SER A 1 26 ? -0.763 -28.363 -2.695 1.00 43.32 26 SER A O 18
ATOM 9160 N N . LYS A 1 27 ? 1.485 -28.458 -2.670 1.00 14.53 27 LYS A N 18
ATOM 9161 C CA . LYS A 1 27 ? 1.535 -29.623 -1.795 1.00 65.22 27 LYS A CA 18
ATOM 9162 C C . LYS A 1 27 ? 1.656 -29.202 -0.334 1.00 61.31 27 LYS A C 18
ATOM 9163 O O . LYS A 1 27 ? 0.751 -29.437 0.467 1.00 73.41 27 LYS A O 18
ATOM 9182 N N . HIS A 1 28 ? 2.779 -28.578 0.006 1.00 1.25 28 HIS A N 18
ATOM 9183 C CA . HIS A 1 28 ? 3.017 -28.122 1.372 1.00 73.14 28 HIS A CA 18
ATOM 9184 C C . HIS A 1 28 ? 2.163 -26.899 1.692 1.00 2.23 28 HIS A C 18
ATOM 9185 O O . HIS A 1 28 ? 1.958 -26.560 2.858 1.00 42.30 28 HIS A O 18
ATOM 9199 N N . LYS A 1 29 ? 1.668 -26.239 0.650 1.00 23.14 29 LYS A N 18
ATOM 9200 C CA . LYS A 1 29 ? 0.837 -25.054 0.820 1.00 55.42 29 LYS A CA 18
ATOM 9201 C C . LYS A 1 29 ? 1.578 -23.977 1.605 1.00 12.45 29 LYS A C 18
ATOM 9202 O O . LYS A 1 29 ? 1.131 -23.555 2.672 1.00 31.43 29 LYS A O 18
ATOM 9221 N N . TRP A 1 30 ? 2.710 -23.535 1.071 1.00 43.12 30 TRP A N 18
ATOM 9222 C CA . TRP A 1 30 ? 3.512 -22.505 1.722 1.00 23.41 30 TRP A CA 18
ATOM 9223 C C . TRP A 1 30 ? 4.454 -21.838 0.726 1.00 10.41 30 TRP A C 18
ATOM 9224 O O . TRP A 1 30 ? 4.616 -22.307 -0.401 1.00 24.13 30 TRP A O 18
ATOM 9245 N N . CYS A 1 31 ? 5.073 -20.740 1.148 1.00 71.11 31 CYS A N 18
ATOM 9246 C CA . CYS A 1 31 ? 5.999 -20.007 0.293 1.00 72.21 31 CYS A CA 18
ATOM 9247 C C . CYS A 1 31 ? 7.399 -20.609 0.365 1.00 20.44 31 CYS A C 18
ATOM 9248 O O . CYS A 1 31 ? 8.221 -20.202 1.187 1.00 73.11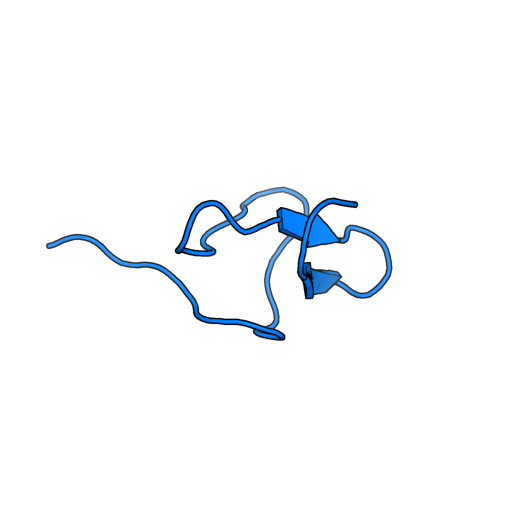 31 CYS A O 18
ATOM 9255 N N . LYS A 1 32 ? 7.664 -21.582 -0.500 1.00 42.12 32 LYS A N 18
ATOM 9256 C CA . LYS A 1 32 ? 8.965 -22.241 -0.537 1.00 55.51 32 LYS A CA 18
ATOM 9257 C C . LYS A 1 32 ? 9.799 -21.732 -1.708 1.00 2.50 32 LYS A C 18
ATOM 9258 O O . LYS A 1 32 ? 9.359 -20.872 -2.470 1.00 15.24 32 LYS A O 18
ATOM 9277 N N . GLY A 1 33 ? 11.007 -22.270 -1.846 1.00 43.31 33 GLY A N 18
ATOM 9278 C CA . GLY A 1 33 ? 11.883 -21.858 -2.927 1.00 63.35 33 GLY A CA 18
ATOM 9279 C C . GLY A 1 33 ? 11.721 -22.719 -4.165 1.00 12.13 33 GLY A C 18
ATOM 9280 O O . GLY A 1 33 ? 11.887 -23.938 -4.109 1.00 14.40 33 GLY A O 18
ATOM 9284 N N . LYS A 1 34 ? 11.394 -22.085 -5.286 1.00 13.14 34 LYS A N 18
ATOM 9285 C CA . LYS A 1 34 ? 11.208 -22.799 -6.543 1.00 32.41 34 LYS A CA 18
ATOM 9286 C C . LYS A 1 34 ? 12.550 -23.216 -7.136 1.00 1.31 34 LYS A C 18
ATOM 9287 O O . LYS A 1 34 ? 13.329 -22.374 -7.586 1.00 23.43 34 LYS A O 18
ATOM 9306 N N . LEU A 1 35 ? 12.814 -24.518 -7.135 1.00 13.41 35 LEU A N 18
ATOM 9307 C CA . LEU A 1 35 ? 14.062 -25.046 -7.675 1.00 11.15 35 LEU A CA 18
ATOM 9308 C C . LEU A 1 35 ? 14.300 -24.539 -9.093 1.00 53.32 35 LEU A C 18
ATOM 9309 O O . LEU A 1 35 ? 15.412 -24.146 -9.445 1.00 11.34 35 LEU A O 18
ATOM 9325 N N . GLY A 1 1 ? 5.409 -0.482 1.384 1.00 44.21 1 GLY A N 19
ATOM 9326 C CA . GLY A 1 1 ? 4.266 -0.230 0.527 1.00 73.02 1 GLY A CA 19
ATOM 9327 C C . GLY A 1 1 ? 3.970 -1.392 -0.401 1.00 14.31 1 GLY A C 19
ATOM 9328 O O . GLY A 1 1 ? 3.688 -1.195 -1.582 1.00 65.02 1 GLY A O 19
ATOM 9332 N N . ASN A 1 2 ? 4.034 -2.606 0.135 1.00 63.30 2 ASN A N 19
ATOM 9333 C CA . ASN A 1 2 ? 3.773 -3.805 -0.654 1.00 50.30 2 ASN A CA 19
ATOM 9334 C C . ASN A 1 2 ? 2.997 -4.835 0.162 1.00 44.43 2 ASN A C 19
ATOM 9335 O O . ASN A 1 2 ? 2.939 -4.753 1.389 1.00 71.43 2 ASN A O 19
ATOM 9346 N N . ASP A 1 3 ? 2.404 -5.802 -0.528 1.00 61.44 3 ASP A N 19
ATOM 9347 C CA . ASP A 1 3 ? 1.633 -6.850 0.131 1.00 3.25 3 ASP A CA 19
ATOM 9348 C C . ASP A 1 3 ? 2.078 -8.231 -0.340 1.00 2.31 3 ASP A C 19
ATOM 9349 O O . ASP A 1 3 ? 1.754 -8.654 -1.450 1.00 41.20 3 ASP A O 19
ATOM 9358 N N . CYS A 1 4 ? 2.823 -8.929 0.510 1.00 4.13 4 CYS A N 19
ATOM 9359 C CA . CYS A 1 4 ? 3.315 -10.261 0.181 1.00 31.44 4 CYS A CA 19
ATOM 9360 C C . CYS A 1 4 ? 3.690 -11.030 1.445 1.00 34.31 4 CYS A C 19
ATOM 9361 O O . CYS A 1 4 ? 3.616 -10.499 2.554 1.00 55.53 4 CYS A O 19
ATOM 9368 N N . LEU A 1 5 ? 4.092 -12.284 1.270 1.00 24.03 5 LEU A N 19
ATOM 9369 C CA . LEU A 1 5 ? 4.480 -13.127 2.396 1.00 34.21 5 LEU A CA 19
ATOM 9370 C C . LEU A 1 5 ? 5.967 -13.459 2.342 1.00 44.14 5 LEU A C 19
ATOM 9371 O O . LEU A 1 5 ? 6.612 -13.299 1.306 1.00 71.31 5 LEU A O 19
ATOM 9387 N N . GLY A 1 6 ? 6.507 -13.924 3.465 1.00 54.34 6 GLY A N 19
ATOM 9388 C CA . GLY A 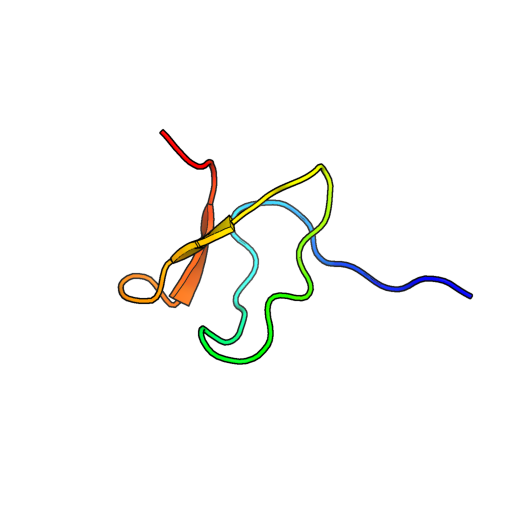1 6 ? 7.914 -14.273 3.523 1.00 40.23 6 GLY A CA 19
ATOM 9389 C C . GLY A 1 6 ? 8.170 -15.717 3.138 1.00 14.44 6 GLY A C 19
ATOM 9390 O O . GLY A 1 6 ? 7.415 -16.303 2.363 1.00 75.23 6 GLY A O 19
ATOM 9394 N N . PHE A 1 7 ? 9.238 -16.291 3.680 1.00 22.35 7 PHE A N 19
ATOM 9395 C CA . PHE A 1 7 ? 9.593 -17.675 3.388 1.00 62.03 7 PHE A CA 19
ATOM 9396 C C . PHE A 1 7 ? 8.854 -18.634 4.316 1.00 24.24 7 PHE A C 19
ATOM 9397 O O . PHE A 1 7 ? 8.526 -18.287 5.451 1.00 64.10 7 PHE A O 19
ATOM 9414 N N . TRP A 1 8 ? 8.596 -19.841 3.826 1.00 52.00 8 TRP A N 19
ATOM 9415 C CA . TRP A 1 8 ? 7.895 -20.851 4.611 1.00 1.22 8 TRP A CA 19
ATOM 9416 C C . TRP A 1 8 ? 6.594 -20.293 5.178 1.00 22.53 8 TRP A C 19
ATOM 9417 O O . TRP A 1 8 ? 6.186 -20.648 6.284 1.00 3.23 8 TRP A O 19
ATOM 9438 N N . SER A 1 9 ? 5.947 -19.420 4.414 1.00 53.21 9 SER A N 19
ATOM 9439 C CA . SER A 1 9 ? 4.693 -18.811 4.843 1.00 40.23 9 SER A CA 19
ATOM 9440 C C . SER A 1 9 ? 3.504 -19.467 4.147 1.00 24.42 9 SER A C 19
ATOM 9441 O O . SER A 1 9 ? 3.432 -19.502 2.919 1.00 34.42 9 SER A O 19
ATOM 9449 N N . ALA A 1 10 ? 2.575 -19.987 4.942 1.00 13.22 10 ALA A N 19
ATOM 9450 C CA . ALA A 1 10 ? 1.388 -20.641 4.404 1.00 1.55 10 ALA A CA 19
ATOM 9451 C C . ALA A 1 10 ? 0.686 -19.751 3.384 1.00 61.11 10 ALA A C 19
ATOM 9452 O O . ALA A 1 10 ? 0.504 -18.554 3.609 1.00 33.35 10 ALA A O 19
ATOM 9459 N N . CYS A 1 11 ? 0.295 -20.343 2.260 1.00 13.33 11 CYS A N 19
ATOM 9460 C CA . CYS A 1 11 ? -0.386 -19.604 1.204 1.00 73.32 11 CYS A CA 19
ATOM 9461 C C . CYS A 1 11 ? -1.330 -20.516 0.425 1.00 51.34 11 CYS A C 19
ATOM 9462 O O . CYS A 1 11 ? -1.506 -21.684 0.769 1.00 51.44 11 CYS A O 19
ATOM 9469 N N . ASN A 1 12 ? -1.934 -19.972 -0.627 1.00 73.31 12 ASN A N 19
ATOM 9470 C CA . ASN A 1 12 ? -2.860 -20.736 -1.455 1.00 55.15 12 ASN A CA 19
ATOM 9471 C C . ASN A 1 12 ? -2.251 -21.032 -2.822 1.00 42.44 12 ASN A C 19
ATOM 9472 O O . ASN A 1 12 ? -1.578 -20.194 -3.424 1.00 23.32 12 ASN A O 19
ATOM 9483 N N . PRO A 1 13 ? -2.492 -22.251 -3.326 1.00 65.04 13 PRO A N 19
ATOM 9484 C CA . PRO A 1 13 ? -1.976 -22.685 -4.628 1.00 73.42 13 PRO A CA 19
ATOM 9485 C C . PRO A 1 13 ? -2.653 -21.965 -5.789 1.00 50.42 13 PRO A C 19
ATOM 9486 O O . PRO A 1 13 ? -2.128 -21.930 -6.903 1.00 14.45 13 PRO A O 19
ATOM 9497 N N . LYS A 1 14 ? -3.821 -21.390 -5.523 1.00 1.24 14 LYS A N 19
ATOM 9498 C CA . LYS A 1 14 ? -4.570 -20.668 -6.544 1.00 44.43 14 LYS A CA 19
ATOM 9499 C C . LYS A 1 14 ? -4.267 -19.174 -6.487 1.00 3.21 14 LYS A C 19
ATOM 9500 O O . LYS A 1 14 ? -4.493 -18.448 -7.454 1.00 11.43 14 LYS A O 19
ATOM 9519 N N . ASN A 1 15 ? -3.752 -18.722 -5.348 1.00 31.33 15 ASN A N 19
ATOM 9520 C CA . ASN A 1 15 ? -3.417 -17.315 -5.165 1.00 51.42 15 ASN A CA 19
ATOM 9521 C C . ASN A 1 15 ? -2.106 -17.162 -4.399 1.00 75.22 15 ASN A C 19
ATOM 9522 O O . ASN A 1 15 ? -2.103 -17.025 -3.176 1.00 21.33 15 ASN A O 19
ATOM 9533 N N . ASP A 1 16 ? -0.996 -17.186 -5.128 1.00 22.43 16 ASP A N 19
ATOM 9534 C CA . ASP A 1 16 ? 0.322 -17.049 -4.518 1.00 33.22 16 ASP A CA 19
ATOM 9535 C C . ASP A 1 16 ? 0.606 -15.594 -4.160 1.00 41.32 16 ASP A C 19
ATOM 9536 O O . ASP A 1 16 ? 0.782 -14.750 -5.039 1.00 45.13 16 ASP A O 19
ATOM 9545 N N . LYS A 1 17 ? 0.648 -15.306 -2.864 1.00 2.32 17 LYS A N 19
ATOM 9546 C CA . LYS A 1 17 ? 0.911 -13.953 -2.388 1.00 41.42 17 LYS A CA 19
ATOM 9547 C C . LYS A 1 17 ? 2.278 -13.868 -1.716 1.00 33.10 17 LYS A C 19
ATOM 9548 O O . LYS A 1 17 ? 2.500 -13.030 -0.842 1.00 2.21 17 LYS A O 19
ATOM 9567 N N . CYS A 1 18 ? 3.191 -14.740 -2.130 1.00 73.40 18 CYS A N 19
ATOM 9568 C CA . CYS A 1 18 ? 4.536 -14.764 -1.569 1.00 61.11 18 CYS A CA 19
ATOM 9569 C C . CYS A 1 18 ? 5.378 -13.620 -2.126 1.00 40.13 18 CYS A C 19
ATOM 9570 O O . CYS A 1 18 ? 4.984 -12.954 -3.084 1.00 44.04 18 CYS A O 19
ATOM 9577 N N . CYS A 1 19 ? 6.539 -13.397 -1.520 1.00 21.23 19 CYS A N 19
ATOM 9578 C CA . CYS A 1 19 ? 7.438 -12.334 -1.954 1.00 33.34 19 CYS A CA 19
ATOM 9579 C C . CYS A 1 19 ? 8.800 -12.900 -2.346 1.00 55.23 19 CYS A C 19
ATOM 9580 O O . CYS A 1 19 ? 8.996 -14.114 -2.367 1.00 61.42 19 CYS A O 19
ATOM 9587 N N . ALA A 1 20 ? 9.736 -12.010 -2.657 1.00 4.34 20 ALA A N 19
ATOM 9588 C CA . ALA A 1 20 ? 11.080 -12.419 -3.046 1.00 70.22 20 ALA A CA 19
ATOM 9589 C C . ALA A 1 20 ? 11.037 -13.429 -4.188 1.00 53.32 20 ALA A C 19
ATOM 9590 O O . ALA A 1 20 ? 11.931 -14.262 -4.326 1.00 73.51 20 ALA A O 19
ATOM 9597 N N . ASN A 1 21 ? 9.991 -13.348 -5.004 1.00 52.32 21 ASN A N 19
ATOM 9598 C CA . ASN A 1 21 ? 9.831 -14.256 -6.134 1.00 53.11 21 ASN A CA 19
ATOM 9599 C C . ASN A 1 21 ? 9.694 -15.699 -5.657 1.00 42.42 21 ASN A C 19
ATOM 9600 O O . ASN A 1 21 ? 10.091 -16.634 -6.353 1.00 62.40 21 ASN A O 19
ATOM 9611 N N . LEU A 1 22 ? 9.130 -15.872 -4.467 1.00 52.51 22 LEU A N 19
ATOM 9612 C CA . LEU A 1 22 ? 8.940 -17.201 -3.896 1.00 54.44 22 LEU A CA 19
ATOM 9613 C C . LEU A 1 22 ? 7.886 -17.982 -4.675 1.00 64.03 22 LEU A C 19
ATOM 9614 O O . LEU A 1 22 ? 7.327 -17.486 -5.653 1.00 41.23 22 LEU A O 19
ATOM 9630 N N . VAL A 1 23 ? 7.619 -19.207 -4.234 1.00 11.14 23 VAL A N 19
ATOM 9631 C CA . VAL A 1 23 ? 6.630 -20.056 -4.887 1.00 22.31 23 VAL A CA 19
ATOM 9632 C C . VAL A 1 23 ? 5.715 -20.721 -3.865 1.00 1.24 23 VAL A C 19
ATOM 9633 O O . VAL A 1 23 ? 6.151 -21.096 -2.776 1.00 1.33 23 VAL A O 19
ATOM 9646 N N . CYS A 1 24 ? 4.443 -20.864 -4.222 1.00 64.42 24 CYS A N 19
ATOM 9647 C CA . CYS A 1 24 ? 3.465 -21.484 -3.337 1.00 12.02 24 CYS A CA 19
ATOM 9648 C C . CYS A 1 24 ? 3.272 -22.957 -3.685 1.00 24.22 24 CYS A C 19
ATOM 9649 O O . CYS A 1 24 ? 2.515 -23.297 -4.594 1.00 21.34 24 CYS A O 19
ATOM 9656 N N . SER A 1 25 ? 3.963 -23.827 -2.955 1.00 22.12 25 SER A N 19
ATOM 9657 C CA . SER A 1 25 ? 3.872 -25.264 -3.188 1.00 14.41 25 SER A CA 19
ATOM 9658 C C . SER A 1 25 ? 2.442 -25.757 -2.984 1.00 4.02 25 SER A C 19
ATOM 9659 O O . SER A 1 25 ? 1.872 -25.611 -1.903 1.00 10.22 25 SER A O 19
ATOM 9667 N N . SER A 1 26 ? 1.870 -26.342 -4.031 1.00 32.10 26 SER A N 19
ATOM 9668 C CA . SER A 1 26 ? 0.506 -26.854 -3.969 1.00 71.23 26 SER A CA 19
ATOM 9669 C C . SER A 1 26 ? 0.421 -28.064 -3.043 1.00 41.33 26 SER A C 19
ATOM 9670 O O . SER A 1 26 ? -0.669 -28.516 -2.691 1.00 5.10 26 SER A O 19
ATOM 9678 N N . LYS A 1 27 ? 1.580 -28.584 -2.652 1.00 55.31 27 LYS A N 19
ATOM 9679 C CA . LYS A 1 27 ? 1.639 -29.740 -1.766 1.00 64.00 27 LYS A CA 19
ATOM 9680 C C . LYS A 1 27 ? 1.747 -29.304 -0.308 1.00 41.44 27 LYS A C 19
ATOM 9681 O O . LYS A 1 27 ? 0.840 -29.542 0.490 1.00 42.30 27 LYS A O 19
ATOM 9700 N N . HIS A 1 28 ? 2.861 -28.662 0.032 1.00 74.31 28 HIS A N 19
ATOM 9701 C CA . HIS A 1 28 ? 3.085 -28.191 1.394 1.00 43.43 28 HIS A CA 19
ATOM 9702 C C . HIS A 1 28 ? 2.215 -26.975 1.698 1.00 31.12 28 HIS A C 19
ATOM 9703 O O . HIS A 1 28 ? 2.000 -26.627 2.860 1.00 74.45 28 HIS A O 19
ATOM 9717 N N . LYS A 1 29 ? 1.717 -26.332 0.648 1.00 41.24 29 LYS A N 19
ATOM 9718 C CA . LYS A 1 29 ? 0.870 -25.155 0.801 1.00 33.32 29 LYS A CA 19
ATOM 9719 C C . LYS A 1 29 ? 1.592 -24.062 1.582 1.00 65.32 29 LYS A C 19
ATOM 9720 O O . LYS A 1 29 ? 1.135 -23.639 2.643 1.00 14.41 29 LYS A O 19
ATOM 9739 N N . TRP A 1 30 ? 2.722 -23.610 1.049 1.00 13.32 30 TRP A N 19
ATOM 9740 C CA . TRP A 1 30 ? 3.507 -22.564 1.696 1.00 35.42 30 TRP A CA 19
ATOM 9741 C C . TRP A 1 30 ? 4.444 -21.892 0.700 1.00 64.14 30 TRP A C 19
ATOM 9742 O O . TRP A 1 30 ? 4.618 -22.368 -0.423 1.00 25.23 30 TRP A O 19
ATOM 9763 N N . CYS A 1 31 ? 5.047 -20.783 1.116 1.00 71.32 31 CYS A N 19
ATOM 9764 C CA . CYS A 1 31 ? 5.967 -20.045 0.260 1.00 63.04 31 CYS A CA 19
ATOM 9765 C C . CYS A 1 31 ? 7.375 -20.628 0.344 1.00 0.12 31 CYS A C 19
ATOM 9766 O O . CYS A 1 31 ? 8.187 -20.202 1.166 1.00 62.42 31 CYS A O 19
ATOM 9773 N N . LYS A 1 32 ? 7.657 -21.604 -0.511 1.00 64.54 32 LYS A N 19
ATOM 9774 C CA . LYS A 1 32 ? 8.966 -22.246 -0.536 1.00 45.02 32 LYS A CA 19
ATOM 9775 C C . LYS A 1 32 ? 9.800 -21.736 -1.707 1.00 62.03 32 LYS A C 19
ATOM 9776 O O . LYS A 1 32 ? 9.355 -20.882 -2.473 1.00 64.43 32 LYS A O 19
ATOM 9795 N N . GLY A 1 33 ? 11.012 -22.267 -1.841 1.00 2.53 33 GLY A N 19
ATOM 9796 C CA . GLY A 1 33 ? 11.888 -21.854 -2.922 1.00 12.52 33 GLY A CA 19
ATOM 9797 C C . GLY A 1 33 ? 11.751 -22.734 -4.148 1.00 33.53 33 GLY A C 19
ATOM 9798 O O . GLY A 1 33 ? 11.911 -23.953 -4.068 1.00 14.44 33 GLY A O 19
ATOM 9802 N N . LYS A 1 34 ? 11.452 -22.119 -5.286 1.00 52.54 34 LYS A N 19
ATOM 9803 C CA . LYS A 1 34 ? 11.292 -22.854 -6.535 1.00 42.35 34 LYS A CA 19
ATOM 9804 C C . LYS A 1 34 ? 12.636 -23.376 -7.035 1.00 15.20 34 LYS A C 19
ATOM 9805 O O . LYS A 1 34 ? 13.511 -22.599 -7.419 1.00 70.24 34 LYS A O 19
ATOM 9824 N N . LEU A 1 35 ? 12.792 -24.695 -7.028 1.00 52.02 35 LEU A N 19
ATOM 9825 C CA . LEU A 1 35 ? 14.029 -25.321 -7.482 1.00 74.33 35 LEU A CA 19
ATOM 9826 C C . LEU A 1 35 ? 13.903 -25.790 -8.928 1.00 54.14 35 LEU A C 19
ATOM 9827 O O . LEU A 1 35 ? 14.876 -25.779 -9.682 1.00 55.22 35 LEU A O 19
ATOM 9843 N N . GLY A 1 1 ? 3.514 0.516 -0.455 1.00 20.04 1 GLY A N 20
ATOM 9844 C CA . GLY A 1 1 ? 2.230 -0.095 -0.164 1.00 63.52 1 GLY A CA 20
ATOM 9845 C C . GLY A 1 1 ? 2.093 -1.475 -0.777 1.00 42.14 1 GLY A C 20
ATOM 9846 O O . GLY A 1 1 ? 1.184 -1.722 -1.568 1.00 61.14 1 GLY A O 20
ATOM 9850 N N . ASN A 1 2 ? 3.000 -2.376 -0.413 1.00 10.42 2 ASN A N 20
ATOM 9851 C CA . ASN A 1 2 ? 2.977 -3.737 -0.935 1.00 24.44 2 ASN A CA 20
ATOM 9852 C C . ASN A 1 2 ? 2.568 -4.729 0.150 1.00 15.22 2 ASN A C 20
ATOM 9853 O O . ASN A 1 2 ? 2.743 -4.469 1.341 1.00 72.51 2 ASN A O 20
ATOM 9864 N N . ASP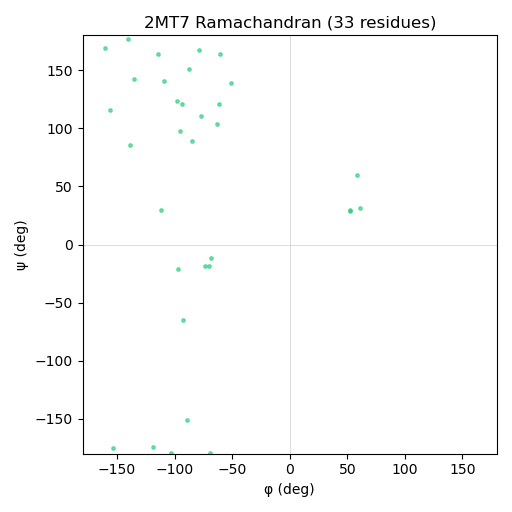 A 1 3 ? 2.022 -5.865 -0.270 1.00 52.30 3 ASP A N 20
ATOM 9865 C CA . ASP A 1 3 ? 1.588 -6.896 0.665 1.00 63.51 3 ASP A CA 20
ATOM 9866 C C . ASP A 1 3 ? 1.999 -8.281 0.174 1.00 35.53 3 ASP A C 20
ATOM 9867 O O . ASP A 1 3 ? 1.422 -8.811 -0.776 1.00 42.15 3 ASP A O 20
ATOM 9876 N N . CYS A 1 4 ? 2.998 -8.863 0.828 1.00 25.01 4 CYS A N 20
ATOM 9877 C CA . CYS A 1 4 ? 3.488 -10.186 0.458 1.00 12.45 4 CYS A CA 20
ATOM 9878 C C . CYS A 1 4 ? 3.838 -11.002 1.699 1.00 20.30 4 CYS A C 20
ATOM 9879 O O . CYS A 1 4 ? 3.743 -10.513 2.825 1.00 2.14 4 CYS A O 20
ATOM 9886 N N . LEU A 1 5 ? 4.243 -12.249 1.485 1.00 61.15 5 LEU A N 20
ATOM 9887 C CA . LEU A 1 5 ? 4.608 -13.135 2.585 1.00 43.04 5 LEU A CA 20
ATOM 9888 C C . LEU A 1 5 ? 6.093 -13.480 2.536 1.00 62.22 5 LEU A C 20
ATOM 9889 O O . LEU A 1 5 ? 6.743 -13.325 1.503 1.00 24.20 5 LEU A O 20
ATOM 9905 N N . GLY A 1 6 ? 6.623 -13.951 3.661 1.00 64.45 6 GLY A N 20
ATOM 9906 C CA . GLY A 1 6 ? 8.027 -14.313 3.724 1.00 63.50 6 GLY A CA 20
ATOM 9907 C C . GLY A 1 6 ? 8.276 -15.748 3.301 1.00 51.30 6 GLY A C 20
ATOM 9908 O O . GLY A 1 6 ? 7.529 -16.303 2.495 1.00 20.32 6 GLY A O 20
ATOM 9912 N N . PHE A 1 7 ? 9.329 -16.349 3.844 1.00 43.00 7 PHE A N 20
ATOM 9913 C CA . PHE A 1 7 ? 9.676 -17.727 3.516 1.00 3.20 7 PHE A CA 20
ATOM 9914 C C . PHE A 1 7 ? 8.920 -18.706 4.409 1.00 15.42 7 PHE A C 20
ATOM 9915 O O . PHE A 1 7 ? 8.580 -18.387 5.549 1.00 61.12 7 PHE A O 20
ATOM 9932 N N . TRP A 1 8 ? 8.659 -19.897 3.883 1.00 54.41 8 TRP A N 20
ATOM 9933 C CA . TRP A 1 8 ? 7.941 -20.922 4.632 1.00 63.33 8 TRP A CA 20
ATOM 9934 C C . TRP A 1 8 ? 6.638 -20.371 5.199 1.00 1.21 8 TRP A C 20
ATOM 9935 O O . TRP A 1 8 ? 6.214 -20.753 6.290 1.00 61.34 8 TRP A O 20
ATOM 9956 N N . SER A 1 9 ? 6.007 -19.470 4.453 1.00 74.44 9 SER A N 20
ATOM 9957 C CA . SER A 1 9 ? 4.753 -18.864 4.884 1.00 53.31 9 SER A CA 20
ATOM 9958 C C . SER A 1 9 ? 3.567 -19.494 4.160 1.00 50.13 9 SER A C 20
ATOM 9959 O O . SER A 1 9 ? 3.502 -19.489 2.931 1.00 40.52 9 SER A O 20
ATOM 9967 N N . ALA A 1 10 ? 2.631 -20.037 4.931 1.00 11.44 10 ALA A N 20
ATOM 9968 C CA . ALA A 1 10 ? 1.446 -20.669 4.365 1.00 62.30 10 ALA A CA 20
ATOM 9969 C C . ALA A 1 10 ? 0.757 -19.748 3.365 1.00 53.53 10 ALA A C 20
ATOM 9970 O O . ALA A 1 10 ? 0.583 -18.556 3.621 1.00 41.43 10 ALA A O 20
ATOM 9977 N N . CYS A 1 11 ? 0.366 -20.306 2.224 1.00 21.32 11 CYS A N 20
ATOM 9978 C CA . CYS A 1 11 ? -0.303 -19.535 1.184 1.00 15.21 11 CYS A CA 20
ATOM 9979 C C . CYS A 1 11 ? -1.247 -20.419 0.373 1.00 4.21 11 CYS A C 20
ATOM 9980 O O . CYS A 1 11 ? -1.428 -21.596 0.680 1.00 24.21 11 CYS A O 20
ATOM 9987 N N . ASN A 1 12 ? -1.845 -19.841 -0.664 1.00 65.30 12 ASN A N 20
ATOM 9988 C CA . ASN A 1 12 ? -2.769 -20.576 -1.520 1.00 33.15 12 ASN A CA 20
ATOM 9989 C C . ASN A 1 12 ? -2.149 -20.843 -2.888 1.00 34.03 12 ASN A C 20
ATOM 9990 O O . ASN A 1 12 ? -1.462 -19.998 -3.461 1.00 4.21 12 ASN A O 20
ATOM 10001 N N . PRO A 1 13 ? -2.398 -22.046 -3.425 1.00 61.53 13 PRO A N 20
ATOM 10002 C CA . PRO A 1 13 ? -1.875 -22.453 -4.733 1.00 44.30 13 PRO A CA 20
ATOM 10003 C C . PRO A 1 13 ? -2.532 -21.695 -5.881 1.00 73.14 13 PRO A C 20
ATOM 10004 O O . PRO A 1 13 ? -2.000 -21.643 -6.990 1.00 70.34 13 PRO A O 20
ATOM 10015 N N . LYS A 1 14 ? -3.693 -21.108 -5.609 1.00 5.21 14 LYS A N 20
ATOM 10016 C CA . LYS A 1 14 ? -4.423 -20.351 -6.618 1.00 51.34 14 LYS A CA 20
ATOM 10017 C C . LYS A 1 14 ? -4.115 -18.861 -6.510 1.00 42.21 14 LYS A C 20
ATOM 10018 O O . LYS A 1 14 ? -4.341 -18.101 -7.450 1.00 54.25 14 LYS A O 20
ATOM 10037 N N . ASN A 1 15 ? -3.595 -18.451 -5.357 1.00 55.13 15 ASN A N 20
ATOM 10038 C CA . ASN A 1 15 ? -3.255 -17.052 -5.127 1.00 51.51 15 ASN A CA 20
ATOM 10039 C C . ASN A 1 15 ? -1.948 -16.930 -4.350 1.00 22.40 15 ASN A C 20
ATOM 10040 O O . ASN A 1 15 ? -1.950 -16.833 -3.123 1.00 21.13 15 ASN A O 20
ATOM 10051 N N . ASP A 1 16 ? -0.834 -16.937 -5.073 1.00 45.42 16 ASP A N 20
ATOM 10052 C CA . ASP A 1 16 ? 0.481 -16.826 -4.452 1.00 45.25 16 ASP A CA 20
ATOM 10053 C C . ASP A 1 16 ? 0.780 -15.381 -4.065 1.00 55.44 16 ASP A C 20
ATOM 10054 O O . ASP A 1 16 ? 0.972 -14.522 -4.927 1.00 75.41 16 ASP A O 20
ATOM 10063 N N . LYS A 1 17 ? 0.816 -15.118 -2.763 1.00 52.34 17 LYS A N 20
ATOM 10064 C CA . LYS A 1 17 ? 1.090 -13.777 -2.260 1.00 44.05 17 LYS A CA 20
ATOM 10065 C C . LYS A 1 17 ? 2.446 -13.725 -1.563 1.00 12.42 17 LYS A C 20
ATOM 10066 O O . LYS A 1 17 ? 2.660 -12.914 -0.661 1.00 24.11 17 LYS A O 20
ATOM 10085 N N . CYS A 1 18 ? 3.358 -14.593 -1.987 1.00 2.24 18 CYS A N 20
ATOM 10086 C CA . CYS A 1 18 ? 4.693 -14.645 -1.404 1.00 24.23 18 CYS A CA 20
ATOM 10087 C C . CYS A 1 18 ? 5.556 -13.496 -1.916 1.00 41.51 18 CYS A C 20
ATOM 10088 O O . CYS A 1 18 ? 5.192 -12.810 -2.872 1.00 44.11 18 CYS A O 20
ATOM 10095 N N . CYS A 1 19 ? 6.701 -13.291 -1.274 1.00 1.53 19 CYS A N 20
ATOM 10096 C CA . CYS A 1 19 ? 7.617 -12.225 -1.663 1.00 14.23 19 CYS A CA 20
ATOM 10097 C C . CYS A 1 19 ? 8.976 -12.793 -2.061 1.00 34.41 19 CYS A C 20
ATOM 10098 O O . CYS A 1 19 ? 9.159 -14.009 -2.117 1.00 0.12 19 CYS A O 20
ATOM 10105 N N . ALA A 1 20 ? 9.925 -11.905 -2.336 1.00 52.13 20 ALA A N 20
ATOM 10106 C CA . ALA A 1 20 ? 11.267 -12.317 -2.727 1.00 22.52 20 ALA A CA 20
ATOM 10107 C C . ALA A 1 20 ? 11.223 -13.291 -3.899 1.00 71.24 20 ALA A C 20
ATOM 10108 O O . ALA A 1 20 ? 12.108 -14.132 -4.054 1.00 13.11 20 ALA A O 20
ATOM 10115 N N . ASN A 1 21 ? 10.186 -13.172 -4.723 1.00 4.02 21 ASN A N 20
ATOM 10116 C CA . ASN A 1 21 ? 10.026 -14.043 -5.881 1.00 65.34 21 ASN A CA 20
ATOM 10117 C C . ASN A 1 21 ? 9.873 -15.499 -5.450 1.00 53.34 21 ASN A C 20
ATOM 10118 O O . ASN A 1 21 ? 10.266 -16.416 -6.172 1.00 75.32 21 ASN A O 20
ATOM 10129 N N . LEU A 1 22 ? 9.298 -15.703 -4.270 1.00 44.30 22 LEU A N 20
ATOM 10130 C CA . LEU A 1 22 ? 9.091 -17.047 -3.742 1.00 44.20 22 LEU A CA 20
ATOM 10131 C C . LEU A 1 22 ? 8.037 -17.794 -4.553 1.00 1.14 22 LEU A C 20
ATOM 10132 O O . LEU A 1 22 ? 7.483 -17.259 -5.513 1.00 14.23 22 LEU A O 20
ATOM 10148 N N . VAL A 1 23 ? 7.763 -19.033 -4.158 1.00 64.52 23 VAL A N 20
ATOM 10149 C CA . VAL A 1 23 ? 6.773 -19.853 -4.846 1.00 20.43 23 VAL A CA 20
ATOM 10150 C C . VAL A 1 23 ? 5.845 -20.542 -3.852 1.00 34.40 23 VAL A C 20
ATOM 10151 O O . VAL A 1 23 ? 6.269 -20.954 -2.772 1.00 13.24 23 VAL A O 20
ATOM 10164 N N . CYS A 1 24 ? 4.575 -20.666 -4.224 1.00 40.34 24 CYS A N 20
ATOM 10165 C CA . CYS A 1 24 ? 3.585 -21.305 -3.367 1.00 34.13 24 CYS A CA 20
ATOM 10166 C C . CYS A 1 24 ? 3.390 -22.767 -3.757 1.00 75.24 24 CYS A C 20
ATOM 10167 O O . CYS A 1 24 ? 2.645 -23.078 -4.687 1.00 34.12 24 CYS A O 20
ATOM 10174 N N . SER A 1 25 ? 4.064 -23.661 -3.041 1.00 1.43 25 SER A N 20
ATOM 10175 C CA . SER A 1 25 ? 3.968 -25.090 -3.314 1.00 41.31 25 SER A CA 20
ATOM 10176 C C . SER A 1 25 ? 2.535 -25.582 -3.136 1.00 1.04 25 SER A C 20
ATOM 10177 O O . SER A 1 25 ? 1.956 -25.464 -2.056 1.00 5.24 25 SER A O 20
ATOM 10185 N N . SER A 1 26 ? 1.969 -26.134 -4.204 1.00 35.55 26 SER A N 20
ATOM 10186 C CA . SER A 1 26 ? 0.602 -26.642 -4.167 1.00 51.34 26 SER A CA 20
ATOM 10187 C C . SER A 1 26 ? 0.504 -27.877 -3.277 1.00 1.20 26 SER A C 20
ATOM 10188 O O . SER A 1 26 ? -0.590 -28.335 -2.948 1.00 73.01 26 SER A O 20
ATOM 10196 N N . LYS A 1 27 ? 1.657 -28.412 -2.890 1.00 1.23 27 LYS A N 20
ATOM 10197 C CA . LYS A 1 27 ? 1.705 -29.593 -2.036 1.00 74.14 27 LYS A CA 20
ATOM 10198 C C . LYS A 1 27 ? 1.799 -29.199 -0.566 1.00 0.41 27 LYS A C 20
ATOM 10199 O O . LYS A 1 27 ? 0.884 -29.456 0.216 1.00 35.33 27 LYS A O 20
ATOM 10218 N N . HIS A 1 28 ? 2.911 -28.571 -0.196 1.00 40.14 28 HIS A N 20
ATOM 10219 C CA . HIS A 1 28 ? 3.124 -28.139 1.180 1.00 15.24 28 HIS A CA 20
ATOM 10220 C C . HIS A 1 28 ? 2.256 -26.928 1.510 1.00 75.11 28 HIS A C 20
ATOM 10221 O O . HIS A 1 28 ? 2.030 -26.612 2.678 1.00 33.23 28 HIS A O 20
ATOM 10235 N N . LYS A 1 29 ? 1.772 -26.253 0.473 1.00 71.13 29 LYS A N 20
ATOM 10236 C CA . LYS A 1 29 ? 0.928 -25.077 0.651 1.00 63.24 29 LYS A CA 20
ATOM 10237 C C . LYS A 1 29 ? 1.650 -24.008 1.466 1.00 75.45 29 LYS A C 20
ATOM 10238 O O . LYS A 1 29 ? 1.183 -23.609 2.532 1.00 5.45 29 LYS A O 20
ATOM 10257 N N . TRP A 1 30 ? 2.787 -23.549 0.956 1.00 74.54 30 TRP A N 20
ATOM 10258 C CA . TRP A 1 30 ? 3.571 -22.525 1.636 1.00 30.43 30 TRP A CA 20
ATOM 10259 C C . TRP A 1 30 ? 4.522 -21.834 0.666 1.00 3.11 30 TRP A C 20
ATOM 10260 O O . TRP A 1 30 ? 4.704 -22.282 -0.466 1.00 64.32 30 TRP A O 20
ATOM 10281 N N . CYS A 1 31 ? 5.127 -20.740 1.116 1.00 4.21 31 CYS A N 20
ATOM 10282 C CA . CYS A 1 31 ? 6.060 -19.986 0.288 1.00 44.33 31 CYS A CA 20
ATOM 10283 C C . CYS A 1 31 ? 7.464 -20.580 0.370 1.00 75.14 31 CYS A C 20
ATOM 10284 O O . CYS A 1 31 ? 8.271 -20.182 1.209 1.00 1.52 31 CYS A O 20
ATOM 10291 N N . LYS A 1 32 ? 7.747 -21.536 -0.508 1.00 61.25 32 LYS A N 20
ATOM 10292 C CA . LYS A 1 32 ? 9.052 -22.186 -0.538 1.00 41.23 32 LYS A CA 20
ATOM 10293 C C . LYS A 1 32 ? 9.900 -21.651 -1.688 1.00 72.22 32 LYS A C 20
ATOM 10294 O O . LYS A 1 32 ? 9.467 -20.776 -2.437 1.00 32.41 32 LYS A O 20
ATOM 10313 N N . GLY A 1 33 ? 11.110 -22.185 -1.823 1.00 43.31 33 GLY A N 20
ATOM 10314 C CA . GLY A 1 33 ? 11.999 -21.750 -2.885 1.00 55.51 33 GLY A CA 20
ATOM 10315 C C . GLY A 1 33 ? 11.854 -22.586 -4.141 1.00 24.22 33 GLY A C 20
ATOM 10316 O O . GLY A 1 33 ? 12.006 -23.807 -4.103 1.00 70.54 33 GLY A O 20
ATOM 10320 N N . LYS A 1 34 ? 11.559 -21.929 -5.257 1.00 50.11 34 LYS A N 20
ATOM 10321 C CA . LYS A 1 34 ? 11.393 -22.619 -6.531 1.00 3.02 34 LYS A CA 20
ATOM 10322 C C . LYS A 1 34 ? 12.744 -23.039 -7.102 1.00 20.34 34 LYS A C 20
ATOM 10323 O O . LYS A 1 34 ? 13.571 -22.196 -7.452 1.00 73.25 34 LYS A O 20
ATOM 10342 N N . LEU A 1 35 ? 12.961 -24.347 -7.193 1.00 44.52 35 LEU A N 20
ATOM 10343 C CA . LEU A 1 35 ? 14.212 -24.879 -7.723 1.00 52.14 35 LEU A CA 20
ATOM 10344 C C . LEU A 1 35 ? 14.292 -24.680 -9.234 1.00 14.15 35 LEU A C 20
ATOM 10345 O O . LEU A 1 35 ? 13.367 -25.033 -9.966 1.00 44.50 35 LEU A O 20
#

Radius of gyration: 8.61 Å; Cα contacts (8 Å, |Δi|>4): 67; chains: 1; bounding box: 18×29×12 Å